Protein AF-0000000084925211 (afdb_homodimer)

InterPro domains:
  IPR004518 NTP pyrophosphohydrolase MazG-like domain [PF03819] (30-103)
  IPR004518 NTP pyrophosphohydrolase MazG-like domain [PF03819] (168-226)
  IPR011551 NTP pyrophosphohydrolase MazG [PTHR30522] (7-261)
  IPR011551 NTP pyrophosphohydrolase MazG [TIGR00444] (14-257)
  IPR048011 MazG-like, C-terminal domain [cd11529] (142-257)
  IPR048015 MazG-like, N-terminal domain [cd11528] (9-122)

Foldseek 3Di:
DPDPPVVVVVLLVLLCQQLDPPHPPVLVPDDPVNCVVQLVVLVVQLVVCVVVVPPVSNVVSVVSNVNSVSSHQSNCVVVVNHHVVVVVVVVVVLVLVLCCCVNNVDPDDDPVSSVVSSVVVVPVVDDPDDADLQHPQDPPDDPLVSLLSSQVSCVVVPNADDDLVVLVVQLVVLVVQLVVCVVVVPPVSNVVSVVSNSSSVSNSCSVVVHRPVVVVVVVVVLVVQLQVQLCVVCVVVVHHPVRDDPVSSVVSSVVSVCVVVPVD/DPDVPVVVVVLLVLLCQQLDPPHPPVLVPDAPVNCVVQLVVLVVQLVVCVLVVPPVSNVVSVVSNVNSVSSHQSNCVVVVNHHVVVVVVVVVCLVLQLCCCVNNVDPDDDPVSSVVSSVVSVVVPDDDDPDPLQPPQDPPDDPLVSLLSSQVSCVVVPNADDDLVVLVVQLVVLVVQLVVCVVVVPPVSNVVSVVSNSSSVSNSCNVVVHRPVSVVVVVVVLVVQLQVQLCVVCVVVVHHPVRDDPVSSVVSSVVSVCVVVPVD

Secondary structure (DSSP, 8-state):
---HHHHHHHHHHHHHHHHSTTS-HHHHH--HHHHHHHHHHHHHHHHHHHHHT-HHHHHHHHHHHHHHHHHHHHHHHHTTS--HHHHHHHHHHHHHHT-HHHHSS----SHHHHHHHHHHHHHHHS------TTTT--TTS-HHHHHHHHHHHHHHTT-S-S-HHHHHHHHHHHHHHHHHHHHHT-HHHHHHHHHHHHHHHHHHHHHTT--HHHHHHHHHHHHHHHHHHHHHHHHHTT--GGGS-HHHHHHHHHHHHHHHHTT-/---HHHHHHHHHHHHHHHHSTTS-HHHHH--HHHHHHHHHHHHHHHHHHHHHT-HHHHHHHHHHHHHHHHHHHHHHHHTTS--HHHHHHHHHHHHHHT-HHHHSS----SHHHHHHHHHHHHHHHS-SS---TTTT--TTS-HHHHHHHHHHHHHHTT-S-S-HHHHHHHHHHHHHHHHHHHHHT-HHHHHHHHHHHHHHHHHHHHHTT--HHHHHHHHHHHHHHHHHHHHHHHHHTT--GGGS-HHHHHHHHHHHHHHHHTT-

Organism: Geobacter metallireducens (strain ATCC 53774 / DSM 7210 / GS-15) (NCBI:txid269799)

Radius of gyration: 24.81 Å; Cα contacts (8 Å, |Δi|>4): 610; chains: 2; bounding box: 73×62×59 Å

Nearest PDB structures (foldseek):
  3cra-assembly1_B  TM=9.134E-01  e=7.269E-13  Escherichia coli K-12
  3cra-assembly1_A  TM=4.936E-01  e=2.360E-13  Escherichia coli K-12
  7yh5-assembly1_A  TM=9.157E-01  e=1.337E-04  Mycobacterium tuberculosis
  2yxh-assembly1_B  TM=8.396E-01  e=1.210E-03  Thermotoga maritima MSB8
  1vmg-assembly1_A  TM=7.859E-01  e=5.651E-02  Saccharolobus solfataricus P2

Structure (mmCIF, N/CA/C/O backbone):
data_AF-0000000084925211-model_v1
#
loop_
_entity.id
_entity.type
_entity.pdbx_description
1 polymer 'Nucleoside triphosphate pyrophosphohydrolase'
#
loop_
_atom_site.group_PDB
_atom_site.id
_atom_site.type_symbol
_atom_site.label_atom_id
_atom_site.label_alt_id
_atom_site.label_comp_id
_atom_site.label_asym_id
_atom_site.label_entity_id
_atom_site.label_seq_id
_atom_site.pdbx_PDB_ins_code
_atom_site.Cartn_x
_atom_site.Cartn_y
_atom_site.Cartn_z
_atom_site.occupancy
_atom_site.B_iso_or_equiv
_atom_site.auth_seq_id
_atom_site.auth_comp_id
_atom_site.auth_asym_id
_atom_site.auth_atom_id
_atom_site.pdbx_PDB_model_num
ATOM 1 N N . MET A 1 1 ? -6.531 -34.844 -11.844 1 39.72 1 MET A N 1
ATOM 2 C CA . MET A 1 1 ? -5.773 -33.812 -11.117 1 39.72 1 MET A CA 1
ATOM 3 C C . MET A 1 1 ? -5.887 -32.469 -11.805 1 39.72 1 MET A C 1
ATOM 5 O O . MET A 1 1 ? -5.625 -32.344 -13 1 39.72 1 MET A O 1
ATOM 9 N N . LYS A 1 2 ? -6.691 -31.484 -11.383 1 56.03 2 LYS A N 1
ATOM 10 C CA . LYS A 1 2 ? -7.059 -30.219 -11.992 1 56.03 2 LYS A CA 1
ATOM 11 C C . LYS A 1 2 ? -5.816 -29.422 -12.406 1 56.03 2 LYS A C 1
ATOM 13 O O . LYS A 1 2 ? -4.832 -29.391 -11.664 1 56.03 2 LYS A O 1
ATOM 18 N N . ASN A 1 3 ? -5.492 -29.203 -13.617 1 84.56 3 ASN A N 1
ATOM 19 C CA . ASN A 1 3 ? -4.367 -28.703 -14.406 1 84.56 3 ASN A CA 1
ATOM 20 C C . ASN A 1 3 ? -4.074 -27.234 -14.109 1 84.56 3 ASN A C 1
ATOM 22 O O . ASN A 1 3 ? -4.812 -26.359 -14.539 1 84.56 3 ASN A O 1
ATOM 26 N N . GLU A 1 4 ? -3.209 -26.953 -13.211 1 93.12 4 GLU A N 1
ATOM 27 C CA . GLU A 1 4 ? -2.824 -25.609 -12.797 1 93.12 4 GLU A CA 1
ATOM 28 C C . GLU A 1 4 ? -2.217 -24.812 -13.953 1 93.12 4 GLU A C 1
ATOM 30 O O . GLU A 1 4 ? -2.422 -23.609 -14.062 1 93.12 4 GLU A O 1
ATOM 35 N N . GLY A 1 5 ? -1.582 -25.562 -14.844 1 95.44 5 GLY A N 1
ATOM 36 C CA . GLY A 1 5 ? -1.04 -24.922 -16.031 1 95.44 5 GLY A CA 1
ATOM 37 C C . GLY A 1 5 ? -2.109 -24.328 -16.922 1 95.44 5 GLY A C 1
ATOM 38 O O . GLY A 1 5 ? -2.002 -23.172 -17.359 1 95.44 5 GLY A O 1
ATOM 39 N N . ALA A 1 6 ? -3.145 -25.109 -17.109 1 94.56 6 ALA A N 1
ATOM 40 C CA . ALA A 1 6 ? -4.254 -24.656 -17.953 1 94.56 6 ALA A CA 1
ATOM 41 C C . ALA A 1 6 ? -5 -23.5 -17.297 1 94.56 6 ALA A C 1
ATOM 43 O O . ALA A 1 6 ? -5.43 -22.562 -17.969 1 94.56 6 ALA A O 1
ATOM 44 N N . GLY A 1 7 ? -5.227 -23.625 -15.984 1 96.12 7 GLY A N 1
ATOM 45 C CA . GLY A 1 7 ? -5.883 -22.547 -15.266 1 96.12 7 GLY A CA 1
ATOM 46 C C . GLY A 1 7 ? -5.133 -21.234 -15.344 1 96.12 7 GLY A C 1
ATOM 47 O O . GLY A 1 7 ? -5.738 -20.172 -15.516 1 96.12 7 GLY A O 1
ATOM 48 N N . PHE A 1 8 ? -3.811 -21.344 -15.258 1 97.75 8 PHE A N 1
ATOM 49 C CA . PHE A 1 8 ? -2.988 -20.141 -15.312 1 97.75 8 PHE A CA 1
ATOM 50 C C . PHE A 1 8 ? -3.018 -19.531 -16.703 1 97.75 8 PHE A C 1
ATOM 52 O O . PHE A 1 8 ? -3.088 -18.312 -16.844 1 97.75 8 PHE A O 1
ATOM 59 N N . GLU A 1 9 ? -2.973 -20.359 -17.719 1 96.69 9 GLU A N 1
ATOM 60 C CA . GLU A 1 9 ? -3.074 -19.875 -19.094 1 96.69 9 GLU A CA 1
ATOM 61 C C . GLU A 1 9 ? -4.395 -19.141 -19.312 1 96.69 9 GLU A C 1
ATOM 63 O O . GLU A 1 9 ? -4.43 -18.125 -20 1 96.69 9 GLU A O 1
ATOM 68 N N . ARG A 1 10 ? -5.41 -19.688 -18.719 1 96.75 10 ARG A N 1
ATOM 69 C CA . ARG A 1 10 ? -6.723 -19.062 -18.828 1 96.75 10 ARG A CA 1
ATOM 70 C C . ARG A 1 10 ? -6.719 -17.656 -18.219 1 96.75 10 ARG A C 1
ATOM 72 O O . ARG A 1 10 ? -7.281 -16.719 -18.781 1 96.75 10 ARG A O 1
ATOM 79 N N . ILE A 1 11 ? -6.109 -17.516 -17.078 1 98.19 11 ILE A N 1
ATOM 80 C CA . ILE A 1 11 ? -6.035 -16.219 -16.406 1 98.19 11 ILE A CA 1
ATOM 81 C C . ILE A 1 11 ? -5.27 -15.234 -17.281 1 98.19 11 ILE A C 1
ATOM 83 O O . ILE A 1 11 ? -5.672 -14.07 -17.422 1 98.19 11 ILE A O 1
ATOM 87 N N . MET A 1 12 ? -4.129 -15.68 -17.906 1 97.94 12 MET A N 1
ATOM 88 C CA . MET A 1 12 ? -3.338 -14.836 -18.797 1 97.94 12 MET A CA 1
ATOM 89 C C . MET A 1 12 ? -4.172 -14.367 -19.984 1 97.94 12 MET A C 1
ATOM 91 O O . MET A 1 12 ? -4.121 -13.203 -20.375 1 97.94 12 MET A O 1
ATOM 95 N N . GLU A 1 13 ? -4.898 -15.305 -20.516 1 97 13 GLU A N 1
ATOM 96 C CA . GLU A 1 13 ? -5.746 -14.984 -21.656 1 97 13 GLU A CA 1
ATOM 97 C C . GLU A 1 13 ? -6.816 -13.961 -21.281 1 97 13 GLU A C 1
ATOM 99 O O . GLU A 1 13 ? -7.098 -13.039 -22.047 1 97 13 GLU A O 1
ATOM 104 N N . ILE A 1 14 ? -7.414 -14.156 -20.141 1 97.56 14 ILE A N 1
ATOM 105 C CA . ILE A 1 14 ? -8.438 -13.234 -19.656 1 97.56 14 ILE A CA 1
ATOM 106 C C . ILE A 1 14 ? -7.836 -11.836 -19.5 1 97.56 14 ILE A C 1
ATOM 108 O O . ILE A 1 14 ? -8.422 -10.852 -19.969 1 97.56 14 ILE A O 1
ATOM 112 N N . MET A 1 15 ? -6.656 -11.703 -18.922 1 98 15 MET A N 1
ATOM 113 C CA . MET A 1 15 ? -6.043 -10.406 -18.688 1 98 15 MET A CA 1
ATOM 114 C C . MET A 1 15 ? -5.688 -9.719 -20 1 98 15 MET A C 1
ATOM 116 O O . MET A 1 15 ? -5.898 -8.516 -20.156 1 98 15 MET A O 1
ATOM 120 N N . ARG A 1 16 ? -5.16 -10.484 -20.984 1 97.38 16 ARG A N 1
ATOM 121 C CA . ARG A 1 16 ? -4.828 -9.93 -22.281 1 97.38 16 ARG A CA 1
ATOM 122 C C . ARG A 1 16 ? -6.078 -9.453 -23.016 1 97.38 16 ARG A C 1
ATOM 124 O O . ARG A 1 16 ? -6.055 -8.414 -23.688 1 97.38 16 ARG A O 1
ATOM 131 N N . ARG A 1 17 ? -7.148 -10.242 -22.797 1 97.06 17 ARG A N 1
ATOM 132 C CA . ARG A 1 17 ? -8.422 -9.852 -23.391 1 97.06 17 ARG A CA 1
ATOM 133 C C . ARG A 1 17 ? -8.953 -8.57 -22.75 1 97.06 17 ARG A C 1
ATOM 135 O O . ARG A 1 17 ? -9.484 -7.699 -23.438 1 97.06 17 ARG A O 1
ATOM 142 N N . LEU A 1 18 ? -8.898 -8.453 -21.453 1 96.31 18 LEU A N 1
ATOM 143 C CA . LEU A 1 18 ? -9.398 -7.297 -20.719 1 96.31 18 LEU A CA 1
ATOM 144 C C . LEU A 1 18 ? -8.648 -6.031 -21.109 1 96.31 18 LEU A C 1
ATOM 146 O O . LEU A 1 18 ? -9.25 -4.961 -21.234 1 96.31 18 LEU A O 1
ATOM 150 N N . ARG A 1 19 ? -7.344 -6.117 -21.406 1 96.5 19 ARG A N 1
ATOM 151 C CA . ARG A 1 19 ? -6.551 -4.926 -21.688 1 96.5 19 ARG A CA 1
ATOM 152 C C . ARG A 1 19 ? -6.473 -4.656 -23.188 1 96.5 19 ARG A C 1
ATOM 154 O O . ARG A 1 19 ? -6.078 -3.57 -23.609 1 96.5 19 ARG A O 1
ATOM 161 N N . GLY A 1 20 ? -6.816 -5.656 -23.984 1 94.62 20 GLY A N 1
ATOM 162 C CA . GLY A 1 20 ? -6.695 -5.539 -25.422 1 94.62 20 GLY A CA 1
ATOM 163 C C . GLY A 1 20 ? -7.809 -4.723 -26.062 1 94.62 20 GLY A C 1
ATOM 164 O O . GLY A 1 20 ? -8.688 -4.219 -25.359 1 94.62 20 GLY A O 1
ATOM 165 N N . PRO A 1 21 ? -7.719 -4.516 -27.359 1 92.88 21 PRO A N 1
ATOM 166 C CA . PRO A 1 21 ? -8.789 -3.807 -28.062 1 92.88 21 PRO A CA 1
ATOM 167 C C . PRO A 1 21 ? -10.172 -4.418 -27.797 1 92.88 21 PRO A C 1
ATOM 169 O O . PRO A 1 21 ? -10.328 -5.637 -27.875 1 92.88 21 PRO A O 1
ATOM 172 N N . GLY A 1 22 ? -11.141 -3.557 -27.438 1 90.94 22 GLY A N 1
ATOM 173 C CA . GLY A 1 22 ? -12.492 -4.027 -27.156 1 90.94 22 GLY A CA 1
ATOM 174 C C . GLY A 1 22 ? -12.641 -4.59 -25.75 1 90.94 22 GLY A C 1
ATOM 175 O O . GLY A 1 22 ? -13.711 -5.078 -25.391 1 90.94 22 GLY A O 1
ATOM 176 N N . GLY A 1 23 ? -11.578 -4.539 -24.984 1 94.31 23 GLY A N 1
ATOM 177 C CA . GLY A 1 23 ? -11.609 -5.039 -23.625 1 94.31 23 GLY A CA 1
ATOM 178 C C . GLY A 1 23 ? -12.18 -4.039 -22.625 1 94.31 23 GLY A C 1
ATOM 179 O O . GLY A 1 23 ? -13.125 -3.314 -22.953 1 94.31 23 GLY A O 1
ATOM 180 N N . CYS A 1 24 ? -11.719 -4.012 -21.422 1 93.81 24 CYS A N 1
ATOM 181 C CA . CYS A 1 24 ? -12.203 -3.178 -20.328 1 93.81 24 CYS A CA 1
ATOM 182 C C . CYS A 1 24 ? -11.438 -1.865 -20.266 1 93.81 24 CYS A C 1
ATOM 184 O O . CYS A 1 24 ? -10.219 -1.865 -20.062 1 93.81 24 CYS A O 1
ATOM 186 N N . PRO A 1 25 ? -12.102 -0.776 -20.453 1 91.81 25 PRO A N 1
ATOM 187 C CA . PRO A 1 25 ? -11.422 0.521 -20.453 1 91.81 25 PRO A CA 1
ATOM 188 C C . PRO A 1 25 ? -10.617 0.767 -19.188 1 91.81 25 PRO A C 1
ATOM 190 O O . PRO A 1 25 ? -9.5 1.296 -19.25 1 91.81 25 PRO A O 1
ATOM 193 N N . TRP A 1 26 ? -11.125 0.359 -18.062 1 91.19 26 TRP A N 1
ATOM 194 C CA . TRP A 1 26 ? -10.422 0.558 -16.812 1 91.19 26 TRP A CA 1
ATOM 195 C C . TRP A 1 26 ? -9.117 -0.224 -16.781 1 91.19 26 TRP A C 1
ATOM 197 O O . TRP A 1 26 ? -8.07 0.311 -16.391 1 91.19 26 TRP A O 1
ATOM 207 N N . ASP A 1 27 ? -9.211 -1.489 -17.172 1 94.5 27 ASP A N 1
ATOM 208 C CA . ASP A 1 27 ? -8.023 -2.334 -17.156 1 94.5 27 ASP A CA 1
ATOM 209 C C . ASP A 1 27 ? -6.973 -1.816 -18.141 1 94.5 27 ASP A C 1
ATOM 211 O O . ASP A 1 27 ? -5.773 -1.842 -17.844 1 94.5 27 ASP A O 1
ATOM 215 N N . ALA A 1 28 ? -7.422 -1.309 -19.25 1 93.75 28 ALA A N 1
ATOM 216 C CA . ALA A 1 28 ? -6.531 -0.835 -20.297 1 93.75 28 ALA A CA 1
ATOM 217 C C . ALA A 1 28 ? -5.762 0.405 -19.859 1 93.75 28 ALA A C 1
ATOM 219 O O . ALA A 1 28 ? -4.621 0.623 -20.266 1 93.75 28 ALA A O 1
ATOM 220 N N . GLU A 1 29 ? -6.344 1.161 -18.953 1 93.56 29 GLU A N 1
ATOM 221 C CA . GLU A 1 29 ? -5.777 2.441 -18.531 1 93.56 29 GLU A CA 1
ATOM 222 C C . GLU A 1 29 ? -4.742 2.258 -17.422 1 93.56 29 GLU A C 1
ATOM 224 O O . GLU A 1 29 ? -3.953 3.162 -17.156 1 93.56 29 GLU A O 1
ATOM 229 N N . GLN A 1 30 ? -4.719 1.116 -16.844 1 95.06 30 GLN A N 1
ATOM 230 C CA . GLN A 1 30 ? -3.854 0.92 -15.688 1 95.06 30 GLN A CA 1
ATOM 231 C C . GLN A 1 30 ? -2.387 0.849 -16.094 1 95.06 30 GLN A C 1
ATOM 233 O O . GLN A 1 30 ? -2.064 0.333 -17.172 1 95.06 30 GLN A O 1
ATOM 238 N N . THR A 1 31 ? -1.532 1.4 -15.266 1 96 31 THR A N 1
ATOM 239 C CA . THR A 1 31 ? -0.078 1.382 -15.391 1 96 31 THR A CA 1
ATOM 240 C C . THR A 1 31 ? 0.557 0.717 -14.172 1 96 31 THR A C 1
ATOM 242 O O . THR A 1 31 ? -0.132 0.407 -13.195 1 96 31 THR A O 1
ATOM 245 N N . HIS A 1 32 ? 1.855 0.452 -14.305 1 96.31 32 HIS A N 1
ATOM 246 C CA . HIS A 1 32 ? 2.553 -0.037 -13.117 1 96.31 32 HIS A CA 1
ATOM 247 C C . HIS A 1 32 ? 2.301 0.869 -11.914 1 96.31 32 HIS A C 1
ATOM 249 O O . HIS A 1 32 ? 2.027 0.386 -10.812 1 96.31 32 HIS A O 1
ATOM 255 N N . GLU A 1 33 ? 2.297 2.137 -12.172 1 90.75 33 GLU A N 1
ATOM 256 C CA . GLU A 1 33 ? 2.146 3.129 -11.109 1 90.75 33 GLU A CA 1
ATOM 257 C C . GLU A 1 33 ? 0.749 3.072 -10.5 1 90.75 33 GLU A C 1
ATOM 259 O O . GLU A 1 33 ? 0.603 3.072 -9.273 1 90.75 33 GLU A O 1
ATOM 264 N N . SER A 1 34 ? -0.281 2.979 -11.305 1 89.94 34 SER A N 1
ATOM 265 C CA . SER A 1 34 ? -1.654 3.008 -10.812 1 89.94 34 SER A CA 1
ATOM 266 C C . SER A 1 34 ? -2.012 1.711 -10.094 1 89.94 34 SER A C 1
ATOM 268 O O . SER A 1 34 ? -2.895 1.694 -9.234 1 89.94 34 SER A O 1
ATOM 270 N N . LEU A 1 35 ? -1.281 0.616 -10.414 1 94.62 35 LEU A N 1
ATOM 271 C CA . LEU A 1 35 ? -1.609 -0.699 -9.875 1 94.62 35 LEU A CA 1
ATOM 272 C C . LEU A 1 35 ? -0.988 -0.889 -8.492 1 94.62 35 LEU A C 1
ATOM 274 O O . LEU A 1 35 ? -1.351 -1.818 -7.766 1 94.62 35 LEU A O 1
ATOM 278 N N . LYS A 1 36 ? -0.075 0.023 -8.055 1 91 36 LYS A N 1
ATOM 279 C CA . LYS A 1 36 ? 0.621 -0.111 -6.777 1 91 36 LYS A CA 1
ATOM 280 C C . LYS A 1 36 ? -0.368 -0.197 -5.617 1 91 36 LYS A C 1
ATOM 282 O O . LYS A 1 36 ? -0.229 -1.05 -4.738 1 91 36 LYS A O 1
ATOM 287 N N . ARG A 1 37 ? -1.349 0.641 -5.676 1 85.62 37 ARG A N 1
ATOM 288 C CA . ARG A 1 37 ? -2.307 0.693 -4.578 1 85.62 37 ARG A CA 1
ATOM 289 C C . ARG A 1 37 ? -3.074 -0.619 -4.457 1 85.62 37 ARG A C 1
ATOM 291 O O . ARG A 1 37 ? -3.303 -1.111 -3.352 1 85.62 37 ARG A O 1
ATOM 298 N N . TYR A 1 38 ? -3.473 -1.221 -5.527 1 90.94 38 TYR A N 1
ATOM 299 C CA . TYR A 1 38 ? -4.262 -2.447 -5.508 1 90.94 38 TYR A CA 1
ATOM 300 C C . TYR A 1 38 ? -3.414 -3.635 -5.062 1 90.94 38 TYR A C 1
ATOM 302 O O . TYR A 1 38 ? -3.912 -4.547 -4.398 1 90.94 38 TYR A O 1
ATOM 310 N N . LEU A 1 39 ? -2.148 -3.561 -5.477 1 94.25 39 LEU A N 1
ATOM 311 C CA . LEU A 1 39 ? -1.224 -4.594 -5.02 1 94.25 39 LEU A CA 1
ATOM 312 C C . LEU A 1 39 ? -1.173 -4.641 -3.498 1 94.25 39 LEU A C 1
ATOM 314 O O . LEU A 1 39 ? -1.319 -5.711 -2.9 1 94.25 39 LEU A O 1
ATOM 318 N N . LEU A 1 40 ? -1.022 -3.541 -2.852 1 88.88 40 LEU A N 1
ATOM 319 C CA . LEU A 1 40 ? -0.936 -3.482 -1.397 1 88.88 40 LEU A CA 1
ATOM 320 C C . LEU A 1 40 ? -2.266 -3.863 -0.757 1 88.88 40 LEU A C 1
ATOM 322 O O . LEU A 1 40 ? -2.295 -4.598 0.235 1 88.88 40 LEU A O 1
ATOM 326 N N . GLU A 1 41 ? -3.383 -3.369 -1.32 1 89.31 41 GLU A N 1
ATOM 327 C CA . GLU A 1 41 ? -4.703 -3.717 -0.804 1 89.31 41 GLU A CA 1
ATOM 328 C C . GLU A 1 41 ? -4.918 -5.227 -0.813 1 89.31 41 GLU A C 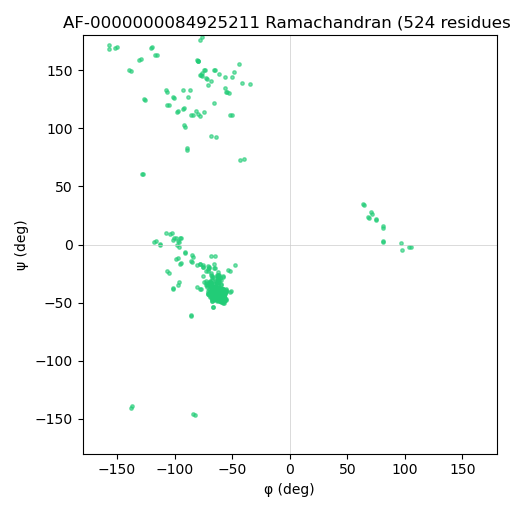1
ATOM 330 O O . GLU A 1 41 ? -5.355 -5.805 0.186 1 89.31 41 GLU A O 1
ATOM 335 N N . GLU A 1 42 ? -4.566 -5.836 -1.921 1 94.44 42 GLU A N 1
ATOM 336 C CA . GLU A 1 42 ? -4.77 -7.277 -2.031 1 94.44 42 GLU A CA 1
ATOM 337 C C . GLU A 1 42 ? -3.881 -8.039 -1.052 1 94.44 42 GLU A C 1
ATOM 339 O O . GLU A 1 42 ? -4.273 -9.086 -0.532 1 94.44 42 GLU A O 1
ATOM 344 N N . ALA A 1 43 ? -2.635 -7.551 -0.862 1 93.44 43 ALA A N 1
ATOM 345 C CA . ALA A 1 43 ? -1.745 -8.188 0.107 1 93.44 43 ALA A CA 1
ATOM 346 C C . ALA A 1 43 ? -2.357 -8.172 1.505 1 93.44 43 ALA A C 1
ATOM 348 O O . ALA A 1 43 ? -2.365 -9.188 2.197 1 93.44 43 ALA A O 1
ATOM 349 N N . TYR A 1 44 ? -2.936 -7.09 1.88 1 89.31 44 TYR A N 1
ATOM 350 C CA . TYR A 1 44 ? -3.51 -6.973 3.215 1 89.31 44 TYR A CA 1
ATOM 351 C C . TYR A 1 44 ? -4.82 -7.746 3.318 1 89.31 44 TYR A C 1
ATOM 353 O O . TYR A 1 44 ? -5.191 -8.203 4.398 1 89.31 44 TYR A O 1
ATOM 361 N N . GLU A 1 45 ? -5.531 -7.934 2.219 1 92.81 45 GLU A N 1
ATOM 362 C CA . GLU A 1 45 ? -6.73 -8.766 2.23 1 92.81 45 GLU A CA 1
ATOM 363 C C . GLU A 1 45 ? -6.383 -10.234 2.443 1 92.81 45 GLU A C 1
ATOM 365 O O . GLU A 1 45 ? -7.121 -10.961 3.105 1 92.81 45 GLU A O 1
ATOM 370 N N . VAL A 1 46 ? -5.281 -10.664 1.894 1 95.88 46 VAL A N 1
ATOM 371 C CA . VAL A 1 46 ? -4.812 -12.023 2.156 1 95.88 46 VAL A CA 1
ATOM 372 C C . VAL A 1 46 ? -4.488 -12.18 3.643 1 95.88 46 VAL A C 1
ATOM 374 O O . VAL A 1 46 ? -4.875 -13.172 4.266 1 95.88 46 VAL A O 1
ATOM 377 N N . ILE A 1 47 ? -3.822 -11.18 4.215 1 90.38 47 ILE A N 1
ATOM 378 C CA . ILE A 1 47 ? -3.461 -11.211 5.625 1 90.38 47 ILE A CA 1
ATOM 379 C C . ILE A 1 47 ? -4.723 -11.258 6.48 1 90.38 47 ILE A C 1
ATOM 381 O O . ILE A 1 47 ? -4.793 -12.016 7.453 1 90.38 47 ILE A O 1
ATOM 385 N N . GLU A 1 48 ? -5.715 -10.5 6.078 1 88.31 48 GLU A N 1
ATOM 386 C CA . GLU A 1 48 ? -6.996 -10.531 6.777 1 88.31 48 GLU A CA 1
ATOM 387 C C . GLU A 1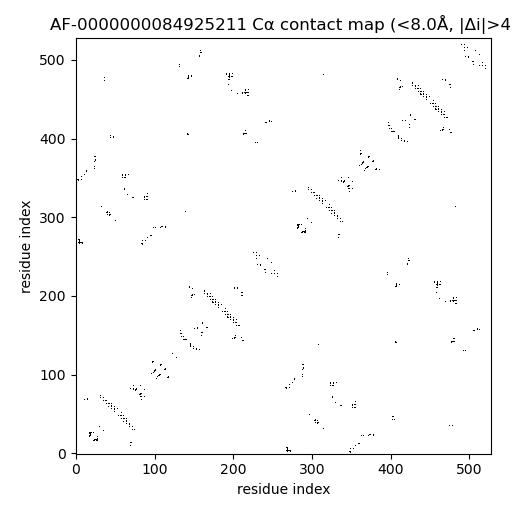 48 ? -7.621 -11.922 6.715 1 88.31 48 GLU A C 1
ATOM 389 O O . GLU A 1 48 ? -8.18 -12.406 7.703 1 88.31 48 GLU A O 1
ATOM 394 N N . ALA A 1 49 ? -7.609 -12.531 5.566 1 93.56 49 ALA A N 1
ATOM 395 C CA . ALA A 1 49 ? -8.172 -13.875 5.391 1 93.56 49 ALA A CA 1
ATOM 396 C C . ALA A 1 49 ? -7.445 -14.891 6.262 1 93.56 49 ALA A C 1
ATOM 398 O O . ALA A 1 49 ? -8.07 -15.781 6.844 1 93.56 49 ALA A O 1
ATOM 399 N N . ILE A 1 50 ? -6.125 -14.766 6.336 1 92 50 ILE A N 1
ATOM 400 C CA . ILE A 1 50 ? -5.328 -15.648 7.188 1 92 50 ILE A CA 1
ATOM 401 C C . ILE A 1 50 ? -5.754 -15.484 8.641 1 92 50 ILE A C 1
ATOM 403 O O . ILE A 1 50 ? -6.004 -16.469 9.344 1 92 50 ILE A O 1
ATOM 407 N N . ASP A 1 51 ? -5.859 -14.258 9.047 1 86.19 51 ASP A N 1
ATOM 408 C CA . ASP A 1 51 ? -6.219 -13.961 10.43 1 86.19 51 ASP A CA 1
ATOM 409 C C . ASP A 1 51 ? -7.625 -14.461 10.758 1 86.19 51 ASP A C 1
ATOM 411 O O . ASP A 1 51 ? -7.902 -14.867 11.891 1 86.19 51 ASP A O 1
ATOM 415 N N . ALA A 1 52 ? -8.5 -14.43 9.797 1 87.06 52 ALA A N 1
ATOM 416 C CA . ALA A 1 52 ? -9.875 -14.875 9.977 1 87.06 52 ALA A CA 1
ATOM 417 C C . ALA A 1 52 ? -9.961 -16.391 10.016 1 87.06 52 ALA A C 1
ATOM 419 O O . ALA A 1 52 ? -10.977 -16.953 10.414 1 87.06 52 ALA A O 1
ATOM 420 N N . GLY A 1 53 ? -8.938 -17.047 9.539 1 90.44 53 GLY A N 1
ATOM 421 C CA . GLY A 1 53 ? -8.93 -18.5 9.5 1 90.44 53 GLY A CA 1
ATOM 422 C C . GLY A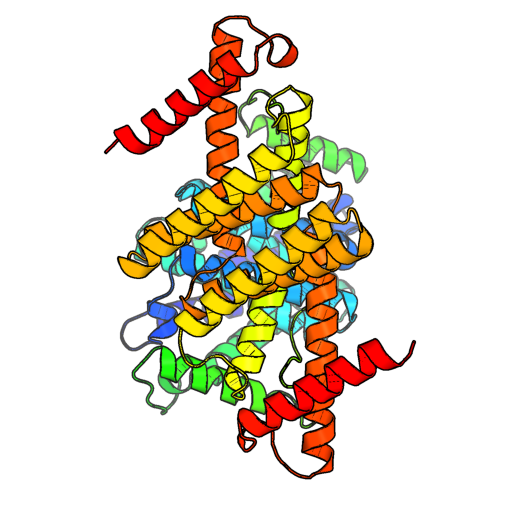 1 53 ? -9.922 -19.078 8.508 1 90.44 53 GLY A C 1
ATOM 423 O O . GLY A 1 53 ? -10.398 -20.203 8.68 1 90.44 53 GLY A O 1
ATOM 424 N N . SER A 1 54 ? -10.289 -18.328 7.566 1 92.56 54 SER A N 1
ATOM 425 C CA . SER A 1 54 ? -11.273 -18.75 6.574 1 92.56 54 SER A CA 1
ATOM 426 C C . SER A 1 54 ? -10.594 -19.266 5.309 1 92.56 54 SER A C 1
ATOM 428 O O . SER A 1 54 ? -10.016 -18.484 4.547 1 92.56 54 SER A O 1
ATOM 430 N N . ALA A 1 55 ? -10.758 -20.5 5.047 1 95.5 55 ALA A N 1
ATOM 431 C CA . ALA A 1 55 ? -10.172 -21.094 3.85 1 95.5 55 ALA A CA 1
ATOM 432 C C . ALA A 1 55 ? -10.805 -20.531 2.584 1 95.5 55 ALA A C 1
ATOM 434 O O . ALA A 1 55 ? -10.125 -20.328 1.58 1 95.5 55 ALA A O 1
ATOM 435 N N . ALA A 1 56 ? -12.086 -20.312 2.701 1 95.56 56 ALA A N 1
ATOM 436 C CA . ALA A 1 56 ? -12.805 -19.781 1.552 1 95.56 56 ALA A CA 1
ATOM 437 C C . ALA A 1 56 ? -12.336 -18.359 1.218 1 95.56 56 ALA A C 1
ATOM 439 O O . ALA A 1 56 ? -12.094 -18.047 0.051 1 95.56 56 ALA A O 1
ATOM 440 N N . MET A 1 57 ? -12.195 -17.531 2.248 1 94.94 57 MET A N 1
ATOM 441 C CA . MET A 1 57 ? -11.703 -16.172 2.049 1 94.94 57 MET A CA 1
ATOM 442 C C . MET A 1 57 ? -10.273 -16.172 1.511 1 94.94 57 MET A C 1
ATOM 444 O O . MET A 1 57 ? -9.93 -15.383 0.637 1 94.94 57 MET A O 1
ATOM 448 N N . LEU A 1 58 ? -9.516 -17.094 2.08 1 97.06 58 LEU A N 1
ATOM 449 C CA . LEU A 1 58 ? -8.109 -17.141 1.679 1 97.06 58 LEU A CA 1
ATOM 450 C C . LEU A 1 58 ? -7.98 -17.562 0.218 1 97.06 58 LEU A C 1
ATOM 452 O O . LEU A 1 58 ? -7.191 -16.984 -0.53 1 97.06 58 LEU A O 1
ATOM 456 N N . ARG A 1 59 ? -8.75 -18.531 -0.201 1 98.06 59 ARG A N 1
ATOM 457 C CA . ARG A 1 59 ? -8.75 -18.984 -1.589 1 98.06 59 ARG A CA 1
ATOM 458 C C . ARG A 1 59 ? -9.078 -17.828 -2.541 1 98.06 59 ARG A C 1
ATOM 460 O O . ARG A 1 59 ? -8.398 -17.641 -3.553 1 98.06 59 ARG A O 1
ATOM 467 N N . GLU A 1 60 ? -10.047 -17.047 -2.178 1 97.25 60 GLU A N 1
ATOM 468 C CA . GLU A 1 60 ? -10.461 -15.914 -2.994 1 97.25 60 GLU A CA 1
ATOM 469 C C . GLU A 1 60 ? -9.383 -14.844 -3.043 1 97.25 60 GLU A C 1
ATOM 471 O O . GLU A 1 60 ? -9.031 -14.359 -4.121 1 97.25 60 GLU A O 1
ATOM 476 N N . GLU A 1 61 ? -8.875 -14.492 -1.885 1 97.44 61 GLU A N 1
ATOM 477 C CA . GLU A 1 61 ? -7.91 -13.398 -1.802 1 97.44 61 GLU A CA 1
ATOM 478 C C . GLU A 1 61 ? -6.578 -13.789 -2.436 1 97.44 61 GLU A C 1
ATOM 480 O O . GLU A 1 61 ? -5.887 -12.938 -3.004 1 97.44 61 GLU A O 1
ATOM 485 N N . LEU A 1 62 ? -6.207 -15.062 -2.379 1 98.5 62 LEU A N 1
ATOM 486 C CA . LEU A 1 62 ? -4.996 -15.508 -3.057 1 98.5 62 LEU A CA 1
ATOM 487 C C . LEU A 1 62 ? -5.121 -15.336 -4.566 1 98.5 62 LEU A C 1
ATOM 489 O O . LEU A 1 62 ? -4.145 -15 -5.242 1 98.5 62 LEU A O 1
ATOM 493 N N . GLY A 1 63 ? -6.324 -15.602 -5.062 1 98.62 63 GLY A N 1
ATOM 494 C CA . GLY A 1 63 ? -6.566 -15.32 -6.465 1 98.62 63 GLY A CA 1
ATOM 495 C C . GLY A 1 63 ? -6.383 -13.859 -6.824 1 98.62 63 GLY A C 1
ATOM 496 O O . GLY A 1 63 ? -5.738 -13.539 -7.824 1 98.62 63 GLY A O 1
ATOM 497 N N . ASP A 1 64 ? -6.938 -12.977 -5.992 1 97.88 64 ASP A N 1
ATOM 498 C CA . ASP A 1 64 ? -6.816 -11.539 -6.219 1 97.88 64 ASP A CA 1
ATOM 499 C C . ASP A 1 64 ? -5.359 -11.094 -6.145 1 97.88 64 ASP A C 1
ATOM 501 O O . ASP A 1 64 ? -4.934 -10.219 -6.902 1 97.88 64 ASP A O 1
ATOM 505 N N . LEU A 1 65 ? -4.609 -11.656 -5.242 1 97.94 65 LEU A N 1
ATOM 506 C CA . LEU A 1 65 ? -3.184 -11.352 -5.156 1 97.94 65 LEU A CA 1
ATOM 507 C C . LEU A 1 65 ? -2.447 -11.844 -6.398 1 97.94 65 LEU A C 1
ATOM 509 O O . LEU A 1 65 ? -1.573 -11.148 -6.922 1 97.94 65 LEU A O 1
ATOM 513 N N . LEU A 1 66 ? -2.77 -13.016 -6.871 1 98.56 66 LEU A N 1
ATOM 514 C CA . LEU A 1 66 ? -2.123 -13.609 -8.039 1 98.56 66 LEU A CA 1
ATOM 515 C C . LEU A 1 66 ? -2.377 -12.773 -9.281 1 98.56 66 LEU A C 1
ATOM 517 O O . LEU A 1 66 ? -1.533 -12.719 -10.18 1 98.56 66 LEU A O 1
ATOM 521 N N . LEU A 1 67 ? -3.486 -12.078 -9.32 1 98.5 67 LEU A N 1
ATOM 522 C CA . LEU A 1 67 ? -3.828 -11.227 -10.453 1 98.5 67 LEU A CA 1
ATOM 523 C C . LEU A 1 67 ? -2.811 -10.102 -10.617 1 98.5 67 LEU A C 1
ATOM 525 O O . LEU A 1 67 ? -2.568 -9.641 -11.734 1 98.5 67 LEU A O 1
ATOM 529 N N . GLN A 1 68 ? -2.172 -9.711 -9.523 1 98.19 68 GLN A N 1
ATOM 530 C CA . GLN A 1 68 ? -1.295 -8.539 -9.547 1 98.19 68 GLN A CA 1
ATOM 531 C C . GLN A 1 68 ? -0.066 -8.797 -10.414 1 98.19 68 GLN A C 1
ATOM 533 O O . GLN A 1 68 ? 0.18 -8.062 -11.375 1 98.19 68 GLN A O 1
ATOM 538 N N . PRO A 1 69 ? 0.689 -9.875 -10.18 1 98.56 69 PRO A N 1
ATOM 539 C CA . PRO A 1 69 ? 1.813 -10.102 -11.086 1 98.56 69 PRO A CA 1
ATOM 540 C C . PRO A 1 69 ? 1.363 -10.391 -12.523 1 98.56 69 PRO A C 1
ATOM 542 O O . PRO A 1 69 ? 2.064 -10.039 -13.477 1 98.56 69 PRO A O 1
ATOM 545 N N . VAL A 1 70 ? 0.234 -10.992 -12.719 1 98.62 70 VAL A N 1
ATOM 546 C CA . VAL A 1 70 ? -0.296 -11.258 -14.055 1 98.62 70 VAL A CA 1
ATOM 547 C C . VAL A 1 70 ? -0.583 -9.938 -14.766 1 98.62 70 VAL A C 1
ATOM 549 O O . VAL A 1 70 ? -0.166 -9.742 -15.914 1 98.62 70 VAL A O 1
ATOM 552 N N . PHE A 1 71 ? -1.274 -9.016 -14.016 1 98.5 71 PHE A N 1
ATOM 553 C CA . PHE A 1 71 ? -1.613 -7.703 -14.547 1 98.5 71 PHE A CA 1
ATOM 554 C C . PHE A 1 71 ? -0.356 -6.941 -14.945 1 98.5 71 PHE A C 1
ATOM 556 O O . PHE A 1 71 ? -0.246 -6.457 -16.078 1 98.5 71 PHE A O 1
ATOM 563 N N . HIS A 1 72 ? 0.598 -6.898 -14.07 1 98.56 72 HIS A N 1
ATOM 564 C CA . HIS A 1 72 ? 1.841 -6.172 -14.305 1 98.56 72 HIS A CA 1
ATOM 565 C C . HIS A 1 72 ? 2.621 -6.777 -15.469 1 98.56 72 HIS A C 1
ATOM 567 O O . HIS A 1 72 ? 3.242 -6.055 -16.25 1 98.56 72 HIS A O 1
ATOM 573 N N . ALA A 1 73 ? 2.652 -8.078 -15.609 1 98.44 73 ALA A N 1
ATOM 574 C CA . ALA A 1 73 ? 3.383 -8.734 -16.688 1 98.44 73 ALA A CA 1
ATOM 575 C C . ALA A 1 73 ? 2.779 -8.383 -18.047 1 98.44 73 ALA A C 1
ATOM 577 O O . ALA A 1 73 ? 3.506 -8.172 -19.031 1 98.44 73 ALA A O 1
ATOM 578 N N . VAL A 1 74 ? 1.452 -8.336 -18.109 1 98.31 74 VAL A N 1
ATOM 579 C CA . VAL A 1 74 ? 0.799 -7.992 -19.375 1 98.31 74 VAL A CA 1
ATOM 580 C C . VAL A 1 74 ? 1.1 -6.539 -19.734 1 98.31 74 VAL A C 1
ATOM 582 O O . VAL A 1 74 ? 1.363 -6.223 -20.891 1 98.31 74 VAL A O 1
ATOM 585 N N . VAL A 1 75 ? 1.066 -5.648 -18.734 1 98.19 75 VAL A N 1
ATOM 586 C CA . VAL A 1 75 ? 1.445 -4.254 -18.953 1 98.19 75 VAL A CA 1
ATOM 587 C C . VAL A 1 75 ? 2.869 -4.188 -19.5 1 98.19 75 VAL A C 1
ATOM 589 O O . VAL A 1 75 ? 3.145 -3.447 -20.438 1 98.19 75 VAL A O 1
ATOM 592 N N . ALA A 1 76 ? 3.764 -4.926 -18.906 1 98.19 76 ALA A N 1
ATOM 593 C CA . ALA A 1 76 ? 5.156 -4.953 -19.328 1 98.19 76 ALA A CA 1
ATOM 594 C C . ALA A 1 76 ? 5.277 -5.5 -20.75 1 98.19 76 ALA A C 1
ATOM 596 O O . ALA A 1 76 ? 6.078 -5.004 -21.547 1 98.19 76 ALA A O 1
ATOM 597 N N . GLU A 1 77 ? 4.504 -6.496 -21.078 1 96.94 77 GLU A N 1
ATOM 598 C CA . GLU A 1 77 ? 4.488 -7.09 -22.406 1 96.94 77 GLU A CA 1
ATOM 599 C C . GLU A 1 77 ? 4.086 -6.062 -23.469 1 96.94 77 GLU A C 1
ATOM 601 O O . GLU A 1 77 ? 4.672 -6.016 -24.547 1 96.94 77 GLU A O 1
ATOM 606 N N . GLU A 1 78 ? 3.092 -5.305 -23.141 1 96.69 78 GLU A N 1
ATOM 607 C CA . GLU A 1 78 ? 2.598 -4.273 -24.047 1 96.69 78 GLU A CA 1
ATOM 608 C C . GLU A 1 78 ? 3.676 -3.234 -24.344 1 96.69 78 GLU A C 1
ATOM 610 O O . GLU A 1 78 ? 3.697 -2.645 -25.438 1 96.69 78 GLU A O 1
ATOM 615 N N . ARG A 1 79 ? 4.57 -3.09 -23.422 1 95.31 79 ARG A N 1
ATOM 616 C CA . ARG A 1 79 ? 5.641 -2.107 -23.562 1 95.31 79 ARG A CA 1
ATOM 617 C C . ARG A 1 79 ? 6.914 -2.756 -24.109 1 95.31 79 ARG A C 1
ATOM 619 O O . ARG A 1 79 ? 7.938 -2.09 -24.266 1 95.31 79 ARG A O 1
ATOM 626 N N . GLY A 1 80 ? 6.879 -4.035 -24.328 1 96.25 80 GLY A N 1
ATOM 627 C CA . GLY A 1 80 ? 8.008 -4.766 -24.875 1 96.25 80 GLY A CA 1
ATOM 628 C C . GLY A 1 80 ? 9.125 -4.984 -23.859 1 96.25 80 GLY A C 1
ATOM 629 O O . GLY A 1 80 ? 10.281 -5.16 -24.234 1 96.25 80 GLY A O 1
ATOM 630 N N . ALA A 1 81 ? 8.852 -4.938 -22.625 1 96.81 81 ALA A N 1
ATOM 631 C CA . ALA A 1 81 ? 9.875 -5.043 -21.594 1 96.81 81 ALA A CA 1
ATOM 632 C C . ALA A 1 81 ? 10.164 -6.504 -21.266 1 96.81 81 ALA A C 1
ATOM 634 O O . ALA A 1 81 ? 11.305 -6.957 -21.359 1 96.81 81 ALA A O 1
ATOM 635 N N . PHE A 1 82 ? 9.18 -7.289 -20.797 1 97.62 82 PHE A N 1
ATOM 636 C CA . PHE A 1 82 ? 9.297 -8.719 -20.516 1 97.62 82 PHE A CA 1
ATOM 637 C C . PHE A 1 82 ? 7.922 -9.383 -20.547 1 97.62 82 PHE A C 1
ATOM 639 O O . PHE A 1 82 ? 6.895 -8.703 -20.562 1 97.62 82 PHE A O 1
ATOM 646 N N . SER A 1 83 ? 7.934 -10.703 -20.484 1 97.56 83 SER A N 1
ATOM 647 C CA . SER A 1 83 ? 6.707 -11.492 -20.516 1 97.56 83 SER A CA 1
ATOM 648 C C . SER A 1 83 ? 6.527 -12.266 -19.203 1 97.56 83 SER A C 1
ATOM 650 O O . SER A 1 83 ? 7.465 -12.398 -18.422 1 97.56 83 SER A O 1
ATOM 652 N N . MET A 1 84 ? 5.34 -12.711 -19 1 98.12 84 MET A N 1
ATOM 653 C CA . MET A 1 84 ? 5.082 -13.57 -17.844 1 98.12 84 MET A CA 1
ATOM 654 C C . MET A 1 84 ? 5.953 -14.82 -17.891 1 98.12 84 MET A C 1
ATOM 656 O O . MET A 1 84 ? 6.422 -15.289 -16.859 1 98.12 84 MET A O 1
ATOM 660 N N . ALA A 1 85 ? 6.148 -15.375 -19.078 1 97.38 85 ALA A N 1
ATOM 661 C CA . ALA A 1 85 ? 7.012 -16.547 -19.219 1 97.38 85 ALA A CA 1
ATOM 662 C C . ALA A 1 85 ? 8.406 -16.266 -18.656 1 97.38 85 ALA A C 1
ATOM 664 O O . ALA A 1 85 ? 9 -17.125 -18 1 97.38 85 ALA A O 1
ATOM 665 N N . GLU A 1 86 ? 8.906 -15.086 -18.922 1 97.5 86 GLU A N 1
ATOM 666 C CA . GLU A 1 86 ? 10.219 -14.703 -18.422 1 97.5 86 GLU A CA 1
ATOM 667 C C . GLU A 1 86 ? 10.211 -14.508 -16.906 1 97.5 86 GLU A C 1
ATOM 669 O O . GLU A 1 86 ? 11.195 -14.812 -16.234 1 97.5 86 GLU A O 1
ATOM 674 N N . VAL A 1 87 ? 9.109 -14 -16.375 1 98.25 87 VAL A N 1
ATOM 675 C CA . VAL A 1 87 ? 8.961 -13.867 -14.938 1 98.25 87 VAL A CA 1
ATOM 676 C C . VAL A 1 87 ? 9.031 -15.242 -14.281 1 98.25 87 VAL A C 1
ATOM 678 O O . VAL A 1 87 ? 9.766 -15.43 -13.305 1 98.25 87 VAL A O 1
ATOM 681 N N . LEU A 1 88 ? 8.289 -16.203 -14.828 1 98.19 88 LEU A N 1
ATOM 682 C CA . LEU A 1 88 ? 8.219 -17.547 -14.273 1 98.19 88 LEU A CA 1
ATOM 683 C C . LEU A 1 88 ? 9.57 -18.25 -14.375 1 98.19 88 LEU A C 1
ATOM 685 O O . LEU A 1 88 ? 9.984 -18.938 -13.445 1 98.19 88 LEU A O 1
ATOM 689 N N . GLU A 1 89 ? 10.211 -18.031 -15.461 1 97.12 89 GLU A N 1
ATOM 690 C CA . GLU A 1 89 ? 11.531 -18.625 -15.656 1 97.12 89 GLU A CA 1
ATOM 691 C C . GLU A 1 89 ? 12.539 -18.078 -14.656 1 97.12 89 GLU A C 1
ATOM 693 O O . GLU A 1 89 ? 13.328 -18.828 -14.078 1 97.12 89 GLU A O 1
ATOM 698 N N . THR A 1 90 ? 12.516 -16.781 -14.492 1 96.31 90 THR A N 1
ATOM 699 C CA . THR A 1 90 ? 13.406 -16.125 -13.539 1 96.31 90 THR A CA 1
ATOM 700 C C . THR A 1 90 ? 13.172 -16.672 -12.125 1 96.31 90 THR A C 1
ATOM 702 O O . THR A 1 90 ? 14.133 -16.953 -11.398 1 96.31 90 THR A O 1
ATOM 705 N N . LEU A 1 91 ? 11.93 -16.859 -11.766 1 97.19 91 LEU A N 1
ATOM 706 C CA . LEU A 1 91 ? 11.586 -17.359 -10.445 1 97.19 91 LEU A CA 1
ATOM 707 C C . LEU A 1 91 ? 12.047 -18.812 -10.281 1 97.19 91 LEU A C 1
ATOM 709 O O . LEU A 1 91 ? 12.625 -19.172 -9.25 1 97.19 91 LEU A O 1
ATOM 713 N N . ALA A 1 92 ? 11.797 -19.625 -11.258 1 97 92 ALA A N 1
ATOM 714 C CA . ALA A 1 92 ? 12.188 -21.031 -11.195 1 97 92 ALA A CA 1
ATOM 715 C C . ALA A 1 92 ? 13.695 -21.188 -11.031 1 97 92 ALA A C 1
ATOM 717 O O . ALA A 1 92 ? 14.164 -21.969 -10.195 1 97 92 ALA A O 1
ATOM 718 N N . GLU A 1 93 ? 14.422 -20.453 -11.812 1 95.38 93 GLU A N 1
ATOM 719 C CA . GLU A 1 93 ? 15.883 -20.484 -11.734 1 95.38 93 GLU A CA 1
ATOM 720 C C . GLU A 1 93 ? 16.375 -20.047 -10.352 1 95.38 93 GLU A C 1
ATOM 722 O O . GLU A 1 93 ? 17.281 -20.656 -9.789 1 95.38 93 GLU A O 1
ATOM 727 N N . LYS A 1 94 ? 15.789 -19.031 -9.867 1 94.06 94 LYS A N 1
ATOM 728 C CA . LYS A 1 94 ? 16.156 -18.516 -8.555 1 94.06 94 LYS A CA 1
ATOM 729 C C . LYS A 1 94 ? 15.93 -19.562 -7.465 1 94.06 94 LYS A C 1
ATOM 731 O O . LYS A 1 94 ? 16.797 -19.781 -6.609 1 94.06 94 LYS A O 1
ATOM 736 N N . LEU A 1 95 ? 14.734 -20.219 -7.469 1 94.69 95 LEU A N 1
ATOM 737 C CA . LEU A 1 95 ? 14.383 -21.219 -6.465 1 94.69 95 LEU A CA 1
ATOM 738 C C . LEU A 1 95 ? 15.312 -22.422 -6.547 1 94.69 95 LEU A C 1
ATOM 740 O O . LEU A 1 95 ? 15.781 -22.922 -5.523 1 94.69 95 LEU A O 1
ATOM 744 N N . VAL A 1 96 ? 15.602 -22.797 -7.734 1 93.94 96 VAL A N 1
ATOM 745 C CA . VAL A 1 96 ? 16.453 -23.969 -7.926 1 93.94 96 VAL A CA 1
ATOM 746 C C . VAL A 1 96 ? 17.875 -23.641 -7.492 1 93.94 96 VAL A C 1
ATOM 748 O O . VAL A 1 96 ? 18.516 -24.422 -6.781 1 93.94 96 VAL A O 1
ATOM 751 N N . ASN A 1 97 ? 18.375 -22.484 -7.863 1 90.62 97 ASN A N 1
ATOM 752 C CA . ASN A 1 97 ? 19.734 -22.078 -7.559 1 90.62 97 ASN A CA 1
ATOM 753 C C . ASN A 1 97 ? 19.938 -21.828 -6.066 1 90.62 97 ASN A C 1
ATOM 755 O O . ASN A 1 97 ? 21.016 -22.062 -5.531 1 90.62 97 ASN A O 1
ATOM 759 N N . ARG A 1 98 ? 18.859 -21.484 -5.414 1 88.94 98 ARG A N 1
ATOM 760 C CA .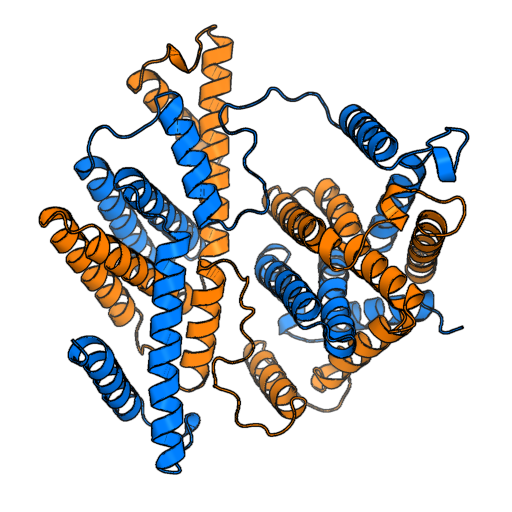 ARG A 1 98 ? 19 -21.125 -4.008 1 88.94 98 ARG A CA 1
ATOM 761 C C . ARG A 1 98 ? 18.672 -22.312 -3.102 1 88.94 98 ARG A C 1
ATOM 763 O O . ARG A 1 98 ? 18.672 -22.172 -1.876 1 88.94 98 ARG A O 1
ATOM 770 N N . HIS A 1 99 ? 18.391 -23.422 -3.727 1 91.19 99 HIS A N 1
ATOM 771 C CA . HIS A 1 99 ? 18.156 -24.625 -2.959 1 91.19 99 HIS A CA 1
ATOM 772 C C . HIS A 1 99 ? 19.016 -25.781 -3.469 1 91.19 99 HIS A C 1
ATOM 774 O O . HIS A 1 99 ? 18.5 -26.844 -3.832 1 91.19 99 HIS A O 1
ATOM 780 N N . PRO A 1 100 ? 20.266 -25.594 -3.406 1 87.75 100 PRO A N 1
ATOM 781 C CA . PRO A 1 100 ? 21.141 -26.656 -3.904 1 87.75 100 PRO A CA 1
ATOM 782 C C . PRO A 1 100 ? 21.031 -27.938 -3.082 1 87.75 100 PRO A C 1
ATOM 784 O O . PRO A 1 100 ? 21.375 -29.016 -3.57 1 87.75 100 PRO A O 1
ATOM 787 N N . HIS A 1 101 ? 20.578 -27.875 -1.933 1 86.19 101 HIS A N 1
ATOM 788 C CA . HIS A 1 101 ? 20.422 -29.047 -1.082 1 86.19 101 HIS A CA 1
ATOM 789 C C . HIS A 1 101 ? 19.219 -29.891 -1.507 1 86.19 101 HIS A C 1
ATOM 791 O O . HIS A 1 101 ? 19.125 -31.062 -1.156 1 86.19 101 HIS A O 1
ATOM 797 N N . VAL A 1 102 ? 18.328 -29.344 -2.217 1 87.12 102 VAL A N 1
ATOM 798 C CA . VAL A 1 102 ? 17.156 -30.062 -2.721 1 87.12 102 VAL A CA 1
ATOM 799 C C . VAL A 1 102 ? 17.359 -30.422 -4.188 1 87.12 102 VAL A C 1
ATOM 801 O O . VAL A 1 102 ? 17 -31.531 -4.613 1 87.12 102 VAL A O 1
ATOM 804 N N . PHE A 1 103 ? 18 -29.516 -4.953 1 89.38 103 PHE A N 1
ATOM 805 C CA . PHE A 1 103 ? 18.078 -29.688 -6.398 1 89.38 103 PHE A CA 1
ATOM 806 C C . PHE A 1 103 ? 19.516 -29.953 -6.84 1 89.38 103 PHE A C 1
ATOM 808 O O . PHE A 1 103 ? 19.797 -30.062 -8.031 1 89.38 103 PHE A O 1
ATOM 815 N N . GLY A 1 104 ? 20.359 -29.969 -5.844 1 84.56 104 GLY A N 1
ATOM 816 C CA . GLY A 1 104 ? 21.781 -30.25 -6.074 1 84.56 104 GLY A CA 1
ATOM 817 C C . GLY A 1 104 ? 22.375 -31.172 -5.039 1 84.56 104 GLY A C 1
ATOM 818 O O . GLY A 1 104 ? 21.734 -32.125 -4.605 1 84.56 104 GLY A O 1
ATOM 819 N N . ASP A 1 105 ? 23.562 -30.844 -4.691 1 82.62 105 ASP A N 1
ATOM 820 C CA . ASP A 1 105 ? 24.281 -31.844 -3.908 1 82.62 105 ASP A CA 1
ATOM 821 C C . ASP A 1 105 ? 24.594 -31.328 -2.51 1 82.62 105 ASP A C 1
ATOM 823 O O . ASP A 1 105 ? 25.125 -32.062 -1.671 1 82.62 105 ASP A O 1
ATOM 827 N N . GLN A 1 106 ? 24.125 -30.109 -2.209 1 81.81 106 GLN A N 1
ATOM 828 C CA . GLN A 1 106 ? 24.453 -29.562 -0.901 1 81.81 106 GLN A CA 1
ATOM 829 C C . GLN A 1 106 ? 23.578 -30.172 0.191 1 81.81 106 GLN A C 1
ATOM 831 O O . GLN A 1 106 ? 22.438 -30.562 -0.061 1 81.81 106 GLN A O 1
ATOM 836 N N . VAL A 1 107 ? 24.156 -30.328 1.315 1 80.88 107 VAL A N 1
ATOM 837 C CA . VAL A 1 107 ? 23.391 -30.906 2.424 1 80.88 107 VAL A CA 1
ATOM 838 C C . VAL A 1 107 ? 23.016 -29.812 3.416 1 80.88 107 VAL A C 1
ATOM 840 O O . VAL A 1 107 ? 23.875 -29.016 3.83 1 80.88 107 VAL A O 1
ATOM 843 N N . ILE A 1 108 ? 21.797 -29.609 3.629 1 80.31 108 ILE A N 1
ATOM 844 C CA . ILE A 1 108 ? 21.234 -28.703 4.629 1 80.31 108 ILE A CA 1
ATOM 845 C C . ILE A 1 108 ? 20.25 -29.453 5.516 1 80.31 108 ILE A C 1
ATOM 847 O O . ILE A 1 108 ? 19.344 -30.125 5.016 1 80.31 108 ILE A O 1
ATOM 851 N N . LYS A 1 109 ? 20.531 -29.375 6.883 1 77.19 109 LYS A N 1
ATOM 852 C CA . LYS A 1 109 ? 19.781 -30.234 7.789 1 77.19 109 LYS A CA 1
ATOM 853 C C . LYS A 1 109 ? 18.75 -29.422 8.578 1 77.19 109 LYS A C 1
ATOM 855 O O . LYS A 1 109 ? 17.75 -29.969 9.062 1 77.19 109 LYS A O 1
ATOM 860 N N . THR A 1 110 ? 19.031 -28 8.695 1 80.25 110 THR A N 1
ATOM 861 C CA . THR A 1 110 ? 18.141 -27.234 9.562 1 80.25 110 THR A CA 1
ATOM 862 C C . THR A 1 110 ? 17.641 -25.984 8.852 1 80.25 110 THR A C 1
ATOM 864 O O . THR A 1 110 ? 18.234 -25.547 7.871 1 80.25 110 THR A O 1
ATOM 867 N N . SER A 1 111 ? 16.531 -25.469 9.352 1 82.62 111 SER A N 1
ATOM 868 C CA . SER A 1 111 ? 15.953 -24.219 8.836 1 82.62 111 SER A CA 1
ATOM 869 C C . SER A 1 111 ? 16.938 -23.062 8.953 1 82.62 111 SER A C 1
ATOM 871 O O . SER A 1 111 ? 17.016 -22.219 8.062 1 82.62 111 SER A O 1
ATOM 873 N N . GLN A 1 112 ? 17.641 -23.016 10.07 1 74.44 112 GLN A N 1
ATOM 874 C CA . GLN A 1 112 ? 18.609 -21.953 10.305 1 74.44 112 GLN A CA 1
ATOM 875 C C . GLN A 1 112 ? 19.734 -22 9.258 1 74.44 112 GLN A C 1
ATOM 877 O O . GLN A 1 112 ? 20.141 -20.953 8.75 1 74.44 112 GLN A O 1
ATOM 882 N N . GLU A 1 113 ? 20.172 -23.219 8.969 1 76.88 113 GLU A N 1
ATOM 883 C CA . GLU A 1 113 ? 21.203 -23.391 7.953 1 76.88 113 GLU A CA 1
ATOM 884 C C . GLU A 1 113 ? 20.719 -22.938 6.578 1 76.88 113 GLU A C 1
ATOM 886 O O . GLU A 1 113 ? 21.484 -22.359 5.805 1 76.88 113 GLU A O 1
ATOM 891 N N . GLN A 1 114 ? 19.5 -23.25 6.273 1 77.88 114 GLN A N 1
ATOM 892 C CA . GLN A 1 114 ? 18.938 -22.828 4.996 1 77.88 114 GLN A CA 1
ATOM 893 C C . GLN A 1 114 ? 18.891 -21.297 4.887 1 77.88 114 GLN A C 1
ATOM 895 O O . GLN A 1 114 ? 19.188 -20.75 3.828 1 77.88 114 GLN A O 1
ATOM 900 N N . LEU A 1 115 ? 18.453 -20.672 5.977 1 74.44 115 LEU A N 1
ATOM 901 C CA . LEU A 1 115 ? 18.391 -19.219 5.988 1 74.44 115 LEU A CA 1
ATOM 902 C C . LEU A 1 115 ? 19.766 -18.609 5.746 1 74.44 115 LEU A C 1
ATOM 904 O O . LEU A 1 115 ? 19.906 -17.641 4.992 1 74.44 115 LEU A O 1
ATOM 908 N N . GLU A 1 116 ? 20.766 -19.125 6.402 1 74.31 116 GLU A N 1
ATOM 909 C CA . GLU A 1 116 ? 22.141 -18.641 6.238 1 74.31 116 GLU A CA 1
ATOM 910 C C . GLU A 1 116 ? 22.625 -18.828 4.805 1 74.31 116 GLU A C 1
ATOM 912 O O . GLU A 1 116 ? 23.234 -17.938 4.23 1 74.31 116 GLU A O 1
ATOM 917 N N . ASN A 1 117 ? 22.344 -20.016 4.312 1 75.69 117 ASN A N 1
ATOM 918 C CA . ASN A 1 117 ? 22.734 -20.312 2.936 1 75.69 117 ASN A CA 1
ATOM 919 C C . ASN A 1 117 ? 22.031 -19.375 1.951 1 75.69 117 ASN A C 1
ATOM 921 O O . ASN A 1 117 ? 22.641 -18.906 0.992 1 75.69 117 ASN A O 1
ATOM 925 N N . TRP A 1 118 ? 20.781 -19.188 2.137 1 78.94 118 TRP A N 1
ATOM 926 C CA . TRP A 1 118 ? 19.984 -18.297 1.295 1 78.94 118 TRP A CA 1
ATOM 927 C C . TRP A 1 118 ? 20.562 -16.891 1.291 1 78.94 118 TRP A C 1
ATOM 929 O O . TRP A 1 118 ? 20.719 -16.281 0.232 1 78.94 118 TRP A O 1
ATOM 939 N N . GLU A 1 119 ? 20.922 -16.422 2.477 1 73.12 119 GLU A N 1
ATOM 940 C CA . GLU A 1 119 ? 21.5 -15.086 2.6 1 73.12 119 GLU A CA 1
ATOM 941 C C . GLU A 1 119 ? 22.859 -15 1.896 1 73.12 119 GLU A C 1
ATOM 943 O O . GLU A 1 119 ? 23.172 -13.992 1.269 1 73.12 119 GLU A O 1
ATOM 948 N N . ARG A 1 120 ? 23.641 -15.969 2.062 1 71.94 120 ARG A N 1
ATOM 949 C CA . ARG A 1 120 ? 24.938 -16.031 1.4 1 71.94 120 ARG A CA 1
ATOM 950 C C . ARG A 1 120 ? 24.781 -15.984 -0.116 1 71.94 120 ARG A C 1
ATOM 952 O O . ARG A 1 120 ? 25.469 -15.227 -0.795 1 71.94 120 ARG A O 1
ATOM 959 N N . LEU A 1 121 ? 23.906 -16.75 -0.59 1 74.31 121 LEU A N 1
ATOM 960 C CA . LEU A 1 121 ? 23.672 -16.812 -2.029 1 74.31 121 LEU A CA 1
ATOM 961 C C . LEU A 1 121 ? 23.109 -15.484 -2.539 1 74.31 121 LEU A C 1
ATOM 963 O O . LEU A 1 121 ? 23.484 -15.023 -3.617 1 74.31 121 LEU A O 1
ATOM 967 N N . LYS A 1 122 ? 22.25 -14.938 -1.703 1 73.81 122 LYS A N 1
ATOM 968 C CA . LYS A 1 122 ? 21.703 -13.625 -2.045 1 73.81 122 LYS A CA 1
ATOM 969 C C . LYS A 1 122 ? 22.812 -12.578 -2.131 1 73.81 122 LYS A C 1
ATOM 971 O O . LYS A 1 122 ? 22.812 -11.734 -3.031 1 73.81 122 LYS A O 1
ATOM 976 N N . GLN A 1 123 ? 23.719 -12.555 -1.188 1 69.56 123 GLN A N 1
ATOM 977 C CA . GLN A 1 123 ? 24.828 -11.609 -1.139 1 69.56 123 GLN A CA 1
ATOM 978 C C . GLN A 1 123 ? 25.75 -11.781 -2.338 1 69.56 123 GLN A C 1
ATOM 980 O O . GLN A 1 123 ? 26.281 -10.797 -2.861 1 69.56 123 GLN A O 1
ATOM 985 N N . GLN A 1 124 ? 25.938 -12.961 -2.646 1 70.19 124 GLN A N 1
ATOM 986 C CA . GLN A 1 124 ? 26.797 -13.234 -3.801 1 70.19 124 GLN A CA 1
ATOM 987 C C . GLN A 1 124 ? 26.188 -12.641 -5.074 1 70.19 124 GLN A C 1
ATOM 989 O O . GLN A 1 124 ? 26.922 -12.281 -6 1 70.19 124 GLN A O 1
ATOM 994 N N . GLU A 1 125 ? 24.938 -12.633 -4.969 1 68.5 125 GLU A N 1
ATOM 995 C CA . GLU A 1 125 ? 24.234 -12.07 -6.125 1 68.5 125 GLU A CA 1
ATOM 996 C C . GLU A 1 125 ? 24.297 -10.547 -6.125 1 68.5 125 GLU A C 1
ATOM 998 O O . GLU A 1 125 ? 24.219 -9.922 -7.184 1 68.5 125 GLU A O 1
ATOM 1003 N N . LYS A 1 126 ? 24.172 -10.016 -4.77 1 61.06 126 LYS A N 1
ATOM 1004 C CA . LYS A 1 126 ? 24.094 -8.555 -4.676 1 61.06 126 LYS A CA 1
ATOM 1005 C C . LYS A 1 126 ? 25.469 -7.945 -4.477 1 61.06 126 LYS A C 1
ATOM 1007 O O . LYS A 1 126 ? 26.328 -8.531 -3.816 1 61.06 126 LYS A O 1
ATOM 1012 N N . LYS A 1 127 ? 25.844 -6.961 -5.156 1 54.22 127 LYS A N 1
ATOM 1013 C CA . LYS A 1 127 ? 27.062 -6.188 -4.957 1 54.22 127 LYS A CA 1
ATOM 1014 C C . LYS A 1 127 ? 27.031 -5.449 -3.623 1 54.22 127 LYS A C 1
ATOM 1016 O O . LYS A 1 127 ? 25.969 -5.035 -3.156 1 54.22 127 LYS A O 1
ATOM 1021 N N . GLU A 1 128 ? 28 -5.648 -2.678 1 52.16 128 GLU A N 1
ATOM 1022 C CA . GLU A 1 128 ? 28.266 -5.105 -1.351 1 52.16 128 GLU A CA 1
ATOM 1023 C C . GLU A 1 128 ? 27.969 -3.611 -1.29 1 52.16 128 GLU A C 1
ATOM 1025 O O . GLU A 1 128 ? 28.672 -2.803 -1.902 1 52.16 128 GLU A O 1
ATOM 1030 N N . GLU A 1 129 ? 26.797 -3.225 -1.283 1 55.56 129 GLU A N 1
ATOM 1031 C CA . GLU A 1 129 ? 26.812 -1.767 -1.202 1 55.56 129 GLU A CA 1
ATOM 1032 C C . GLU A 1 129 ? 26.875 -1.295 0.247 1 55.56 129 GLU A C 1
ATOM 1034 O O . GLU A 1 129 ? 26.469 -2.01 1.16 1 55.56 129 GLU A O 1
ATOM 1039 N N . ARG A 1 130 ? 27.719 -0.386 0.571 1 57.12 130 ARG A N 1
ATOM 1040 C CA . ARG A 1 130 ? 27.984 0.288 1.84 1 57.12 130 ARG A CA 1
ATOM 1041 C C . ARG A 1 130 ? 26.672 0.618 2.555 1 57.12 130 ARG A C 1
ATOM 1043 O O . ARG A 1 130 ? 25.703 1.021 1.921 1 57.12 130 ARG A O 1
ATOM 1050 N N . LYS A 1 131 ? 26.75 0.383 3.967 1 68.5 131 LYS A N 1
ATOM 1051 C CA . LYS A 1 131 ? 25.562 0.536 4.801 1 68.5 131 LYS A CA 1
ATOM 1052 C C . LYS A 1 131 ? 25.266 2.008 5.078 1 68.5 131 LYS A C 1
ATOM 1054 O O . LYS A 1 131 ? 26.125 2.734 5.574 1 68.5 131 LYS A O 1
ATOM 1059 N N . SER A 1 132 ? 24.344 2.666 4.668 1 85.56 132 SER A N 1
ATOM 1060 C CA . SER A 1 132 ? 23.828 4.004 4.941 1 85.56 132 SER A CA 1
ATOM 1061 C C . SER A 1 132 ? 23.391 4.141 6.395 1 85.56 132 SER A C 1
ATOM 1063 O O . SER A 1 132 ? 23.047 3.146 7.039 1 85.56 132 SER A O 1
ATOM 1065 N N . ALA A 1 133 ? 23.547 5.316 6.969 1 86.06 133 ALA A N 1
ATOM 1066 C CA . ALA A 1 133 ? 22.984 5.598 8.281 1 86.06 133 ALA A CA 1
ATOM 1067 C C . ALA A 1 133 ? 21.484 5.289 8.305 1 86.06 133 ALA A C 1
ATOM 1069 O O . ALA A 1 133 ? 20.906 5.102 9.383 1 86.06 133 ALA A O 1
ATOM 1070 N N . LEU A 1 134 ? 20.844 5.27 7.156 1 89.69 134 LEU A N 1
ATOM 1071 C CA . LEU A 1 134 ? 19.406 5.004 7.047 1 89.69 134 LEU A CA 1
ATOM 1072 C C . LEU A 1 134 ? 19.156 3.527 6.773 1 89.69 134 LEU A C 1
ATOM 1074 O O . LEU A 1 134 ? 18 3.107 6.656 1 89.69 134 LEU A O 1
ATOM 1078 N N . SER A 1 135 ? 20.188 2.748 6.801 1 82.38 135 SER A N 1
ATOM 1079 C CA . SER A 1 135 ? 20.062 1.319 6.539 1 82.38 135 SER A CA 1
ATOM 1080 C C . SER A 1 135 ? 19.234 0.628 7.621 1 82.38 135 SER A C 1
ATOM 1082 O O . SER A 1 135 ? 19.141 1.119 8.75 1 82.38 135 SER A O 1
ATOM 1084 N N . GLY A 1 136 ? 18.547 -0.399 7.352 1 73.81 136 GLY A N 1
ATOM 1085 C CA . GLY A 1 136 ? 17.828 -1.201 8.328 1 73.81 136 GLY A CA 1
ATOM 1086 C C . GLY A 1 136 ? 16.359 -0.844 8.43 1 73.81 136 GLY A C 1
ATOM 1087 O O . GLY A 1 136 ? 15.609 -1.467 9.188 1 73.81 136 GLY A O 1
ATOM 1088 N N . VAL A 1 137 ? 15.938 0.176 7.73 1 81.12 137 VAL A N 1
ATOM 1089 C CA . VAL A 1 137 ? 14.508 0.461 7.68 1 81.12 137 VAL A CA 1
ATOM 1090 C C . VAL A 1 137 ? 13.805 -0.554 6.777 1 81.12 137 VAL A C 1
ATOM 1092 O O . VAL A 1 137 ? 14.109 -0.642 5.582 1 81.12 137 VAL A O 1
ATOM 1095 N N . PRO A 1 138 ? 12.969 -1.35 7.406 1 71.69 138 PRO A N 1
ATOM 1096 C CA . PRO A 1 138 ? 12.297 -2.354 6.582 1 71.69 138 PRO A CA 1
ATOM 1097 C C . PRO A 1 138 ? 11.555 -1.741 5.395 1 71.69 138 PRO A C 1
ATOM 1099 O O . PRO A 1 138 ? 10.836 -0.75 5.551 1 71.69 138 PRO A O 1
ATOM 1102 N N . PRO A 1 139 ? 11.742 -2.254 4.293 1 71.06 139 PRO A N 1
ATOM 1103 C CA . PRO A 1 139 ? 11.141 -1.68 3.086 1 71.06 139 PRO A CA 1
ATOM 1104 C C . PRO A 1 139 ? 9.617 -1.771 3.084 1 71.06 139 PRO A C 1
ATOM 1106 O O . PRO A 1 139 ? 8.945 -1.011 2.377 1 71.06 139 PRO A O 1
ATOM 1109 N N . HIS A 1 140 ? 9.039 -2.615 3.945 1 73.31 140 HIS A N 1
ATOM 1110 C CA . HIS A 1 140 ? 7.605 -2.879 3.857 1 73.31 140 HIS A CA 1
ATOM 1111 C C . HIS A 1 140 ? 6.84 -2.113 4.93 1 73.31 140 HIS A C 1
ATOM 1113 O O . HIS A 1 140 ? 5.645 -2.35 5.137 1 73.31 140 HIS A O 1
ATOM 1119 N N . LEU A 1 141 ? 7.512 -1.241 5.578 1 80.81 141 LEU A N 1
ATOM 1120 C CA . LEU A 1 141 ? 6.824 -0.43 6.578 1 80.81 141 LEU A CA 1
ATOM 1121 C C . LEU A 1 141 ? 5.832 0.521 5.914 1 80.81 141 LEU A C 1
ATOM 1123 O O . LEU A 1 141 ? 6.102 1.054 4.836 1 80.81 141 LEU A O 1
ATOM 1127 N N . PRO A 1 142 ? 4.645 0.689 6.559 1 87.75 142 PRO A N 1
ATOM 1128 C CA . PRO A 1 142 ? 3.781 1.789 6.117 1 87.75 142 PRO A CA 1
ATOM 1129 C C . PRO A 1 142 ? 4.535 3.111 5.984 1 87.75 142 PRO A C 1
ATOM 1131 O O . PRO A 1 142 ? 5.48 3.365 6.734 1 87.75 142 PRO A O 1
ATOM 1134 N N . ALA A 1 143 ? 4.16 3.9 5.121 1 93.88 143 ALA A N 1
ATOM 1135 C CA . ALA A 1 143 ? 4.902 5.105 4.773 1 93.88 143 ALA A CA 1
ATOM 1136 C C . ALA A 1 143 ? 5.066 6.02 5.98 1 93.88 143 ALA A C 1
ATOM 1138 O O . ALA A 1 143 ? 6.137 6.602 6.188 1 93.88 143 ALA A O 1
ATOM 1139 N N . LEU A 1 144 ? 4.02 6.148 6.773 1 95.44 144 LEU A N 1
ATOM 1140 C CA . LEU A 1 144 ? 4.129 6.992 7.957 1 95.44 144 LEU A CA 1
ATOM 1141 C C . LEU A 1 144 ? 5.215 6.473 8.898 1 95.44 144 LEU A C 1
ATOM 1143 O O . LEU A 1 144 ? 6.031 7.25 9.398 1 95.44 144 LEU A O 1
ATOM 1147 N N . MET A 1 145 ? 5.238 5.164 9.047 1 90.81 145 MET A N 1
ATOM 1148 C CA . MET A 1 145 ? 6.234 4.547 9.922 1 90.81 145 MET A CA 1
ATOM 1149 C C . MET A 1 145 ? 7.629 4.637 9.305 1 90.81 145 MET A C 1
ATOM 1151 O O . MET A 1 145 ? 8.609 4.887 10.016 1 90.81 145 MET A O 1
ATOM 1155 N N . LYS A 1 146 ? 7.691 4.398 8.07 1 93.81 146 LYS A N 1
ATOM 1156 C CA . LYS A 1 146 ? 8.977 4.488 7.383 1 93.81 146 LYS A CA 1
ATOM 1157 C C . LYS A 1 146 ? 9.547 5.898 7.473 1 93.81 146 LYS A C 1
ATOM 1159 O O . LYS A 1 146 ? 10.742 6.074 7.738 1 93.81 146 LYS A O 1
ATOM 1164 N N . ALA A 1 147 ? 8.719 6.91 7.223 1 96.12 147 ALA A N 1
ATOM 1165 C CA . ALA A 1 147 ? 9.141 8.305 7.324 1 96.12 147 ALA A CA 1
ATOM 1166 C C . ALA A 1 147 ? 9.656 8.617 8.727 1 96.12 147 ALA A C 1
ATOM 1168 O O . ALA A 1 147 ? 10.695 9.266 8.891 1 96.12 147 ALA A O 1
ATOM 1169 N N . GLN A 1 148 ? 8.93 8.164 9.703 1 93.62 148 GLN A N 1
ATOM 1170 C CA . GLN A 1 148 ? 9.336 8.391 11.086 1 93.62 148 GLN A CA 1
ATOM 1171 C C . GLN A 1 148 ? 10.695 7.75 11.367 1 93.62 148 GLN A C 1
ATOM 1173 O O . GLN A 1 148 ? 11.57 8.375 11.961 1 93.62 148 GLN A O 1
ATOM 1178 N N . LYS A 1 149 ? 10.844 6.527 10.891 1 90.12 149 LYS A N 1
ATOM 1179 C CA . LYS A 1 149 ? 12.078 5.801 11.156 1 90.12 149 LYS A CA 1
ATOM 1180 C C . LYS A 1 149 ? 13.258 6.449 10.445 1 90.12 149 LYS A C 1
ATOM 1182 O O . LYS A 1 149 ? 14.336 6.602 11.023 1 90.12 149 LYS A O 1
ATOM 1187 N N . VAL A 1 150 ? 13.133 6.785 9.195 1 95 150 VAL A N 1
ATOM 1188 C CA . VAL A 1 150 ? 14.227 7.383 8.43 1 95 150 VAL A CA 1
ATOM 1189 C C . VAL A 1 150 ? 14.625 8.719 9.055 1 95 150 VAL A C 1
ATOM 1191 O O . VAL A 1 150 ? 15.812 9.039 9.141 1 95 150 VAL A O 1
ATOM 1194 N N . THR A 1 151 ? 13.656 9.547 9.5 1 95.12 151 THR A N 1
ATOM 1195 C CA . THR A 1 151 ? 13.961 10.852 10.078 1 95.12 151 THR A CA 1
ATOM 1196 C C . THR A 1 151 ? 14.57 10.688 11.469 1 95.12 151 THR A C 1
ATOM 1198 O O . THR A 1 151 ? 15.414 11.492 11.875 1 95.12 151 THR A O 1
ATOM 1201 N N . GLU A 1 152 ? 14.148 9.68 12.242 1 90.75 152 GLU A N 1
ATOM 1202 C CA . GLU A 1 152 ? 14.789 9.359 13.516 1 90.75 152 GLU A CA 1
ATOM 1203 C C . GLU A 1 152 ? 16.266 9.023 13.32 1 90.75 152 GLU A C 1
ATOM 1205 O O . GLU A 1 152 ? 17.125 9.5 14.062 1 90.75 152 GLU A O 1
ATOM 1210 N N . LYS A 1 153 ? 16.516 8.188 12.352 1 90.56 153 LYS A N 1
ATOM 1211 C CA . LYS A 1 153 ? 17.891 7.773 12.07 1 90.56 153 LYS A CA 1
ATOM 1212 C C . LYS A 1 153 ? 18.734 8.961 11.602 1 90.56 153 LYS A C 1
ATOM 1214 O O . LYS A 1 153 ? 19.891 9.094 12.008 1 90.56 153 LYS A O 1
ATOM 1219 N N . ALA A 1 154 ? 18.188 9.812 10.719 1 93.44 154 ALA A N 1
ATOM 1220 C CA . ALA A 1 154 ? 18.891 11.016 10.289 1 93.44 154 ALA A CA 1
ATOM 1221 C C . ALA A 1 154 ? 19.203 11.922 11.477 1 93.44 154 ALA A C 1
ATOM 1223 O O . ALA A 1 154 ? 20.297 12.469 11.586 1 93.44 154 ALA A O 1
ATOM 1224 N N . ALA A 1 155 ? 18.234 12.109 12.375 1 90.56 155 ALA A N 1
ATOM 1225 C CA . ALA A 1 155 ? 18.391 12.953 13.562 1 90.56 155 ALA A CA 1
ATOM 1226 C C . ALA A 1 155 ? 19.531 12.445 14.445 1 90.56 155 ALA A C 1
ATOM 1228 O O . ALA A 1 155 ? 20.25 13.242 15.047 1 90.56 155 ALA A O 1
ATOM 1229 N N . ARG A 1 156 ? 19.656 11.148 14.523 1 88.25 156 ARG A N 1
ATOM 1230 C CA . ARG A 1 156 ? 20.656 10.531 15.375 1 88.25 156 ARG A CA 1
ATOM 1231 C C . ARG A 1 156 ? 22.078 10.914 14.938 1 88.25 156 ARG A C 1
ATOM 1233 O O . ARG A 1 156 ? 23 10.914 15.742 1 88.25 156 ARG A O 1
ATOM 1240 N N . VAL A 1 157 ? 22.25 11.234 13.672 1 90.12 157 VAL A N 1
ATOM 1241 C CA . VAL A 1 157 ? 23.578 11.578 13.18 1 90.12 157 VAL A CA 1
ATOM 1242 C C . VAL A 1 157 ? 23.688 13.094 13 1 90.12 157 VAL A C 1
ATOM 1244 O O . VAL A 1 157 ? 24.562 13.578 12.289 1 90.12 157 VAL A O 1
ATOM 1247 N N . GLY A 1 158 ? 22.672 13.781 13.492 1 90.25 158 GLY A N 1
ATOM 1248 C CA . GLY A 1 158 ? 22.812 15.227 13.609 1 90.25 158 GLY A CA 1
ATOM 1249 C C . GLY A 1 158 ? 22.031 15.984 12.547 1 90.25 158 GLY A C 1
ATOM 1250 O O . GLY A 1 158 ? 22.078 17.219 12.508 1 90.25 158 GLY A O 1
ATOM 1251 N N . PHE A 1 159 ? 21.391 15.297 11.656 1 94.06 159 PHE A N 1
ATOM 1252 C CA . PHE A 1 159 ? 20.562 15.945 10.633 1 94.06 159 PHE A CA 1
ATOM 1253 C C . PHE A 1 159 ? 19.141 16.125 11.117 1 94.06 159 PHE A C 1
ATOM 1255 O O . PHE A 1 159 ? 18.25 15.344 10.766 1 94.06 159 PHE A O 1
ATOM 1262 N N . ASP A 1 160 ? 18.969 17.141 11.828 1 92.44 160 ASP A N 1
ATOM 1263 C CA . ASP A 1 160 ? 17.688 17.359 12.484 1 92.44 160 ASP A CA 1
ATOM 1264 C C . ASP A 1 160 ? 17.406 18.844 12.688 1 92.44 160 ASP A C 1
ATOM 1266 O O . ASP A 1 160 ? 18.266 19.688 12.398 1 92.44 160 ASP A O 1
ATOM 1270 N N . TRP A 1 161 ? 16.188 19.125 13.07 1 92.25 161 TRP A N 1
ATOM 1271 C CA . TRP A 1 161 ? 15.781 20.469 13.461 1 92.25 161 TRP A CA 1
ATOM 1272 C C . TRP A 1 161 ? 16.203 20.781 14.891 1 92.25 161 TRP A C 1
ATOM 1274 O O . TRP A 1 161 ? 16.422 19.859 15.688 1 92.25 161 TRP A O 1
ATOM 1284 N N . SER A 1 162 ? 16.297 22.062 15.203 1 91.19 162 SER A N 1
ATOM 1285 C CA . SER A 1 162 ? 16.719 22.469 16.531 1 91.19 162 SER A CA 1
ATOM 1286 C C . SER A 1 162 ? 15.516 22.781 17.422 1 91.19 162 SER A C 1
ATOM 1288 O O . SER A 1 162 ? 15.555 22.578 18.641 1 91.19 162 SER A O 1
ATOM 1290 N N . HIS A 1 163 ? 14.484 23.344 16.766 1 92.81 163 HIS A N 1
ATOM 1291 C CA . HIS A 1 163 ? 13.305 23.766 17.516 1 92.81 163 HIS A CA 1
ATOM 1292 C C . HIS A 1 163 ? 12.023 23.391 16.781 1 92.81 163 HIS A C 1
ATOM 1294 O O . HIS A 1 163 ? 11.992 23.375 15.539 1 92.81 163 HIS A O 1
ATOM 1300 N N . VAL A 1 164 ? 11.008 23.141 17.609 1 92.44 164 VAL A N 1
ATOM 1301 C CA . VAL A 1 164 ? 9.727 22.688 17.062 1 92.44 164 VAL A CA 1
ATOM 1302 C C . VAL A 1 164 ? 9.164 23.766 16.141 1 92.44 164 VAL A C 1
ATOM 1304 O O . VAL A 1 164 ? 8.516 23.453 15.141 1 92.44 164 VAL A O 1
ATOM 1307 N N . ASP A 1 165 ? 9.43 25.016 16.438 1 93.94 165 ASP A N 1
ATOM 1308 C CA . ASP A 1 165 ? 8.938 26.125 15.609 1 93.94 165 ASP A CA 1
ATOM 1309 C C . ASP A 1 165 ? 9.453 26.016 14.18 1 93.94 165 ASP A C 1
ATOM 1311 O O . ASP A 1 165 ? 8.758 26.406 13.234 1 93.94 165 ASP A O 1
ATOM 1315 N N . GLU A 1 166 ? 10.68 25.516 14.031 1 94.94 166 GLU A N 1
ATOM 1316 C CA . GLU A 1 166 ? 11.25 25.328 12.695 1 94.94 166 GLU A CA 1
ATOM 1317 C C . GLU A 1 166 ? 10.5 24.234 11.93 1 94.94 166 GLU A C 1
ATOM 1319 O O . GLU A 1 166 ? 10.281 24.375 10.719 1 94.94 166 GLU A O 1
ATOM 1324 N N . VAL A 1 167 ? 10.156 23.234 12.641 1 95.88 167 VAL A N 1
ATOM 1325 C CA . VAL A 1 167 ? 9.438 22.125 12.016 1 95.88 167 VAL A CA 1
ATOM 1326 C C . VAL A 1 167 ? 8.047 22.594 11.594 1 95.88 167 VAL A C 1
ATOM 1328 O O . VAL A 1 167 ? 7.59 22.281 10.484 1 95.88 167 VAL A O 1
ATOM 1331 N N . PHE A 1 168 ? 7.363 23.281 12.469 1 95.94 168 PHE A N 1
ATOM 1332 C CA . PHE A 1 168 ? 6.031 23.797 12.172 1 95.94 168 PHE A CA 1
ATOM 1333 C C . PHE A 1 168 ? 6.074 24.766 10.984 1 95.94 168 PHE A C 1
ATOM 1335 O O . PHE A 1 168 ? 5.188 24.734 10.125 1 95.94 168 PHE A O 1
ATOM 1342 N N . ALA A 1 169 ? 7.102 25.625 10.977 1 96.19 169 ALA A N 1
ATOM 1343 C CA . ALA A 1 169 ? 7.277 26.531 9.844 1 96.19 169 ALA A CA 1
ATOM 1344 C C . ALA A 1 169 ? 7.418 25.766 8.539 1 96.19 169 ALA A C 1
ATOM 1346 O O . ALA A 1 169 ? 6.918 26.203 7.496 1 96.19 169 ALA A O 1
ATOM 1347 N N . LYS A 1 170 ? 8.109 24.672 8.586 1 97.19 170 LYS A N 1
ATOM 1348 C CA . LYS A 1 170 ? 8.266 23.844 7.395 1 97.19 170 LYS A CA 1
ATOM 1349 C C . LYS A 1 170 ? 6.926 23.25 6.961 1 97.19 170 LYS A C 1
ATOM 1351 O O . LYS A 1 170 ? 6.648 23.141 5.766 1 97.19 170 LYS A O 1
ATOM 1356 N N . VAL A 1 171 ? 6.074 22.781 7.887 1 97.62 171 VAL A N 1
ATOM 1357 C CA . VAL A 1 171 ? 4.742 22.281 7.57 1 97.62 171 VAL A CA 1
ATOM 1358 C C . VAL A 1 171 ? 3.943 23.359 6.84 1 97.62 171 VAL A C 1
ATOM 1360 O O . VAL A 1 171 ? 3.312 23.078 5.816 1 97.62 171 VAL A O 1
ATOM 1363 N N . MET A 1 172 ? 4.02 24.578 7.34 1 96.5 172 MET A N 1
ATOM 1364 C CA . MET A 1 172 ? 3.301 25.703 6.73 1 96.5 172 MET A CA 1
ATOM 1365 C C . MET A 1 172 ? 3.822 25.984 5.324 1 96.5 172 MET A C 1
ATOM 1367 O O . MET A 1 172 ? 3.043 26.266 4.41 1 96.5 172 MET A O 1
ATOM 1371 N N . GLU A 1 173 ? 5.113 25.906 5.211 1 97 173 GLU A N 1
ATOM 1372 C CA . GLU A 1 173 ? 5.734 26.109 3.904 1 97 173 GLU A CA 1
ATOM 1373 C C . GLU A 1 173 ? 5.242 25.062 2.9 1 97 173 GLU A C 1
ATOM 1375 O O . GLU A 1 173 ? 4.848 25.406 1.785 1 97 173 GLU A O 1
ATOM 1380 N N . GLU A 1 174 ? 5.266 23.75 3.312 1 97.69 174 GLU A N 1
ATOM 1381 C CA . GLU A 1 174 ? 4.824 22.688 2.428 1 97.69 174 GLU A CA 1
ATOM 1382 C C . GLU A 1 174 ? 3.34 22.812 2.096 1 97.69 174 GLU A C 1
ATOM 1384 O O . GLU A 1 174 ? 2.918 22.516 0.977 1 97.69 174 GLU A O 1
ATOM 1389 N N . LEU A 1 175 ? 2.539 23.203 3.084 1 96.62 175 LEU A N 1
ATOM 1390 C CA . LEU A 1 175 ? 1.113 23.406 2.842 1 96.62 175 LEU A CA 1
ATOM 1391 C C . LEU A 1 175 ? 0.884 24.5 1.807 1 96.62 175 LEU A C 1
ATOM 1393 O O . LEU A 1 175 ? 0.03 24.359 0.928 1 96.62 175 LEU A O 1
ATOM 1397 N N . HIS A 1 176 ? 1.617 25.594 1.91 1 95.94 176 HIS A N 1
ATOM 1398 C CA . HIS A 1 176 ? 1.517 26.688 0.954 1 95.94 176 HIS A CA 1
ATOM 1399 C C . HIS A 1 176 ? 1.93 26.234 -0.445 1 95.94 176 HIS A C 1
ATOM 1401 O O . HIS A 1 176 ? 1.281 26.594 -1.432 1 95.94 176 HIS A O 1
ATOM 1407 N N . GLU A 1 177 ? 3.037 25.469 -0.521 1 96.75 177 GLU A N 1
ATOM 1408 C CA . GLU A 1 177 ? 3.48 24.938 -1.806 1 96.75 177 GLU A CA 1
ATOM 1409 C C . GLU A 1 177 ? 2.424 24.031 -2.42 1 96.75 177 GLU A C 1
ATOM 1411 O O . GLU A 1 177 ? 2.186 24.062 -3.629 1 96.75 177 GLU A O 1
ATOM 1416 N N . PHE A 1 178 ? 1.837 23.266 -1.62 1 96.62 178 PHE A N 1
ATOM 1417 C CA . PHE A 1 178 ? 0.77 22.391 -2.107 1 96.62 178 PHE A CA 1
ATOM 1418 C C . PHE A 1 178 ? -0.387 23.219 -2.658 1 96.62 178 PHE A C 1
ATOM 1420 O O . PHE A 1 178 ? -0.908 22.922 -3.736 1 96.62 178 PHE A O 1
ATOM 1427 N N . GLU A 1 179 ? -0.827 24.234 -1.916 1 95.25 179 GLU A N 1
ATOM 1428 C CA . GLU A 1 179 ? -1.922 25.094 -2.338 1 95.25 179 GLU A CA 1
ATOM 1429 C C . GLU A 1 179 ? -1.63 25.734 -3.693 1 95.25 179 GLU A C 1
ATOM 1431 O O . GLU A 1 179 ? -2.514 25.828 -4.547 1 95.25 179 GLU A O 1
ATOM 1436 N N . GLU A 1 180 ? -0.398 26.156 -3.879 1 95.56 180 GLU A N 1
ATOM 1437 C CA . GLU A 1 180 ? 0.006 26.75 -5.145 1 95.56 180 GLU A CA 1
ATOM 1438 C C . GLU A 1 180 ? -0.153 25.766 -6.301 1 95.56 180 GLU A C 1
ATOM 1440 O O . GLU A 1 180 ? -0.644 26.125 -7.371 1 95.56 180 GLU A O 1
ATOM 1445 N N . THR A 1 181 ? 0.29 24.562 -6.047 1 95.25 181 THR A N 1
ATOM 1446 C CA . THR A 1 181 ? 0.198 23.562 -7.102 1 95.25 181 THR A CA 1
ATOM 1447 C C . THR A 1 181 ? -1.257 23.188 -7.367 1 95.25 181 THR A C 1
ATOM 1449 O O . THR A 1 181 ? -1.63 22.875 -8.5 1 95.25 181 THR A O 1
ATOM 1452 N N . MET A 1 182 ? -2.061 23.172 -6.32 1 93.31 182 MET A N 1
ATOM 1453 C CA . MET A 1 182 ? -3.488 22.906 -6.453 1 93.31 182 MET A CA 1
ATOM 1454 C C . MET A 1 182 ? -4.16 23.953 -7.336 1 93.31 182 MET A C 1
ATOM 1456 O O . MET A 1 182 ? -4.934 23.609 -8.234 1 93.31 182 MET A O 1
ATOM 1460 N N . LEU A 1 183 ? -3.822 25.219 -7.129 1 93.12 183 LEU A N 1
ATOM 1461 C CA . LEU A 1 183 ? -4.375 26.328 -7.902 1 93.12 183 LEU A CA 1
ATOM 1462 C C . LEU A 1 183 ? -3.9 26.266 -9.352 1 93.12 183 LEU A C 1
ATOM 1464 O O . LEU A 1 183 ? -4.641 26.625 -10.266 1 93.12 183 LEU A O 1
ATOM 1468 N N . ALA A 1 184 ? -2.697 25.734 -9.57 1 93.88 184 ALA A N 1
ATOM 1469 C CA . ALA A 1 184 ? -2.123 25.609 -10.906 1 93.88 184 ALA A CA 1
ATOM 1470 C C . ALA A 1 184 ? -2.684 24.391 -11.633 1 93.88 184 ALA A C 1
ATOM 1472 O O . ALA A 1 184 ? -2.549 24.281 -12.852 1 93.88 184 ALA A O 1
ATOM 1473 N N . GLY A 1 185 ? -3.271 23.484 -10.922 1 91.19 185 GLY A N 1
ATOM 1474 C CA . GLY A 1 185 ? -3.852 22.281 -11.492 1 91.19 185 GLY A CA 1
ATOM 1475 C C . GLY A 1 185 ? -2.809 21.297 -11.992 1 91.19 185 GLY A C 1
ATOM 1476 O O . GLY A 1 185 ? -3.037 20.594 -12.984 1 91.19 185 GLY A O 1
ATOM 1477 N N . ASP A 1 186 ? -1.623 21.281 -11.438 1 91.06 186 ASP A N 1
ATOM 1478 C CA . ASP A 1 186 ? -0.531 20.391 -11.812 1 91.06 186 ASP A CA 1
ATOM 1479 C C . ASP A 1 186 ? -0.562 19.109 -10.992 1 91.06 186 ASP A C 1
ATOM 1481 O O . ASP A 1 186 ? -0.003 19.062 -9.891 1 91.06 186 ASP A O 1
ATOM 1485 N N . GLN A 1 187 ? -1.042 18.062 -11.523 1 89.5 187 GLN A N 1
ATOM 1486 C CA . GLN A 1 187 ? -1.298 16.828 -10.797 1 89.5 187 GLN A CA 1
ATOM 1487 C C . GLN A 1 187 ? -0.002 16.219 -10.266 1 89.5 187 GLN A C 1
ATOM 1489 O O . GLN A 1 187 ? 0.053 15.766 -9.117 1 89.5 187 GLN A O 1
ATOM 1494 N N . GLU A 1 188 ? 1.028 16.141 -11.117 1 88.62 188 GLU A N 1
ATOM 1495 C CA . GLU A 1 188 ? 2.305 15.547 -10.727 1 88.62 188 GLU A CA 1
ATOM 1496 C C . GLU A 1 188 ? 2.945 16.328 -9.586 1 88.62 188 GLU A C 1
ATOM 1498 O O . GLU A 1 188 ? 3.398 15.742 -8.602 1 88.62 188 GLU A O 1
ATOM 1503 N N . ARG A 1 189 ? 2.941 17.594 -9.742 1 93.38 189 ARG A N 1
ATOM 1504 C CA . ARG A 1 189 ? 3.533 18.422 -8.703 1 93.38 189 ARG A CA 1
ATOM 1505 C C . ARG A 1 189 ? 2.705 18.375 -7.422 1 93.38 189 ARG A C 1
ATOM 1507 O O . ARG A 1 189 ? 3.252 18.438 -6.316 1 93.38 189 ARG A O 1
ATOM 1514 N N . MET A 1 190 ? 1.373 18.25 -7.562 1 94.94 190 MET A N 1
ATOM 1515 C CA . MET A 1 190 ? 0.502 18.141 -6.395 1 94.94 190 MET A CA 1
ATOM 1516 C C . MET A 1 190 ? 0.849 16.891 -5.578 1 94.94 190 MET A C 1
ATOM 1518 O O . MET A 1 190 ? 0.883 16.938 -4.348 1 94.94 190 MET A O 1
ATOM 1522 N N . GLU A 1 191 ? 1.082 15.82 -6.262 1 95.44 191 GLU A N 1
ATOM 1523 C CA . GLU A 1 191 ? 1.439 14.594 -5.566 1 95.44 191 GLU A CA 1
ATOM 1524 C C . GLU A 1 191 ? 2.746 14.758 -4.793 1 95.44 191 GLU A C 1
ATOM 1526 O O . GLU A 1 191 ? 2.852 14.32 -3.645 1 95.44 191 GLU A O 1
ATOM 1531 N N . ALA A 1 192 ? 3.764 15.344 -5.461 1 95.62 192 ALA A N 1
ATOM 1532 C CA . ALA A 1 192 ? 5.051 15.57 -4.812 1 95.62 192 ALA A CA 1
ATOM 1533 C C . ALA A 1 192 ? 4.895 16.453 -3.58 1 95.62 192 ALA A C 1
ATOM 1535 O O . ALA A 1 192 ? 5.457 16.156 -2.521 1 95.62 192 ALA A O 1
ATOM 1536 N N . GLU A 1 193 ? 4.109 17.531 -3.73 1 97.31 193 GLU A N 1
ATOM 1537 C CA . GLU A 1 193 ? 3.936 18.469 -2.631 1 97.31 193 GLU A CA 1
ATOM 1538 C C . GLU A 1 193 ? 3.129 17.859 -1.494 1 97.31 193 GLU A C 1
ATOM 1540 O O . GLU A 1 193 ? 3.357 18.156 -0.323 1 97.31 193 GLU A O 1
ATOM 1545 N N . LEU A 1 194 ? 2.182 17 -1.833 1 97.94 194 LEU A N 1
ATOM 1546 C CA . LEU A 1 194 ? 1.451 16.281 -0.792 1 97.94 194 LEU A CA 1
ATOM 1547 C C . LEU A 1 194 ? 2.387 15.375 0.008 1 97.94 194 LEU A C 1
ATOM 1549 O O . LEU A 1 194 ? 2.293 15.312 1.236 1 97.94 194 LEU A O 1
ATOM 1553 N N . GLY A 1 195 ? 3.25 14.656 -0.706 1 98.12 195 GLY A N 1
ATOM 1554 C CA . GLY A 1 195 ? 4.258 13.852 -0.035 1 98.12 195 GLY A CA 1
ATOM 1555 C C . GLY A 1 195 ? 5.145 14.656 0.895 1 98.12 195 GLY A C 1
ATOM 1556 O O . GLY A 1 195 ? 5.418 14.234 2.02 1 98.12 195 GLY A O 1
ATOM 1557 N N . ASP A 1 196 ? 5.574 15.852 0.417 1 98.19 196 ASP A N 1
ATOM 1558 C CA . ASP A 1 196 ? 6.418 16.734 1.223 1 98.19 196 ASP A CA 1
ATOM 1559 C C . ASP A 1 196 ? 5.676 17.203 2.471 1 98.19 196 ASP A C 1
ATOM 1561 O O . ASP A 1 196 ? 6.266 17.297 3.551 1 98.19 196 ASP A O 1
ATOM 1565 N N . LEU A 1 197 ? 4.422 17.578 2.283 1 98.38 197 LEU A N 1
ATOM 1566 C CA . LEU A 1 197 ? 3.592 18.016 3.402 1 98.38 197 LEU A CA 1
ATOM 1567 C C . LEU A 1 197 ? 3.467 16.906 4.445 1 98.38 197 LEU A C 1
ATOM 1569 O O . LEU A 1 197 ? 3.684 17.141 5.637 1 98.38 197 LEU A O 1
ATOM 1573 N N . LEU A 1 198 ? 3.166 15.656 4.055 1 98.56 198 LEU A N 1
ATOM 1574 C CA . LEU A 1 198 ? 3.051 14.516 4.957 1 98.56 198 LEU A CA 1
ATOM 1575 C C . LEU A 1 198 ? 4.375 14.258 5.672 1 98.56 198 LEU A C 1
ATOM 1577 O O . LEU A 1 198 ? 4.395 13.977 6.871 1 98.56 198 LEU A O 1
ATOM 1581 N N . PHE A 1 199 ? 5.473 14.359 4.934 1 98.44 199 PHE A N 1
ATOM 1582 C CA . PHE A 1 199 ? 6.797 14.133 5.5 1 98.44 199 PHE A CA 1
ATOM 1583 C C . PHE A 1 199 ? 7.098 15.141 6.602 1 98.44 199 PHE A C 1
ATOM 1585 O O . PHE A 1 199 ? 7.621 14.781 7.656 1 98.44 199 PHE A O 1
ATOM 1592 N N . ALA A 1 200 ? 6.758 16.422 6.344 1 98.19 200 ALA A N 1
ATOM 1593 C CA . ALA A 1 200 ? 6.953 17.469 7.34 1 98.19 200 ALA A CA 1
ATOM 1594 C C . ALA A 1 200 ? 6.113 17.203 8.586 1 98.19 200 ALA A C 1
ATOM 1596 O O . ALA A 1 200 ? 6.574 17.422 9.711 1 98.19 200 ALA A O 1
ATOM 1597 N N . ILE A 1 201 ? 4.918 16.734 8.391 1 97.94 201 ILE A N 1
ATOM 1598 C CA . ILE A 1 201 ? 4.016 16.453 9.508 1 97.94 201 ILE A CA 1
ATOM 1599 C C . ILE A 1 201 ? 4.551 15.281 10.328 1 97.94 201 ILE A C 1
ATOM 1601 O O . ILE A 1 201 ? 4.457 15.281 11.555 1 97.94 201 ILE A O 1
ATOM 1605 N N . VAL A 1 202 ? 5.07 14.273 9.664 1 97.44 202 VAL A N 1
ATOM 1606 C CA . VAL A 1 202 ? 5.691 13.156 10.375 1 97.44 202 VAL A CA 1
ATOM 1607 C C . VAL A 1 202 ? 6.848 13.664 11.234 1 97.44 202 VAL A C 1
ATOM 1609 O O . VAL A 1 202 ? 7.004 13.258 12.383 1 97.44 202 VAL A O 1
ATOM 1612 N N . ASN A 1 203 ? 7.684 14.586 10.648 1 96.56 203 ASN A N 1
ATOM 1613 C CA . ASN A 1 203 ? 8.781 15.172 11.414 1 96.56 203 ASN A CA 1
ATOM 1614 C C . ASN A 1 203 ? 8.266 15.914 12.641 1 96.56 203 ASN A C 1
ATOM 1616 O O . ASN A 1 203 ? 8.859 15.828 13.719 1 96.56 203 ASN A O 1
ATOM 1620 N N . LEU A 1 204 ? 7.199 16.656 12.438 1 96.12 204 LEU A N 1
ATOM 1621 C CA . LEU A 1 204 ? 6.59 17.375 13.547 1 96.12 204 LEU A CA 1
ATOM 1622 C C . LEU A 1 204 ? 6.121 16.406 14.633 1 96.12 204 LEU A C 1
ATOM 1624 O O . LEU A 1 204 ? 6.395 16.625 15.812 1 96.12 204 LEU A O 1
ATOM 1628 N N . GLY A 1 205 ? 5.406 15.359 14.242 1 94.19 205 GLY A N 1
ATOM 1629 C CA . GLY A 1 205 ? 5.02 14.328 15.195 1 94.19 205 GLY A CA 1
ATOM 1630 C C . GLY A 1 205 ? 6.195 13.734 15.938 1 94.19 205 GLY A C 1
ATOM 1631 O O . GLY A 1 205 ? 6.16 13.602 17.156 1 94.19 205 GLY A O 1
ATOM 1632 N N . ARG A 1 206 ? 7.223 13.383 15.164 1 91.5 206 ARG A N 1
ATOM 1633 C CA . ARG A 1 206 ? 8.43 12.805 15.75 1 91.5 206 ARG A CA 1
ATOM 1634 C C . ARG A 1 206 ? 9.039 13.742 16.781 1 91.5 206 ARG A C 1
ATOM 1636 O O . ARG A 1 206 ? 9.383 13.32 17.891 1 91.5 206 ARG A O 1
ATOM 1643 N N . PHE A 1 207 ? 9.18 15 16.406 1 91.06 207 PHE A N 1
ATOM 1644 C CA . PHE A 1 207 ? 9.773 16 17.281 1 91.06 207 PHE A CA 1
ATOM 1645 C C . PHE A 1 207 ? 8.977 16.141 18.562 1 91.06 207 PHE A C 1
ATOM 1647 O O . PHE A 1 207 ? 9.547 16.406 19.625 1 91.06 207 PHE A O 1
ATOM 1654 N N . LEU A 1 208 ? 7.703 15.914 18.531 1 91.69 208 LEU A N 1
ATOM 1655 C CA . LEU A 1 208 ? 6.805 16.062 19.672 1 91.69 208 LEU A CA 1
ATOM 1656 C C . LEU A 1 208 ? 6.531 14.719 20.328 1 91.69 208 LEU A C 1
ATOM 1658 O O . LEU A 1 208 ? 5.637 14.609 21.172 1 91.69 208 LEU A O 1
ATOM 1662 N N . ALA A 1 209 ? 7.215 13.648 19.859 1 88.19 209 ALA A N 1
ATOM 1663 C CA . ALA A 1 209 ? 7.105 12.289 20.391 1 88.19 209 ALA A CA 1
ATOM 1664 C C . ALA A 1 209 ? 5.699 11.734 20.188 1 88.19 209 ALA A C 1
ATOM 1666 O O . ALA A 1 209 ? 5.137 11.094 21.078 1 88.19 209 ALA A O 1
ATOM 1667 N N . ILE A 1 210 ? 5.078 12.086 19.094 1 90.5 210 ILE A N 1
ATOM 1668 C CA . ILE A 1 210 ? 3.791 11.539 18.672 1 90.5 210 ILE A CA 1
ATOM 1669 C C . ILE A 1 210 ? 3.99 10.594 17.5 1 90.5 210 ILE A C 1
ATOM 1671 O O . ILE A 1 210 ? 4.711 10.914 16.547 1 90.5 210 ILE A O 1
ATOM 1675 N N . ASP A 1 211 ? 3.424 9.414 17.531 1 90.12 211 ASP A N 1
ATOM 1676 C CA . ASP A 1 211 ? 3.447 8.445 16.438 1 90.12 211 ASP A CA 1
ATOM 1677 C C . ASP A 1 211 ? 2.344 8.734 15.422 1 90.12 211 ASP A C 1
ATOM 1679 O O . ASP A 1 211 ? 1.17 8.461 15.68 1 90.12 211 ASP A O 1
ATOM 1683 N N . PRO A 1 212 ? 2.711 9.141 14.25 1 94.88 212 PRO A N 1
ATOM 1684 C CA . PRO A 1 212 ? 1.692 9.562 13.281 1 94.88 212 PRO A CA 1
ATOM 1685 C C . PRO A 1 212 ? 0.804 8.406 12.828 1 94.88 212 PRO A C 1
ATOM 1687 O O . PRO A 1 212 ? -0.393 8.602 12.594 1 94.88 212 PRO A O 1
ATOM 1690 N N . GLU A 1 213 ? 1.391 7.207 12.648 1 92.44 213 GLU A N 1
ATOM 1691 C CA . GLU A 1 213 ? 0.622 6.031 12.25 1 92.44 213 GLU A CA 1
ATOM 1692 C C . GLU A 1 213 ? -0.467 5.715 13.273 1 92.44 213 GLU A C 1
ATOM 1694 O O . GLU A 1 213 ? -1.627 5.508 12.906 1 92.44 213 GLU A O 1
ATOM 1699 N N . GLU A 1 214 ? -0.122 5.738 14.531 1 88.19 214 GLU A N 1
ATOM 1700 C CA . GLU A 1 214 ? -1.074 5.449 15.602 1 88.19 214 GLU A CA 1
ATOM 1701 C C . GLU A 1 214 ? -2.119 6.555 15.727 1 88.19 214 GLU A C 1
ATOM 1703 O O . GLU A 1 214 ? -3.301 6.277 15.938 1 88.19 214 GLU A O 1
ATOM 1708 N N . ALA A 1 215 ? -1.678 7.781 15.625 1 93.44 215 ALA A N 1
ATOM 1709 C CA . ALA A 1 215 ? -2.592 8.914 15.695 1 93.44 215 ALA A CA 1
ATOM 1710 C C . ALA A 1 215 ? -3.682 8.812 14.633 1 93.44 215 ALA A C 1
ATOM 1712 O O . ALA A 1 215 ? -4.867 8.992 14.93 1 93.44 215 ALA A O 1
ATOM 1713 N N . LEU A 1 216 ? -3.266 8.492 13.422 1 96.88 216 LEU A N 1
ATOM 1714 C CA . LEU A 1 216 ? -4.227 8.398 12.328 1 96.88 216 LEU A CA 1
ATOM 1715 C C . LEU A 1 216 ? -5.133 7.184 12.508 1 96.88 216 LEU A C 1
ATOM 1717 O O . LEU A 1 216 ? -6.332 7.254 12.234 1 96.88 216 LEU A O 1
ATOM 1721 N N . ARG A 1 217 ? -4.578 6.074 12.992 1 91.94 217 ARG A N 1
ATOM 1722 C CA . ARG A 1 217 ? -5.387 4.883 13.242 1 91.94 217 ARG A CA 1
ATOM 1723 C C . ARG A 1 217 ? -6.496 5.176 14.25 1 91.94 217 ARG A C 1
ATOM 1725 O O . ARG A 1 217 ? -7.633 4.746 14.062 1 91.94 217 ARG A O 1
ATOM 1732 N N . LYS A 1 218 ? -6.18 5.918 15.281 1 91.25 218 LYS A N 1
ATOM 1733 C CA . LYS A 1 218 ? -7.176 6.281 16.281 1 91.25 218 LYS A CA 1
ATOM 1734 C C . LYS A 1 218 ? -8.266 7.16 15.68 1 91.25 218 LYS A C 1
ATOM 1736 O O . LYS A 1 218 ? -9.453 6.996 15.992 1 91.25 218 LYS A O 1
ATOM 1741 N N . THR A 1 219 ? -7.848 8.07 14.82 1 96 219 THR A N 1
ATOM 1742 C CA . THR A 1 219 ? -8.812 8.93 14.148 1 96 219 THR A CA 1
ATOM 1743 C C . THR A 1 219 ? -9.742 8.109 13.258 1 96 219 THR A C 1
ATOM 1745 O O . THR A 1 219 ? -10.953 8.352 13.227 1 96 219 THR A O 1
ATOM 1748 N N . ILE A 1 220 ? -9.195 7.133 12.578 1 96.25 220 ILE A N 1
ATOM 1749 C CA . ILE A 1 220 ? -9.977 6.27 11.711 1 96.25 220 ILE A CA 1
ATOM 1750 C C . ILE A 1 220 ? -11 5.488 12.539 1 96.25 220 ILE A C 1
ATOM 1752 O O . ILE A 1 220 ? -12.148 5.332 12.125 1 96.25 220 ILE A O 1
ATOM 1756 N N . THR A 1 221 ? -10.578 5.023 13.648 1 91.81 221 THR A N 1
ATOM 1757 C CA . THR A 1 221 ? -11.469 4.305 14.547 1 91.81 221 THR A CA 1
ATOM 1758 C C . THR A 1 221 ? -12.633 5.188 14.984 1 91.81 221 THR A C 1
ATOM 1760 O O . THR A 1 221 ? -13.781 4.758 14.969 1 91.81 221 THR A O 1
ATOM 1763 N N . ARG A 1 222 ? -12.344 6.422 15.297 1 94.12 222 ARG A N 1
ATOM 1764 C CA . ARG A 1 222 ? -13.383 7.363 15.688 1 94.12 222 ARG A CA 1
ATOM 1765 C C . ARG A 1 222 ? -14.328 7.645 14.523 1 94.12 222 ARG A C 1
ATOM 1767 O O . ARG A 1 222 ? -15.547 7.684 14.703 1 94.12 222 ARG A O 1
ATOM 1774 N N . PHE A 1 223 ? -13.805 7.848 13.43 1 96.5 223 PHE A N 1
ATOM 1775 C CA . PHE A 1 223 ? -14.602 8.109 12.234 1 96.5 223 PHE A CA 1
ATOM 1776 C C . PHE A 1 223 ? -15.57 6.957 11.961 1 96.5 223 PHE A C 1
ATOM 1778 O O . PHE A 1 223 ? -16.75 7.18 11.727 1 96.5 223 PHE A O 1
ATOM 1785 N N . THR A 1 224 ? -14.969 5.754 11.969 1 94.31 224 THR A N 1
ATOM 1786 C CA . THR A 1 224 ? -15.766 4.566 11.68 1 94.31 224 THR A CA 1
ATOM 1787 C C . THR A 1 224 ? -16.859 4.391 12.727 1 94.31 224 THR A C 1
ATOM 1789 O O . THR A 1 224 ? -17.984 3.984 12.398 1 94.31 224 THR A O 1
ATOM 1792 N N . GLY A 1 225 ? -16.547 4.66 13.938 1 92.19 225 GLY A N 1
ATOM 1793 C CA . GLY A 1 225 ? -17.547 4.617 14.984 1 92.19 225 GLY A CA 1
ATOM 1794 C C . GLY A 1 225 ? -18.672 5.609 14.773 1 92.19 225 GLY A C 1
ATOM 1795 O O . GLY A 1 225 ? -19.844 5.254 14.875 1 92.19 225 GLY A O 1
ATOM 1796 N N . ARG A 1 226 ? -18.328 6.84 14.469 1 95 226 ARG A N 1
ATOM 1797 C CA . ARG A 1 226 ? -19.312 7.883 14.227 1 95 226 ARG A CA 1
ATOM 1798 C C . ARG A 1 226 ? -20.188 7.547 13.008 1 95 226 ARG A C 1
ATOM 1800 O O . ARG A 1 226 ? -21.391 7.75 13.031 1 95 226 ARG A O 1
ATOM 1807 N N . PHE A 1 227 ? -19.562 7.023 12.008 1 95.56 227 PHE A N 1
ATOM 1808 C CA . PHE A 1 227 ? -20.297 6.652 10.805 1 95.56 227 PHE A CA 1
ATOM 1809 C C . PHE A 1 227 ? -21.25 5.496 11.094 1 95.56 227 PHE A C 1
ATOM 1811 O O . PHE A 1 227 ? -22.359 5.438 10.539 1 95.56 227 PHE A O 1
ATOM 1818 N N . GLY A 1 228 ? -20.781 4.566 11.906 1 93.38 228 GLY A N 1
ATOM 1819 C CA . GLY A 1 228 ? -21.656 3.494 12.352 1 93.38 228 GLY A CA 1
ATOM 1820 C C . GLY A 1 228 ? -22.922 3.996 13.008 1 93.38 228 GLY A C 1
ATOM 1821 O O . GLY A 1 228 ? -24 3.443 12.789 1 93.38 228 GLY A O 1
ATOM 1822 N N . HIS A 1 229 ? -22.797 5.035 13.797 1 93.44 229 HIS A N 1
ATOM 1823 C CA . HIS A 1 229 ? -23.969 5.66 14.414 1 93.44 229 HIS A CA 1
ATOM 1824 C C . HIS A 1 229 ? -24.922 6.191 13.359 1 93.44 229 HIS A C 1
ATOM 1826 O O . HIS A 1 229 ? -26.141 6.035 13.492 1 93.44 229 HIS A O 1
ATOM 1832 N N . ILE A 1 230 ? -24.406 6.828 12.375 1 94.88 230 ILE A N 1
ATOM 1833 C CA . ILE A 1 230 ? -25.203 7.336 11.273 1 94.88 230 ILE A CA 1
ATOM 1834 C C . ILE A 1 230 ? -25.984 6.188 10.625 1 94.88 230 ILE A C 1
ATOM 1836 O O . ILE A 1 230 ? -27.203 6.273 10.461 1 94.88 230 ILE A O 1
ATOM 1840 N N . GLU A 1 231 ? -25.281 5.113 10.336 1 94.38 231 GLU A N 1
ATOM 1841 C CA . GLU A 1 231 ? -25.875 3.961 9.672 1 94.38 231 GLU A CA 1
ATOM 1842 C C . GLU A 1 231 ? -26.969 3.34 10.523 1 94.38 231 GLU A C 1
ATOM 1844 O O . GLU A 1 231 ? -28.078 3.07 10.039 1 94.38 231 GLU A O 1
ATOM 1849 N N . GLU A 1 232 ? -26.656 3.191 11.727 1 92.06 232 GLU A N 1
ATOM 1850 C CA . GLU A 1 232 ? -27.594 2.549 12.641 1 92.06 232 GLU A CA 1
ATOM 1851 C C . GLU A 1 232 ? -28.844 3.404 12.844 1 92.06 232 GLU A C 1
ATOM 1853 O O . GLU A 1 232 ? -29.969 2.885 12.875 1 92.06 232 GLU A O 1
ATOM 1858 N N . THR A 1 233 ? -28.625 4.672 13.023 1 93.94 233 THR A N 1
ATOM 1859 C CA . THR A 1 233 ? -29.734 5.578 13.266 1 93.94 233 THR A CA 1
ATOM 1860 C C . THR A 1 233 ? -30.641 5.664 12.031 1 93.94 233 THR A C 1
ATOM 1862 O O . THR A 1 233 ? -31.859 5.609 12.148 1 93.94 233 THR A O 1
ATOM 1865 N N . LEU A 1 234 ? -30.062 5.789 10.891 1 94.38 234 LEU A N 1
ATOM 1866 C CA . LEU A 1 234 ? -30.844 5.844 9.656 1 94.38 234 LEU A CA 1
ATOM 1867 C C . LEU A 1 234 ? -31.594 4.539 9.422 1 94.38 234 LEU A C 1
ATOM 1869 O O . LEU A 1 234 ? -32.75 4.551 9.031 1 94.38 234 LEU A O 1
ATOM 1873 N N . HIS A 1 235 ? -30.922 3.479 9.625 1 90.69 235 HIS A N 1
ATOM 1874 C CA . HIS A 1 235 ? -31.562 2.174 9.516 1 90.69 235 HIS A CA 1
ATOM 1875 C C . HIS A 1 235 ? -32.75 2.07 10.445 1 90.69 235 HIS A C 1
ATOM 1877 O O . HIS A 1 235 ? -33.812 1.555 10.062 1 90.69 235 HIS A O 1
ATOM 1883 N N . GLY A 1 236 ? -32.531 2.492 11.609 1 91.38 236 GLY A N 1
ATOM 1884 C CA . GLY A 1 236 ? -33.625 2.49 12.578 1 91.38 236 GLY A CA 1
ATOM 1885 C C . GLY A 1 236 ? -34.844 3.311 12.133 1 91.38 236 GLY A C 1
ATOM 1886 O O . GLY A 1 236 ? -35.969 2.998 12.484 1 91.38 236 GLY A O 1
ATOM 1887 N N . ARG A 1 237 ? -34.625 4.305 11.312 1 93.06 237 ARG A N 1
ATOM 1888 C CA . ARG A 1 237 ? -35.656 5.184 10.789 1 93.06 237 ARG A CA 1
ATOM 1889 C C . ARG A 1 237 ? -36.219 4.656 9.469 1 93.06 237 ARG A C 1
ATOM 1891 O O . ARG A 1 237 ? -37.094 5.27 8.875 1 93.06 237 ARG A O 1
ATOM 1898 N N . GLY A 1 238 ? -35.562 3.547 8.969 1 91.56 238 GLY A N 1
ATOM 1899 C CA . GLY A 1 238 ? -36 2.953 7.711 1 91.56 238 GLY A CA 1
ATOM 1900 C C . GLY A 1 238 ? -35.469 3.688 6.496 1 91.56 238 GLY A C 1
ATOM 1901 O O . GLY A 1 238 ? -36.062 3.615 5.414 1 91.56 238 GLY A O 1
ATOM 1902 N N . VAL A 1 239 ? -34.531 4.492 6.719 1 92.25 239 VAL A N 1
ATOM 1903 C CA . VAL A 1 239 ? -33.938 5.266 5.633 1 92.25 239 VAL A CA 1
ATOM 1904 C C . VAL A 1 239 ? -32.625 4.629 5.199 1 92.25 239 VAL A C 1
ATOM 1906 O O . VAL A 1 239 ? -31.75 4.348 6.031 1 92.25 239 VAL A O 1
ATOM 1909 N N . SER A 1 240 ? -32.5 4.34 3.889 1 89.38 240 SER A N 1
ATOM 1910 C CA . SER A 1 240 ? -31.25 3.838 3.361 1 89.38 240 SER A CA 1
ATOM 1911 C C . SER A 1 240 ? -30.203 4.941 3.283 1 89.38 240 SER A C 1
ATOM 1913 O O . SER A 1 240 ? -30.547 6.113 3.104 1 89.38 240 SER A O 1
ATOM 1915 N N . LEU A 1 241 ? -28.969 4.602 3.416 1 88.38 241 LEU A N 1
ATOM 1916 C CA . LEU A 1 241 ? -27.875 5.555 3.375 1 88.38 241 LEU A CA 1
ATOM 1917 C C . LEU A 1 241 ? -27.875 6.328 2.061 1 88.38 241 LEU A C 1
ATOM 1919 O O . LEU A 1 241 ? -27.609 7.535 2.047 1 88.38 241 LEU A O 1
ATOM 1923 N N . LYS A 1 242 ? -28.172 5.629 0.984 1 86.56 242 LYS A N 1
ATOM 1924 C CA . LYS A 1 242 ? -28.141 6.238 -0.342 1 86.56 242 LYS A CA 1
ATOM 1925 C C . LYS A 1 242 ? -29.281 7.23 -0.526 1 86.56 242 LYS A C 1
ATOM 1927 O O . LYS A 1 242 ? -29.203 8.117 -1.381 1 86.56 242 LYS A O 1
ATOM 1932 N N . ASP A 1 243 ? -30.297 7.125 0.28 1 90.81 243 ASP A N 1
ATOM 1933 C CA . ASP A 1 243 ? -31.469 7.98 0.167 1 90.81 243 ASP A CA 1
ATOM 1934 C C . ASP A 1 243 ? -31.406 9.133 1.163 1 90.81 243 ASP A C 1
ATOM 1936 O O . ASP A 1 243 ? -32.219 10.062 1.097 1 90.81 243 ASP A O 1
ATOM 1940 N N . ALA A 1 244 ? -30.469 9.016 2.098 1 93.31 244 ALA A N 1
ATOM 1941 C CA . ALA A 1 244 ? -30.328 10.07 3.096 1 93.31 244 ALA A CA 1
ATOM 1942 C C . ALA A 1 244 ? -29.625 11.297 2.506 1 93.31 244 ALA A C 1
ATOM 1944 O O . ALA A 1 244 ? -28.734 11.164 1.663 1 93.31 244 ALA A O 1
ATOM 1945 N N . SER A 1 245 ? -30.016 12.461 2.943 1 94 245 SER A N 1
ATOM 1946 C CA . SER A 1 245 ? -29.344 13.68 2.516 1 94 245 SER A CA 1
ATOM 1947 C C . SER A 1 245 ? -28.047 13.898 3.287 1 94 245 SER A C 1
ATOM 1949 O O . SER A 1 245 ? -27.875 13.375 4.395 1 94 245 SER A O 1
ATOM 1951 N N . LEU A 1 246 ? -27.156 14.68 2.715 1 94.19 246 LEU A N 1
ATOM 1952 C CA . LEU A 1 246 ? -25.922 15.023 3.391 1 94.19 246 LEU A CA 1
ATOM 1953 C C . LEU A 1 246 ? -26.188 15.773 4.688 1 94.19 246 LEU A C 1
ATOM 1955 O O . LEU A 1 246 ? -25.5 15.555 5.691 1 94.19 246 LEU A O 1
ATOM 1959 N N . ALA A 1 247 ? -27.188 16.641 4.613 1 94.75 247 ALA A N 1
ATOM 1960 C CA . ALA A 1 247 ? -27.547 17.422 5.797 1 94.75 247 ALA A CA 1
ATOM 1961 C C . ALA A 1 247 ? -27.969 16.5 6.941 1 94.75 247 ALA A C 1
ATOM 1963 O O . ALA A 1 247 ? -27.609 16.734 8.102 1 94.75 247 ALA A O 1
ATOM 1964 N N . GLU A 1 248 ? -28.766 15.5 6.613 1 94.81 248 GLU A N 1
ATOM 1965 C CA . GLU A 1 248 ? -29.188 14.523 7.609 1 94.81 248 GLU A CA 1
ATOM 1966 C C . GLU A 1 248 ? -28 13.75 8.18 1 94.81 248 GLU A C 1
ATOM 1968 O O . GLU A 1 248 ? -27.906 13.547 9.391 1 94.81 248 GLU A O 1
ATOM 1973 N N . MET A 1 249 ? -27.156 13.32 7.363 1 95.81 249 MET A N 1
ATOM 1974 C CA . MET A 1 249 ? -25.984 12.57 7.797 1 95.81 249 MET A CA 1
ATOM 1975 C C . MET A 1 249 ? -25.078 13.43 8.672 1 95.81 249 MET A C 1
ATOM 1977 O O . MET A 1 249 ? -24.531 12.953 9.672 1 95.81 249 MET A O 1
ATOM 1981 N N . GLU A 1 250 ? -24.938 14.688 8.297 1 94.94 250 GLU A N 1
ATOM 1982 C CA . GLU A 1 250 ? -24.094 15.609 9.055 1 94.94 250 GLU A CA 1
ATOM 1983 C C . GLU A 1 250 ? -24.672 15.852 10.453 1 94.94 250 GLU A C 1
ATOM 1985 O O . GLU A 1 250 ? -23.922 15.992 11.422 1 94.94 250 GLU A O 1
ATOM 1990 N N . ALA A 1 251 ? -25.953 15.977 10.508 1 95.56 251 ALA A N 1
ATOM 1991 C CA . ALA A 1 251 ? -26.594 16.156 11.805 1 95.56 251 ALA A CA 1
ATOM 1992 C C . ALA A 1 251 ? -26.328 14.953 12.719 1 95.56 251 ALA A C 1
ATOM 1994 O O . ALA A 1 251 ? -26.047 15.117 13.906 1 95.56 251 ALA A O 1
ATOM 1995 N N . LEU A 1 252 ? -26.438 13.797 12.156 1 95.81 252 LEU A N 1
ATOM 1996 C CA . LEU A 1 252 ? -26.203 12.578 12.922 1 95.81 252 LEU A CA 1
ATOM 1997 C C . LEU A 1 252 ? -24.719 12.469 13.297 1 95.81 252 LEU A C 1
ATOM 1999 O O . LEU A 1 252 ? -24.391 11.945 14.367 1 95.81 252 LEU A O 1
ATOM 2003 N N . TRP A 1 253 ? -23.859 12.938 12.438 1 95.5 253 TRP A N 1
ATOM 2004 C CA . TRP A 1 253 ? -22.422 12.984 12.719 1 95.5 253 TRP A CA 1
ATOM 2005 C C . TRP A 1 253 ? -22.141 13.844 13.945 1 95.5 253 TRP A C 1
ATOM 2007 O O . TRP A 1 253 ? -21.391 13.43 14.828 1 95.5 253 TRP A O 1
ATOM 2017 N N . LYS A 1 254 ? -22.766 14.992 13.992 1 94.69 254 LYS A N 1
ATOM 2018 C CA . LYS A 1 254 ? -22.609 15.898 15.133 1 94.69 254 LYS A CA 1
ATOM 2019 C C . LYS A 1 254 ? -23.141 15.266 16.406 1 94.69 254 LYS A C 1
ATOM 2021 O O . LYS A 1 254 ? -22.578 15.445 17.484 1 94.69 254 LYS A O 1
ATOM 2026 N N . GLU A 1 255 ? -24.219 14.617 16.219 1 94.19 255 GLU A N 1
ATOM 2027 C CA . GLU A 1 255 ? -24.797 13.898 17.359 1 94.19 255 GLU A CA 1
ATOM 2028 C C . GLU A 1 255 ? -23.828 12.844 17.891 1 94.19 255 GLU A C 1
ATOM 2030 O O . GLU A 1 255 ? -23.641 12.727 19.109 1 94.19 255 GLU A O 1
ATOM 2035 N N . ALA A 1 256 ? -23.234 12.078 17.016 1 94.19 256 ALA A N 1
ATOM 2036 C CA . ALA A 1 256 ? -22.266 11.062 17.391 1 94.19 256 ALA A CA 1
ATOM 2037 C C . ALA A 1 256 ? -21.094 11.688 18.141 1 94.19 256 ALA A C 1
ATOM 2039 O O . ALA A 1 256 ? -20.594 11.125 19.125 1 94.19 256 ALA A O 1
ATOM 2040 N N . LYS A 1 257 ? -20.625 12.844 17.672 1 93 257 LYS A N 1
ATOM 2041 C CA . LYS A 1 257 ? -19.516 13.562 18.297 1 93 257 LYS A CA 1
ATOM 2042 C C . LYS A 1 257 ? -19.859 13.969 19.719 1 93 257 LYS A C 1
ATOM 2044 O O . LYS A 1 257 ? -19.031 13.852 20.625 1 93 257 LYS A O 1
ATOM 2049 N N . ARG A 1 258 ? -21.047 14.438 19.891 1 91.31 258 ARG A N 1
ATOM 2050 C CA . ARG A 1 258 ? -21.5 14.859 21.219 1 91.31 258 ARG A CA 1
ATOM 2051 C C . ARG A 1 258 ? -21.578 13.68 22.172 1 91.31 258 ARG A C 1
ATOM 2053 O O . ARG A 1 258 ? -21.25 13.812 23.359 1 91.31 258 ARG A O 1
ATOM 2060 N N . MET A 1 259 ? -21.984 12.609 21.703 1 88.62 259 MET A N 1
ATOM 2061 C CA . MET A 1 259 ? -22.109 11.406 22.516 1 88.62 259 MET A CA 1
ATOM 2062 C C . MET A 1 259 ? -20.734 10.922 23 1 88.62 259 MET A C 1
ATOM 2064 O O . MET A 1 259 ? -20.625 10.344 24.078 1 88.62 259 MET A O 1
ATOM 2068 N N . GLU A 1 260 ? -19.781 11.086 22.156 1 83.44 260 GLU A N 1
ATOM 2069 C CA . GLU A 1 260 ? -18.422 10.672 22.5 1 83.44 260 GLU A CA 1
ATOM 2070 C C . GLU A 1 260 ? -17.844 11.57 23.594 1 83.44 260 GLU A C 1
ATOM 2072 O O . GLU A 1 260 ? -17.062 11.117 24.422 1 83.44 260 GLU A O 1
ATOM 2077 N N . HIS A 1 261 ? -18.031 12.898 23.453 1 70.94 261 HIS A N 1
ATOM 2078 C CA . HIS A 1 261 ? -17.484 13.852 24.406 1 70.94 261 HIS A CA 1
ATOM 2079 C C . HIS A 1 261 ? -18.328 13.906 25.688 1 70.94 261 HIS A C 1
ATOM 2081 O O . HIS A 1 261 ? -17.828 14.305 26.734 1 70.94 261 HIS A O 1
ATOM 2087 N N . GLY A 1 262 ? -19.609 13.82 25.578 1 54.78 262 GLY A N 1
ATOM 2088 C CA . GLY A 1 262 ? -20.484 13.906 26.734 1 54.78 262 GLY A CA 1
ATOM 2089 C C . GLY A 1 262 ? -20.359 12.711 27.672 1 54.78 262 GLY A C 1
ATOM 2090 O O . GLY A 1 262 ? -20.953 12.695 28.75 1 54.78 262 GLY A O 1
ATOM 2091 N N . GLY A 1 263 ? -19.969 11.594 27.375 1 37.66 263 GLY A N 1
ATOM 2092 C CA . GLY A 1 263 ? -19.875 10.602 28.422 1 37.66 263 GLY A CA 1
ATOM 2093 C C . GLY A 1 263 ? -18.844 10.938 29.484 1 37.66 263 GLY A C 1
ATOM 2094 O O . GLY A 1 263 ? -18.5 10.094 30.312 1 37.66 263 GLY A O 1
ATOM 2095 N N . GLU A 1 264 ? -17.969 11.93 29.359 1 32.66 264 GLU A N 1
ATOM 2096 C CA . GLU A 1 264 ? -17.438 12.297 30.672 1 32.66 264 GLU A CA 1
ATOM 2097 C C . GLU A 1 264 ? -18.422 13.172 31.453 1 32.66 264 GLU A C 1
ATOM 2099 O O . GLU A 1 264 ? -19.156 13.969 30.859 1 32.66 264 GLU A O 1
ATOM 2104 N N . MET B 1 1 ? 6.074 -19.375 -28.875 1 41.41 1 MET B N 1
ATOM 2105 C CA . MET B 1 1 ? 5.438 -18.547 -27.859 1 41.41 1 MET B CA 1
ATOM 2106 C C . MET B 1 1 ? 5.609 -19.156 -26.484 1 41.41 1 MET B C 1
ATOM 2108 O O . MET B 1 1 ? 5.277 -20.312 -26.266 1 41.41 1 MET B O 1
ATOM 2112 N N . LYS B 1 2 ? 6.531 -18.75 -25.625 1 55.97 2 LYS B N 1
ATOM 2113 C CA . LYS B 1 2 ? 6.957 -19.328 -24.359 1 55.97 2 LYS B CA 1
ATOM 2114 C C . LYS B 1 2 ? 5.766 -19.625 -23.453 1 55.97 2 LYS B C 1
ATOM 2116 O O . LYS B 1 2 ? 4.832 -18.812 -23.375 1 55.97 2 LYS B O 1
ATOM 2121 N N . ASN B 1 3 ? 5.383 -20.797 -23.141 1 84.38 3 ASN B N 1
ATOM 2122 C CA . ASN B 1 3 ? 4.242 -21.469 -22.547 1 84.38 3 ASN B CA 1
ATOM 2123 C C . ASN B 1 3 ? 4.102 -21.125 -21.062 1 84.38 3 ASN B C 1
ATOM 2125 O O . ASN B 1 3 ? 4.859 -21.609 -20.234 1 84.38 3 ASN B O 1
ATOM 2129 N N . GLU B 1 4 ? 3.348 -20.172 -20.719 1 93.12 4 GLU B N 1
ATOM 2130 C CA . GLU B 1 4 ? 3.125 -19.688 -19.359 1 93.12 4 GLU B CA 1
ATOM 2131 C C . GLU B 1 4 ? 2.494 -20.781 -18.484 1 93.12 4 GLU B C 1
ATOM 2133 O O . GLU B 1 4 ? 2.803 -20.891 -17.297 1 93.12 4 GLU B O 1
ATOM 2138 N N . GLY B 1 5 ? 1.731 -21.625 -19.156 1 95.5 5 GLY B N 1
ATOM 2139 C CA . GLY B 1 5 ? 1.152 -22.75 -18.422 1 95.5 5 GLY B CA 1
ATOM 2140 C C . GLY B 1 5 ? 2.191 -23.734 -17.906 1 95.5 5 GLY B C 1
ATOM 2141 O O . GLY B 1 5 ? 2.15 -24.125 -16.75 1 95.5 5 GLY B O 1
ATOM 2142 N N . ALA B 1 6 ? 3.125 -24.031 -18.766 1 94.56 6 ALA B N 1
ATOM 2143 C CA . ALA B 1 6 ? 4.195 -24.953 -18.391 1 94.56 6 ALA B CA 1
ATOM 2144 C C . ALA B 1 6 ? 5.094 -24.344 -17.312 1 94.56 6 ALA B C 1
ATOM 2146 O O . ALA B 1 6 ? 5.539 -25.047 -16.406 1 94.56 6 ALA B O 1
ATOM 2147 N N . GLY B 1 7 ? 5.43 -23.062 -17.5 1 95.94 7 GLY B N 1
ATOM 2148 C CA . GLY B 1 7 ? 6.234 -22.375 -16.5 1 95.94 7 GLY B CA 1
ATOM 2149 C C . GLY B 1 7 ? 5.602 -22.359 -15.125 1 95.94 7 GLY B C 1
ATOM 2150 O O . GLY B 1 7 ? 6.281 -22.578 -14.125 1 95.94 7 GLY B O 1
ATOM 2151 N N . PHE B 1 8 ? 4.273 -22.188 -15.125 1 97.62 8 PHE B N 1
ATOM 2152 C CA . PHE B 1 8 ? 3.559 -22.141 -13.859 1 97.62 8 PHE B CA 1
ATOM 2153 C C . PHE B 1 8 ? 3.518 -23.516 -13.211 1 97.62 8 PHE B C 1
ATOM 2155 O O . PHE B 1 8 ? 3.678 -23.641 -11.992 1 97.62 8 PHE B O 1
ATOM 2162 N N . GLU B 1 9 ? 3.326 -24.531 -14 1 96.5 9 GLU B N 1
ATOM 2163 C CA . GLU B 1 9 ? 3.354 -25.906 -13.484 1 96.5 9 GLU B CA 1
ATOM 2164 C C . GLU B 1 9 ? 4.707 -26.234 -12.867 1 96.5 9 GLU B C 1
ATOM 2166 O O . GLU B 1 9 ? 4.777 -26.906 -11.836 1 96.5 9 GLU B O 1
ATOM 2171 N N . ARG B 1 10 ? 5.715 -25.75 -13.516 1 96.5 10 ARG B N 1
ATOM 2172 C CA . ARG B 1 10 ? 7.062 -25.969 -13 1 96.5 10 ARG B CA 1
ATOM 2173 C C . ARG B 1 10 ? 7.238 -25.328 -11.625 1 96.5 10 ARG B C 1
ATOM 2175 O O . ARG B 1 10 ? 7.832 -25.922 -10.727 1 96.5 10 ARG B O 1
ATOM 2182 N N . ILE B 1 11 ? 6.723 -24.141 -11.469 1 97.94 11 ILE B N 1
ATOM 2183 C CA . ILE B 1 11 ? 6.828 -23.438 -10.188 1 97.94 11 ILE B CA 1
ATOM 2184 C C . ILE B 1 11 ? 6.078 -24.234 -9.109 1 97.94 11 ILE B C 1
ATOM 2186 O O . ILE B 1 11 ? 6.57 -24.375 -7.992 1 97.94 11 ILE B O 1
ATOM 2190 N N . MET B 1 12 ? 4.871 -24.734 -9.438 1 97.81 12 MET B N 1
ATOM 2191 C CA . MET B 1 12 ? 4.086 -25.531 -8.508 1 97.81 12 MET B CA 1
ATOM 2192 C C . MET B 1 12 ? 4.848 -26.781 -8.086 1 97.81 12 MET B C 1
ATOM 2194 O O . MET B 1 12 ? 4.875 -27.141 -6.902 1 97.81 12 MET B O 1
ATOM 2198 N N . GLU B 1 13 ? 5.441 -27.406 -9.055 1 96.94 13 GLU B N 1
ATOM 2199 C CA . GLU B 1 13 ? 6.211 -28.625 -8.781 1 96.94 13 GLU B CA 1
ATOM 2200 C C . GLU B 1 13 ? 7.398 -28.328 -7.867 1 96.94 13 GLU B C 1
ATOM 2202 O O . GLU B 1 13 ? 7.695 -29.094 -6.953 1 96.94 13 GLU B O 1
ATOM 2207 N N . ILE B 1 14 ? 8.078 -27.25 -8.133 1 97.19 14 ILE B N 1
ATOM 2208 C CA . ILE B 1 14 ? 9.219 -26.844 -7.316 1 97.19 14 ILE B CA 1
ATOM 2209 C C . ILE B 1 14 ? 8.766 -26.625 -5.879 1 97.19 14 ILE B C 1
ATOM 2211 O O . ILE B 1 14 ? 9.398 -27.109 -4.938 1 97.19 14 ILE B O 1
ATOM 2215 N N . MET B 1 15 ? 7.645 -25.938 -5.68 1 97.69 15 MET B N 1
ATOM 2216 C CA . MET B 1 15 ? 7.18 -25.609 -4.336 1 97.69 15 MET B CA 1
ATOM 2217 C C . MET B 1 15 ? 6.773 -26.875 -3.584 1 97.69 15 MET B C 1
ATOM 2219 O O . MET B 1 15 ? 7.078 -27.031 -2.398 1 97.69 15 MET B O 1
ATOM 2223 N N . ARG B 1 16 ? 6.094 -27.812 -4.273 1 97.31 16 ARG B N 1
ATOM 2224 C CA . ARG B 1 16 ? 5.703 -29.078 -3.66 1 97.31 16 ARG B CA 1
ATOM 2225 C C . ARG B 1 16 ? 6.926 -29.891 -3.266 1 97.31 16 ARG B C 1
ATOM 2227 O O . ARG B 1 16 ? 6.938 -30.531 -2.215 1 97.31 16 ARG B O 1
ATOM 2234 N N . ARG B 1 17 ? 7.91 -29.797 -4.168 1 96.81 17 ARG B N 1
ATOM 2235 C CA . ARG B 1 17 ? 9.156 -30.5 -3.873 1 96.81 17 ARG B CA 1
ATOM 2236 C C . ARG B 1 17 ? 9.859 -29.891 -2.666 1 96.81 17 ARG B C 1
ATOM 2238 O O . ARG B 1 17 ? 10.406 -30.594 -1.824 1 96.81 17 ARG B O 1
ATOM 2245 N N . LEU B 1 18 ? 9.922 -28.594 -2.557 1 95.38 18 LEU B N 1
ATOM 2246 C CA . LEU B 1 18 ? 10.594 -27.891 -1.473 1 95.38 18 LEU B CA 1
ATOM 2247 C C . LEU B 1 18 ? 9.922 -28.188 -0.134 1 95.38 18 LEU B C 1
ATOM 2249 O O . LEU B 1 18 ? 10.609 -28.344 0.882 1 95.38 18 LEU B O 1
ATOM 2253 N N . ARG B 1 19 ? 8.602 -28.375 -0.113 1 95.94 19 ARG B N 1
ATOM 2254 C CA . ARG B 1 19 ? 7.902 -28.547 1.155 1 95.94 19 ARG B CA 1
ATOM 2255 C C . ARG B 1 19 ? 7.719 -30.031 1.471 1 95.94 19 ARG B C 1
ATOM 2257 O O . ARG B 1 19 ? 7.387 -30.391 2.602 1 95.94 19 ARG B O 1
ATOM 2264 N N . GLY B 1 20 ? 7.879 -30.844 0.449 1 94.31 20 GLY B N 1
ATOM 2265 C CA . GLY B 1 20 ? 7.645 -32.281 0.617 1 94.31 20 GLY B CA 1
ATOM 2266 C C . GLY B 1 20 ? 8.773 -32.969 1.342 1 94.31 20 GLY B C 1
ATOM 2267 O O . GLY B 1 20 ? 9.75 -32.344 1.744 1 94.31 20 GLY B O 1
ATOM 2268 N N . PRO B 1 21 ? 8.594 -34.281 1.556 1 92.56 21 PRO B N 1
ATOM 2269 C CA . PRO B 1 21 ? 9.656 -35.062 2.18 1 92.56 21 PRO B CA 1
ATOM 2270 C C . PRO B 1 21 ? 10.992 -34.938 1.442 1 92.56 21 PRO B C 1
ATOM 2272 O O . PRO B 1 21 ? 11.031 -35.062 0.214 1 92.56 21 PRO B O 1
ATOM 2275 N N . GLY B 1 22 ? 12.07 -34.656 2.215 1 90.56 22 GLY B N 1
ATOM 2276 C CA . GLY B 1 22 ? 13.391 -34.5 1.613 1 90.56 22 GLY B CA 1
ATOM 2277 C C . GLY B 1 22 ? 13.609 -33.125 1.008 1 90.56 22 GLY B C 1
ATOM 2278 O O . GLY B 1 22 ? 14.656 -32.875 0.415 1 90.56 22 GLY B O 1
ATOM 2279 N N . GLY B 1 23 ? 12.633 -32.281 1.162 1 93.56 23 GLY B N 1
ATOM 2280 C CA . GLY B 1 23 ? 12.742 -30.922 0.631 1 93.56 23 GLY B CA 1
ATOM 2281 C C . GLY B 1 23 ? 13.484 -29.969 1.557 1 93.56 23 GLY B C 1
ATOM 2282 O O . GLY B 1 23 ? 14.453 -30.359 2.205 1 93.56 23 GLY B O 1
ATOM 2283 N N . CYS B 1 24 ? 13.117 -28.766 1.593 1 92.06 24 CYS B N 1
ATOM 2284 C CA . CYS B 1 24 ? 13.758 -27.703 2.359 1 92.06 24 CYS B CA 1
ATOM 2285 C C . CYS B 1 24 ? 13.102 -27.547 3.727 1 92.06 24 CYS B C 1
ATOM 2287 O O . CYS B 1 24 ? 11.922 -27.219 3.82 1 92.06 24 CYS B O 1
ATOM 2289 N N . PRO B 1 25 ? 13.828 -27.781 4.754 1 87.88 25 PRO B N 1
ATOM 2290 C CA . PRO B 1 25 ? 13.258 -27.719 6.102 1 87.88 25 PRO B CA 1
ATOM 2291 C C . PRO B 1 25 ? 12.602 -26.375 6.391 1 87.88 25 PRO B C 1
ATOM 2293 O O . PRO B 1 25 ? 11.531 -26.328 7.012 1 87.88 25 PRO B O 1
ATOM 2296 N N . TRP B 1 26 ? 13.164 -25.297 5.957 1 87.69 26 TRP B N 1
ATOM 2297 C CA . TRP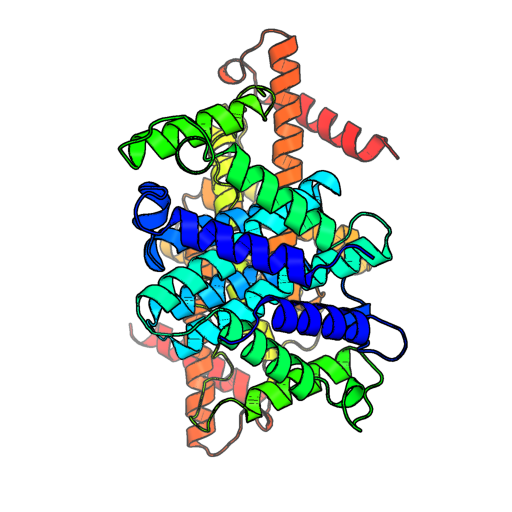 B 1 26 ? 12.594 -23.984 6.184 1 87.69 26 TRP B CA 1
ATOM 2298 C C . TRP B 1 26 ? 11.227 -23.844 5.512 1 87.69 26 TRP B C 1
ATOM 2300 O O . TRP B 1 26 ? 10.273 -23.359 6.121 1 87.69 26 TRP B O 1
ATOM 2310 N N . ASP B 1 27 ? 11.188 -24.234 4.246 1 92.38 27 ASP B N 1
ATOM 2311 C CA . ASP B 1 27 ? 9.93 -24.141 3.5 1 92.38 27 ASP B CA 1
ATOM 2312 C C . ASP B 1 27 ? 8.852 -25.016 4.129 1 92.38 27 ASP B C 1
ATOM 2314 O O . ASP B 1 27 ? 7.688 -24.609 4.199 1 92.38 27 ASP B O 1
ATOM 2318 N N . ALA B 1 28 ? 9.25 -26.141 4.594 1 92.25 28 ALA B N 1
ATOM 2319 C CA . ALA B 1 28 ? 8.312 -27.109 5.164 1 92.25 28 ALA B CA 1
ATOM 2320 C C . ALA B 1 28 ? 7.695 -26.578 6.453 1 92.25 28 ALA B C 1
ATOM 2322 O O . ALA B 1 28 ? 6.543 -26.891 6.77 1 92.25 28 ALA B O 1
ATOM 2323 N N . GLU B 1 29 ? 8.406 -25.734 7.145 1 89.19 29 GLU B N 1
ATOM 2324 C CA . GLU B 1 29 ? 7.988 -25.25 8.461 1 89.19 29 GLU B CA 1
ATOM 2325 C C . GLU B 1 29 ? 7.043 -24.062 8.336 1 89.19 29 GLU B C 1
ATOM 2327 O O . GLU B 1 29 ? 6.363 -23.703 9.297 1 89.19 29 GLU B O 1
ATOM 2332 N N . GLN B 1 30 ? 6.988 -23.469 7.176 1 92.06 30 GLN B N 1
ATOM 2333 C CA . GLN B 1 30 ? 6.219 -22.234 7.031 1 92.06 30 GLN B CA 1
ATOM 2334 C C . GLN B 1 30 ? 4.719 -22.516 7.09 1 92.06 30 GLN B C 1
ATOM 2336 O O . GLN B 1 30 ? 4.258 -23.562 6.625 1 92.06 30 GLN B O 1
ATOM 2341 N N . THR B 1 31 ? 4.008 -21.609 7.711 1 93.44 31 THR B N 1
ATOM 2342 C CA . THR B 1 31 ? 2.553 -21.609 7.812 1 93.44 31 THR B CA 1
ATOM 2343 C C . THR B 1 31 ? 1.972 -20.344 7.172 1 93.44 31 THR B C 1
ATOM 2345 O O . THR B 1 31 ? 2.713 -19.438 6.781 1 93.44 31 THR B O 1
ATOM 2348 N N . HIS B 1 32 ? 0.642 -20.344 7.023 1 95.56 32 HIS B N 1
ATOM 2349 C CA . HIS B 1 32 ? 0.018 -19.109 6.566 1 95.56 32 HIS B CA 1
ATOM 2350 C C . HIS B 1 32 ? 0.45 -17.922 7.426 1 95.56 32 HIS B C 1
ATOM 2352 O O . HIS B 1 32 ? 0.785 -16.859 6.898 1 95.56 32 HIS B O 1
ATOM 2358 N N . GLU B 1 33 ? 0.517 -18.188 8.703 1 88.5 33 GLU B N 1
ATOM 2359 C CA . GLU B 1 33 ? 0.844 -17.125 9.656 1 88.5 33 GLU B CA 1
ATOM 2360 C C . GLU B 1 33 ? 2.279 -16.641 9.469 1 88.5 33 GLU B C 1
ATOM 2362 O O . GLU B 1 33 ? 2.533 -15.438 9.43 1 88.5 33 GLU B O 1
ATOM 2367 N N . SER B 1 34 ? 3.209 -17.547 9.328 1 86.25 34 SER B N 1
ATOM 2368 C CA . SER B 1 34 ? 4.617 -17.188 9.227 1 86.25 34 SER B CA 1
ATOM 2369 C C . SER B 1 34 ? 4.922 -16.516 7.895 1 86.25 34 SER B C 1
ATOM 2371 O O . SER B 1 34 ? 5.875 -15.742 7.781 1 86.25 34 SER B O 1
ATOM 2373 N N . LEU B 1 35 ? 4.094 -16.75 6.848 1 92.25 35 LEU B N 1
ATOM 2374 C CA . LEU B 1 35 ? 4.355 -16.266 5.496 1 92.25 35 LEU B CA 1
ATOM 2375 C C . LEU B 1 35 ? 3.844 -14.836 5.328 1 92.25 35 LEU B C 1
ATOM 2377 O O . LEU B 1 35 ? 4.188 -14.156 4.355 1 92.25 35 LEU B O 1
ATOM 2381 N N . LYS B 1 36 ? 3.062 -14.289 6.348 1 89.12 36 LYS B N 1
ATOM 2382 C CA . LYS B 1 36 ? 2.482 -12.953 6.254 1 89.12 36 LYS B CA 1
ATOM 2383 C C . LYS B 1 36 ? 3.564 -11.898 6.039 1 89.12 36 LYS B C 1
ATOM 2385 O O . LYS B 1 36 ? 3.43 -11.031 5.176 1 89.12 36 LYS B O 1
ATOM 2390 N N . ARG B 1 37 ? 4.598 -12.039 6.758 1 80.88 37 ARG B N 1
ATOM 2391 C CA . ARG B 1 37 ? 5.656 -11.039 6.695 1 80.88 37 ARG B CA 1
ATOM 2392 C C . ARG B 1 37 ? 6.309 -11.016 5.316 1 80.88 37 ARG B C 1
ATOM 2394 O O . ARG B 1 37 ? 6.59 -9.953 4.773 1 80.88 37 ARG B O 1
ATOM 2401 N N . TYR B 1 38 ? 6.547 -12.133 4.699 1 86.88 38 TYR B N 1
ATOM 2402 C CA . TYR B 1 38 ? 7.219 -12.211 3.408 1 86.88 38 TYR B CA 1
ATOM 2403 C C . TYR B 1 38 ? 6.312 -11.719 2.289 1 86.88 38 TYR B C 1
ATOM 2405 O O . TYR B 1 38 ? 6.785 -11.117 1.319 1 86.88 38 TYR B O 1
ATOM 2413 N N . LEU B 1 39 ? 5.031 -11.992 2.504 1 92.88 39 LEU B N 1
ATOM 2414 C CA . LEU B 1 39 ? 4.062 -11.477 1.545 1 92.88 39 LEU B CA 1
ATOM 2415 C C . LEU B 1 39 ? 4.145 -9.953 1.453 1 92.88 39 LEU B C 1
ATOM 2417 O O . LEU B 1 39 ? 4.246 -9.398 0.358 1 92.88 39 LEU B O 1
ATOM 2421 N N . LEU B 1 40 ? 4.152 -9.305 2.572 1 86 40 LEU B N 1
ATOM 2422 C CA . LEU B 1 40 ? 4.203 -7.848 2.611 1 86 40 LEU B CA 1
ATOM 2423 C C . LEU B 1 40 ? 5.543 -7.336 2.094 1 86 40 LEU B C 1
ATOM 2425 O O . LEU B 1 40 ? 5.59 -6.371 1.327 1 86 40 LEU B O 1
ATOM 2429 N N . GLU B 1 41 ? 6.629 -7.977 2.479 1 84.56 41 GLU B N 1
ATOM 2430 C CA . GLU B 1 41 ? 7.961 -7.598 2.016 1 84.56 41 GLU B CA 1
ATOM 2431 C C . GLU B 1 41 ? 8.055 -7.66 0.493 1 84.56 41 GLU B C 1
ATOM 2433 O O . GLU B 1 41 ? 8.531 -6.719 -0.143 1 84.56 41 GLU B O 1
ATOM 2438 N N . GLU B 1 42 ? 7.555 -8.719 -0.067 1 91.12 42 GLU B N 1
ATOM 2439 C CA . GLU B 1 42 ? 7.641 -8.883 -1.516 1 91.12 42 GLU B CA 1
ATOM 2440 C C . GLU B 1 42 ? 6.77 -7.859 -2.238 1 91.12 42 GLU B C 1
ATOM 2442 O O . GLU B 1 42 ? 7.117 -7.402 -3.33 1 91.12 42 GLU B O 1
ATOM 2447 N N . ALA B 1 43 ? 5.59 -7.57 -1.658 1 92.94 43 ALA B N 1
ATOM 2448 C CA . ALA B 1 43 ? 4.734 -6.543 -2.248 1 92.94 43 ALA B CA 1
ATOM 2449 C C . ALA B 1 43 ? 5.457 -5.199 -2.318 1 92.94 43 ALA B C 1
ATOM 2451 O O . ALA B 1 43 ? 5.434 -4.531 -3.355 1 92.94 43 ALA B O 1
ATOM 2452 N N . TYR B 1 44 ? 6.129 -4.867 -1.282 1 86.62 44 TYR B N 1
ATOM 2453 C CA . TYR B 1 44 ? 6.828 -3.588 -1.238 1 86.62 44 TYR B CA 1
ATOM 2454 C C . TYR B 1 44 ? 8.055 -3.604 -2.148 1 86.62 44 TYR B C 1
ATOM 2456 O O . TYR B 1 44 ? 8.43 -2.574 -2.709 1 86.62 44 TYR B O 1
ATOM 2464 N N . GLU B 1 45 ? 8.695 -4.742 -2.33 1 89.81 45 GLU B N 1
ATOM 2465 C CA . GLU B 1 45 ? 9.812 -4.844 -3.262 1 89.81 45 GLU B CA 1
ATOM 2466 C C . GLU B 1 45 ? 9.359 -4.629 -4.703 1 89.81 45 GLU B C 1
ATOM 2468 O O . GLU B 1 45 ? 10.086 -4.047 -5.508 1 89.81 45 GLU B O 1
ATOM 2473 N N . VAL B 1 46 ? 8.188 -5.113 -5.031 1 94.88 46 VAL B N 1
ATOM 2474 C CA . VAL B 1 46 ? 7.625 -4.836 -6.348 1 94.88 46 VAL B CA 1
ATOM 2475 C C . VAL B 1 46 ? 7.422 -3.332 -6.52 1 94.88 46 VAL B C 1
ATOM 2477 O O . VAL B 1 46 ? 7.77 -2.77 -7.562 1 94.88 46 VAL B O 1
ATOM 2480 N N . ILE B 1 47 ? 6.883 -2.682 -5.523 1 89.88 47 ILE B N 1
ATOM 2481 C CA . ILE B 1 47 ? 6.629 -1.246 -5.566 1 89.88 47 ILE B CA 1
ATOM 2482 C C . ILE B 1 47 ? 7.949 -0.494 -5.734 1 89.88 47 ILE B C 1
ATOM 2484 O O . ILE B 1 47 ? 8.031 0.45 -6.523 1 89.88 47 ILE B O 1
ATOM 2488 N N . GLU B 1 48 ? 8.977 -0.936 -5.023 1 85.06 48 GLU B N 1
ATOM 2489 C CA . GLU B 1 48 ? 10.297 -0.336 -5.172 1 85.06 48 GLU B CA 1
ATOM 2490 C C . GLU B 1 48 ? 10.812 -0.48 -6.602 1 85.06 48 GLU B C 1
ATOM 2492 O O . GLU B 1 48 ? 11.406 0.45 -7.148 1 85.06 48 GLU B O 1
ATOM 2497 N N . ALA B 1 49 ? 10.633 -1.622 -7.191 1 91.75 49 ALA B N 1
ATOM 2498 C CA . ALA B 1 49 ? 11.062 -1.866 -8.562 1 91.75 49 ALA B CA 1
ATOM 2499 C C . ALA B 1 49 ? 10.328 -0.947 -9.539 1 91.75 49 ALA B C 1
ATOM 2501 O O . ALA B 1 49 ? 10.93 -0.442 -10.492 1 91.75 49 ALA B O 1
ATOM 2502 N N . ILE B 1 50 ? 9.062 -0.723 -9.305 1 92.69 50 ILE B N 1
ATOM 2503 C CA . ILE B 1 50 ? 8.273 0.177 -10.141 1 92.69 50 ILE B CA 1
ATOM 2504 C C . ILE B 1 50 ? 8.82 1.597 -10.031 1 92.69 50 ILE B C 1
ATOM 2506 O O . ILE B 1 50 ? 9.039 2.262 -11.047 1 92.69 50 ILE B O 1
ATOM 2510 N N . ASP B 1 51 ? 9.055 2.01 -8.836 1 84.12 51 ASP B N 1
ATOM 2511 C CA . ASP B 1 51 ? 9.555 3.361 -8.586 1 84.12 51 ASP B CA 1
ATOM 2512 C C . ASP B 1 51 ? 10.93 3.564 -9.219 1 84.12 51 ASP B C 1
ATOM 2514 O O . ASP B 1 51 ? 11.258 4.664 -9.664 1 84.12 51 ASP B O 1
ATOM 2518 N N . ALA B 1 52 ? 11.688 2.496 -9.258 1 83.81 52 ALA B N 1
ATOM 2519 C CA . ALA B 1 52 ? 13.031 2.557 -9.82 1 83.81 52 ALA B CA 1
ATOM 2520 C C . ALA B 1 52 ? 12.992 2.559 -11.344 1 83.81 52 ALA B C 1
ATOM 2522 O O . ALA B 1 52 ? 13.992 2.869 -12 1 83.81 52 ALA B O 1
ATOM 2523 N N . GLY B 1 53 ? 11.891 2.182 -11.875 1 90.56 53 GLY B N 1
ATOM 2524 C CA . GLY B 1 53 ? 11.758 2.115 -13.32 1 90.56 53 GLY B CA 1
ATOM 2525 C C . GLY B 1 53 ? 12.609 1.027 -13.953 1 90.56 53 GLY B C 1
ATOM 2526 O O . GLY B 1 53 ? 12.992 1.131 -15.117 1 90.56 53 GLY B O 1
ATOM 2527 N N . SER B 1 54 ? 12.961 0.049 -13.25 1 91.69 54 SER B N 1
ATOM 2528 C CA . SER B 1 54 ? 13.82 -1.034 -13.727 1 91.69 54 SER B CA 1
ATOM 2529 C C . SER B 1 54 ? 12.992 -2.246 -14.148 1 91.69 54 SER B C 1
ATOM 2531 O O . SER B 1 54 ? 12.43 -2.947 -13.305 1 91.69 54 SER B O 1
ATOM 2533 N N . ALA B 1 55 ? 13.031 -2.514 -15.375 1 95.56 55 ALA B N 1
ATOM 2534 C CA . ALA B 1 55 ? 12.297 -3.666 -15.891 1 95.56 55 ALA B CA 1
ATOM 2535 C C . ALA B 1 55 ? 12.867 -4.973 -15.344 1 95.56 55 ALA B C 1
ATOM 2537 O O . ALA B 1 55 ? 12.125 -5.91 -15.055 1 95.56 55 ALA B O 1
ATOM 2538 N N . ALA B 1 56 ? 14.164 -5.004 -15.234 1 94.81 56 ALA B N 1
ATOM 2539 C CA . ALA B 1 56 ? 14.828 -6.203 -14.734 1 94.81 56 ALA B CA 1
ATOM 2540 C C . ALA B 1 56 ? 14.453 -6.473 -13.281 1 94.81 56 ALA B C 1
ATOM 2542 O O . ALA B 1 56 ? 14.133 -7.609 -12.914 1 94.81 56 ALA B O 1
ATOM 2543 N N . MET B 1 57 ? 14.469 -5.426 -12.484 1 94.06 57 MET B N 1
ATOM 2544 C CA . MET B 1 57 ? 14.078 -5.559 -11.086 1 94.06 57 MET B CA 1
ATOM 2545 C C . MET B 1 57 ? 12.617 -5.965 -10.961 1 94.06 57 MET B C 1
ATOM 2547 O O . MET B 1 57 ? 12.266 -6.793 -10.117 1 94.06 57 MET B O 1
ATOM 2551 N N . LEU B 1 58 ? 11.852 -5.328 -11.828 1 96.75 58 LEU B N 1
ATOM 2552 C CA . LEU B 1 58 ? 10.422 -5.605 -11.758 1 96.75 58 LEU B CA 1
ATOM 2553 C C . LEU B 1 58 ? 10.125 -7.055 -12.125 1 96.75 58 LEU B C 1
ATOM 2555 O O . LEU B 1 58 ? 9.328 -7.719 -11.453 1 96.75 58 LEU B O 1
ATOM 2559 N N . ARG B 1 59 ? 10.758 -7.605 -13.125 1 97.56 59 ARG B N 1
ATOM 2560 C CA . ARG B 1 59 ? 10.594 -8.992 -13.539 1 97.56 59 ARG B CA 1
ATOM 2561 C C . ARG B 1 59 ? 10.938 -9.945 -12.398 1 97.56 59 ARG B C 1
ATOM 2563 O O . ARG B 1 59 ? 10.195 -10.891 -12.125 1 97.56 59 ARG B O 1
ATOM 2570 N N . GLU B 1 60 ? 11.992 -9.656 -11.719 1 96.06 60 GLU B N 1
ATOM 2571 C CA . GLU B 1 60 ? 12.438 -10.492 -10.609 1 96.06 60 GLU B CA 1
ATOM 2572 C C . GLU B 1 60 ? 11.453 -10.422 -9.445 1 96.06 60 GLU B C 1
ATOM 2574 O O . GLU B 1 60 ? 11.055 -11.453 -8.906 1 96.06 60 GLU B O 1
ATOM 2579 N N . GLU B 1 61 ? 11.102 -9.211 -9.094 1 96.44 61 GLU B N 1
ATOM 2580 C CA . GLU B 1 61 ? 10.25 -9.023 -7.918 1 96.44 61 GLU B CA 1
ATOM 2581 C C . GLU B 1 61 ? 8.844 -9.539 -8.172 1 96.44 61 GLU B C 1
ATOM 2583 O O . GLU B 1 61 ? 8.18 -10.023 -7.254 1 96.44 61 GLU B O 1
ATOM 2588 N N . LEU B 1 62 ? 8.367 -9.445 -9.398 1 98.19 62 LEU B N 1
ATOM 2589 C CA . LEU B 1 62 ? 7.066 -10.016 -9.719 1 98.19 62 LEU B CA 1
ATOM 2590 C C . LEU B 1 62 ? 7.07 -11.531 -9.516 1 98.19 62 LEU B C 1
ATOM 2592 O O . LEU B 1 62 ? 6.074 -12.102 -9.07 1 98.19 62 LEU B O 1
ATOM 2596 N N . GLY B 1 63 ? 8.188 -12.172 -9.875 1 98.19 63 GLY B N 1
ATOM 2597 C CA . GLY B 1 63 ? 8.32 -13.586 -9.57 1 98.19 63 GLY B CA 1
ATOM 2598 C C . GLY B 1 63 ? 8.234 -13.891 -8.094 1 98.19 63 GLY B C 1
ATOM 2599 O O . GLY B 1 63 ? 7.527 -14.82 -7.684 1 98.19 63 GLY B O 1
ATOM 2600 N N . ASP B 1 64 ? 8.938 -13.102 -7.293 1 96.5 64 ASP B N 1
ATOM 2601 C CA . ASP B 1 64 ? 8.922 -13.289 -5.848 1 96.5 64 ASP B CA 1
ATOM 2602 C C . ASP B 1 64 ? 7.523 -13.078 -5.273 1 96.5 64 ASP B C 1
ATOM 2604 O O . ASP B 1 64 ? 7.109 -13.781 -4.352 1 96.5 64 ASP B O 1
ATOM 2608 N N . LEU B 1 65 ? 6.832 -12.102 -5.793 1 97.19 65 LEU B N 1
ATOM 2609 C CA . LEU B 1 65 ? 5.453 -11.891 -5.363 1 97.19 65 LEU B CA 1
ATOM 2610 C C . LEU B 1 65 ? 4.574 -13.07 -5.754 1 97.19 65 LEU B C 1
ATOM 2612 O O . LEU B 1 65 ? 3.727 -13.508 -4.973 1 97.19 65 LEU B O 1
ATOM 2616 N N . LEU B 1 66 ? 4.727 -13.594 -6.945 1 98.44 66 LEU B N 1
ATOM 2617 C CA . LEU B 1 66 ? 3.93 -14.703 -7.449 1 98.44 66 LEU B CA 1
ATOM 2618 C C . LEU B 1 66 ? 4.141 -15.953 -6.605 1 98.44 66 LEU B C 1
ATOM 2620 O O . LEU B 1 66 ? 3.229 -16.766 -6.449 1 98.44 66 LEU B O 1
ATOM 2624 N N . LEU B 1 67 ? 5.301 -16.094 -5.992 1 98.06 67 LEU B N 1
ATOM 2625 C CA . LEU B 1 67 ? 5.613 -17.25 -5.148 1 98.06 67 LEU B CA 1
ATOM 2626 C C . LEU B 1 67 ? 4.691 -17.297 -3.936 1 98.06 67 LEU B C 1
ATOM 2628 O O . LEU B 1 67 ? 4.395 -18.375 -3.42 1 98.06 67 LEU B O 1
ATOM 2632 N N . GLN B 1 68 ? 4.191 -16.125 -3.547 1 97.62 68 GLN B N 1
ATOM 2633 C CA . GLN B 1 68 ? 3.424 -16.047 -2.309 1 97.62 68 GLN B CA 1
ATOM 2634 C C . GLN B 1 68 ? 2.109 -16.812 -2.43 1 97.62 68 GLN B C 1
ATOM 2636 O O . GLN B 1 68 ? 1.849 -17.734 -1.654 1 97.62 68 GLN B O 1
ATOM 2641 N N . PRO B 1 69 ? 1.299 -16.516 -3.438 1 98.56 69 PRO B N 1
ATOM 2642 C CA . PRO B 1 69 ? 0.084 -17.328 -3.541 1 98.56 69 PRO B CA 1
ATOM 2643 C C . PRO B 1 69 ? 0.381 -18.797 -3.83 1 98.56 69 PRO B C 1
ATOM 2645 O O . PRO B 1 69 ? -0.366 -19.672 -3.395 1 98.56 69 PRO B O 1
ATOM 2648 N N . VAL B 1 70 ? 1.413 -19.125 -4.527 1 98.56 70 VAL B N 1
ATOM 2649 C CA . VAL B 1 70 ? 1.798 -20.5 -4.801 1 98.56 70 VAL B CA 1
ATOM 2650 C C . VAL B 1 70 ? 2.137 -21.219 -3.494 1 98.56 70 VAL B C 1
ATOM 2652 O O . VAL B 1 70 ? 1.633 -22.312 -3.23 1 98.56 70 VAL B O 1
ATOM 2655 N N . PHE B 1 71 ? 2.963 -20.531 -2.66 1 98.19 71 PHE B N 1
ATOM 2656 C CA . PHE B 1 71 ? 3.367 -21.062 -1.366 1 98.19 71 PHE B CA 1
ATOM 2657 C C . PHE B 1 71 ? 2.152 -21.328 -0.487 1 98.19 71 PHE B C 1
ATOM 2659 O O . PHE B 1 71 ? 1.991 -22.438 0.038 1 98.19 71 PHE B O 1
ATOM 2666 N N . HIS B 1 72 ? 1.293 -20.359 -0.391 1 98.44 72 HIS B N 1
ATOM 2667 C CA . HIS B 1 72 ? 0.104 -20.469 0.447 1 98.44 72 HIS B CA 1
ATOM 2668 C C . HIS B 1 72 ? -0.822 -21.578 -0.056 1 98.44 72 HIS B C 1
ATOM 2670 O O . HIS B 1 72 ? -1.445 -22.281 0.741 1 98.44 72 HIS B O 1
ATOM 2676 N N . ALA B 1 73 ? -0.984 -21.719 -1.347 1 98.38 73 ALA B N 1
ATOM 2677 C CA . ALA B 1 73 ? -1.859 -22.75 -1.909 1 98.38 73 ALA B CA 1
ATOM 2678 C C . ALA B 1 73 ? -1.348 -24.141 -1.578 1 98.38 73 ALA B C 1
ATOM 2680 O O . ALA B 1 73 ? -2.135 -25.047 -1.29 1 98.38 73 ALA B O 1
ATOM 2681 N N . VAL B 1 74 ? -0.036 -24.344 -1.636 1 98.25 74 VAL B N 1
ATOM 2682 C CA . VAL B 1 74 ? 0.529 -25.656 -1.317 1 98.25 74 VAL B CA 1
ATOM 2683 C C . VAL B 1 74 ? 0.326 -25.953 0.166 1 98.25 74 VAL B C 1
ATOM 2685 O O . VAL B 1 74 ? -0.016 -27.078 0.533 1 98.25 74 VAL B O 1
ATOM 2688 N N . VAL B 1 75 ? 0.515 -24.969 1.01 1 97.62 75 VAL B N 1
ATOM 2689 C CA . VAL B 1 75 ? 0.244 -25.125 2.436 1 97.62 75 VAL B CA 1
ATOM 2690 C C . VAL B 1 75 ? -1.213 -25.547 2.641 1 97.62 75 VAL B C 1
ATOM 2692 O O . VAL B 1 75 ? -1.505 -26.453 3.424 1 97.62 75 VAL B O 1
ATOM 2695 N N . ALA B 1 76 ? -2.096 -24.859 1.953 1 98.06 76 ALA B N 1
ATOM 2696 C CA . ALA B 1 76 ? -3.52 -25.156 2.059 1 98.06 76 ALA B CA 1
ATOM 2697 C C . ALA B 1 76 ? -3.814 -26.578 1.561 1 98.06 76 ALA B C 1
ATOM 2699 O O . ALA B 1 76 ? -4.637 -27.281 2.143 1 98.06 76 ALA B O 1
ATOM 2700 N N . GLU B 1 77 ? -3.164 -26.953 0.507 1 96.94 77 GLU B N 1
ATOM 2701 C CA . GLU B 1 77 ? -3.32 -28.297 -0.056 1 96.94 77 GLU B CA 1
ATOM 2702 C C . GLU B 1 77 ? -2.916 -29.375 0.95 1 96.94 77 GLU B C 1
ATOM 2704 O O . GLU B 1 77 ? -3.59 -30.391 1.076 1 96.94 77 GLU B O 1
ATOM 2709 N N . GLU B 1 78 ? -1.845 -29.141 1.628 1 96.44 78 GLU B N 1
ATOM 2710 C CA . GLU B 1 78 ? -1.344 -30.062 2.635 1 96.44 78 GLU B CA 1
ATOM 2711 C C . GLU B 1 78 ? -2.352 -30.25 3.768 1 96.44 78 GLU B C 1
ATOM 2713 O O . GLU B 1 78 ? -2.418 -31.312 4.379 1 96.44 78 GLU B O 1
ATOM 2718 N N . ARG B 1 79 ? -3.152 -29.266 3.951 1 94.88 79 ARG B N 1
ATOM 2719 C CA . ARG B 1 79 ? -4.137 -29.297 5.027 1 94.88 79 ARG B CA 1
ATOM 2720 C C . ARG B 1 79 ? -5.504 -29.719 4.512 1 94.88 79 ARG B C 1
ATOM 2722 O O . ARG B 1 79 ? -6.473 -29.781 5.27 1 94.88 79 ARG B O 1
ATOM 2729 N N . GLY B 1 80 ? -5.594 -29.969 3.227 1 96.38 80 GLY B N 1
ATOM 2730 C CA . GLY B 1 80 ? -6.836 -30.422 2.619 1 96.38 80 GLY B CA 1
ATOM 2731 C C . GLY B 1 80 ? -7.867 -29.312 2.469 1 96.38 80 GLY B C 1
ATOM 2732 O O . GLY B 1 80 ? -9.07 -29.578 2.406 1 96.38 80 GLY B O 1
ATOM 2733 N N . ALA B 1 81 ? -7.469 -28.125 2.469 1 96.75 81 ALA B N 1
ATOM 2734 C CA . ALA B 1 81 ? -8.406 -27 2.424 1 96.75 81 ALA B CA 1
ATOM 2735 C C . ALA B 1 81 ? -8.789 -26.672 0.986 1 96.75 81 ALA B C 1
ATOM 2737 O O . ALA B 1 81 ? -9.969 -26.672 0.636 1 96.75 81 ALA B O 1
ATOM 2738 N N . PHE B 1 82 ? -7.828 -26.297 0.127 1 97.69 82 PHE B N 1
ATOM 2739 C CA . PHE B 1 82 ? -8.039 -26.016 -1.291 1 97.69 82 PHE B CA 1
ATOM 2740 C C . PHE B 1 82 ? -6.738 -26.172 -2.068 1 97.69 82 PHE B C 1
ATOM 2742 O O . PHE B 1 82 ? -5.66 -26.281 -1.477 1 97.69 82 PHE B O 1
ATOM 2749 N N . SER B 1 83 ? -6.871 -26.172 -3.381 1 97.62 83 SER B N 1
ATOM 2750 C CA . SER B 1 83 ? -5.723 -26.328 -4.27 1 97.62 83 SER B CA 1
ATOM 2751 C C . SER B 1 83 ? -5.504 -25.062 -5.094 1 97.62 83 SER B C 1
ATOM 2753 O O . SER B 1 83 ? -6.379 -24.188 -5.156 1 97.62 83 SER B O 1
ATOM 2755 N N . MET B 1 84 ? -4.348 -24.922 -5.664 1 98.19 84 MET B N 1
ATOM 2756 C CA . MET B 1 84 ? -4.066 -23.812 -6.574 1 98.19 84 MET B CA 1
ATOM 2757 C C . MET B 1 84 ? -5.047 -23.812 -7.742 1 98.19 84 MET B C 1
ATOM 2759 O O . MET B 1 84 ? -5.465 -22.75 -8.203 1 98.19 84 MET B O 1
ATOM 2763 N N . ALA B 1 85 ? -5.391 -24.984 -8.227 1 97.44 85 ALA B N 1
ATOM 2764 C CA . ALA B 1 85 ? -6.363 -25.078 -9.312 1 97.44 85 ALA B CA 1
ATOM 2765 C C . ALA B 1 85 ? -7.676 -24.391 -8.93 1 97.44 85 ALA B C 1
ATOM 2767 O O . ALA B 1 85 ? -8.289 -23.719 -9.75 1 97.44 85 ALA B O 1
ATOM 2768 N N . GLU B 1 86 ? -8.102 -24.594 -7.703 1 97.69 86 GLU B N 1
ATOM 2769 C CA . GLU B 1 86 ? -9.336 -23.984 -7.219 1 97.69 86 GLU B CA 1
ATOM 2770 C C . GLU B 1 86 ? -9.18 -22.469 -7.074 1 97.69 86 GLU B C 1
ATOM 2772 O O . GLU B 1 86 ? -10.125 -21.719 -7.309 1 97.69 86 GLU B O 1
ATOM 2777 N N . VAL B 1 87 ? -7.973 -22.016 -6.672 1 98.38 87 VAL B N 1
ATOM 2778 C CA . VAL B 1 87 ? -7.688 -20.594 -6.59 1 98.38 87 VAL B CA 1
ATOM 2779 C C . VAL B 1 87 ? -7.832 -19.953 -7.969 1 98.38 87 VAL B C 1
ATOM 2781 O O . VAL B 1 87 ? -8.492 -18.938 -8.125 1 98.38 87 VAL B O 1
ATOM 2784 N N . LEU B 1 88 ? -7.23 -20.578 -8.984 1 98.38 88 LEU B N 1
ATOM 2785 C CA . LEU B 1 88 ? -7.238 -20.062 -10.352 1 98.38 88 LEU B CA 1
ATOM 2786 C C . LEU B 1 88 ? -8.648 -20.062 -10.922 1 98.38 88 LEU B C 1
ATOM 2788 O O . LEU B 1 88 ? -9.047 -19.109 -11.609 1 98.38 88 LEU B O 1
ATOM 2792 N N . GLU B 1 89 ? -9.352 -21.094 -10.617 1 97.44 89 GLU B N 1
ATOM 2793 C CA . GLU B 1 89 ? -10.727 -21.188 -11.094 1 97.44 89 GLU B CA 1
ATOM 2794 C C . GLU B 1 89 ? -11.594 -20.094 -10.484 1 97.44 89 GLU B C 1
ATOM 2796 O O . GLU B 1 89 ? -12.391 -19.453 -11.18 1 97.44 89 GLU B O 1
ATOM 2801 N N . THR B 1 90 ? -11.453 -19.906 -9.188 1 96.88 90 THR B N 1
ATOM 2802 C CA . THR B 1 90 ? -12.195 -18.859 -8.484 1 96.88 90 THR B CA 1
ATOM 2803 C C . THR B 1 90 ? -11.891 -17.484 -9.078 1 96.88 90 THR B C 1
ATOM 2805 O O . THR B 1 90 ? -12.805 -16.688 -9.305 1 96.88 90 THR B O 1
ATOM 2808 N N . LEU B 1 91 ? -10.648 -17.219 -9.367 1 97.75 91 LEU B N 1
ATOM 2809 C CA . LEU B 1 91 ? -10.242 -15.938 -9.938 1 97.75 91 LEU B CA 1
ATOM 2810 C C . LEU B 1 91 ? -10.812 -15.766 -11.344 1 97.75 91 LEU B C 1
ATOM 2812 O O . LEU B 1 91 ? -11.328 -14.695 -11.68 1 97.75 91 LEU B O 1
ATOM 2816 N N . ALA B 1 92 ? -10.719 -16.812 -12.156 1 97.56 92 ALA B N 1
ATOM 2817 C CA . ALA B 1 92 ? -11.219 -16.734 -13.531 1 97.56 92 ALA B CA 1
ATOM 2818 C C . ALA B 1 92 ? -12.719 -16.438 -13.555 1 97.56 92 ALA B C 1
ATOM 2820 O O . ALA B 1 92 ? -13.18 -15.594 -14.32 1 97.56 92 ALA B O 1
ATOM 2821 N N . GLU B 1 93 ? -13.43 -17.141 -12.719 1 96.25 93 GLU B N 1
ATOM 2822 C CA . GLU B 1 93 ? -14.867 -16.938 -12.641 1 96.25 93 GLU B CA 1
ATOM 2823 C C . GLU B 1 93 ? -15.203 -15.508 -12.195 1 96.25 93 GLU B C 1
ATOM 2825 O O . GLU B 1 93 ? -16.109 -14.875 -12.734 1 96.25 93 GLU B O 1
ATOM 2830 N N . LYS B 1 94 ? -14.5 -15.031 -11.203 1 95.75 94 LYS B N 1
ATOM 2831 C CA . LYS B 1 94 ? -14.703 -13.68 -10.695 1 95.75 94 LYS B CA 1
ATOM 2832 C C . LYS B 1 94 ? -14.477 -12.641 -11.789 1 95.75 94 LYS B C 1
ATOM 2834 O O . LYS B 1 94 ? -15.281 -11.727 -11.961 1 95.75 94 LYS B O 1
ATOM 2839 N N . LEU B 1 95 ? -13.375 -12.758 -12.578 1 96.12 95 LEU B N 1
ATOM 2840 C CA . LEU B 1 95 ? -13.023 -11.805 -13.625 1 96.12 95 LEU B CA 1
ATOM 2841 C C . LEU B 1 95 ? -14.055 -11.828 -14.75 1 96.12 95 LEU B C 1
ATOM 2843 O O . LEU B 1 95 ? -14.477 -10.781 -15.234 1 96.12 95 LEU B O 1
ATOM 2847 N N . VAL B 1 96 ? -14.453 -13.016 -15.078 1 95.19 96 VAL B N 1
ATOM 2848 C CA . VAL B 1 96 ? -15.414 -13.156 -16.156 1 95.19 96 VAL B CA 1
ATOM 2849 C C . VAL B 1 96 ? -16.766 -12.594 -15.734 1 95.19 96 VAL B C 1
ATOM 2851 O O . VAL B 1 96 ? -17.406 -11.852 -16.484 1 95.19 96 VAL B O 1
ATOM 2854 N N . ASN B 1 97 ? -17.188 -12.93 -14.516 1 93 97 ASN B N 1
ATOM 2855 C CA . ASN B 1 97 ? -18.484 -12.5 -14.008 1 93 97 ASN B CA 1
ATOM 2856 C C . ASN B 1 97 ? -18.531 -10.992 -13.797 1 93 97 ASN B C 1
ATOM 2858 O O . ASN B 1 97 ? -19.594 -10.367 -13.969 1 93 97 ASN B O 1
ATOM 2862 N N . ARG B 1 98 ? -17.406 -10.383 -13.523 1 92.31 98 ARG B N 1
ATOM 2863 C CA . ARG B 1 98 ? -17.406 -8.961 -13.18 1 92.31 98 ARG B CA 1
ATOM 2864 C C . ARG B 1 98 ? -17.109 -8.109 -14.406 1 92.31 98 ARG B C 1
ATOM 2866 O O . ARG B 1 98 ? -16.984 -6.887 -14.305 1 92.31 98 ARG B O 1
ATOM 2873 N N . HIS B 1 99 ? -16.953 -8.758 -15.555 1 93.25 99 HIS B N 1
ATOM 2874 C CA . HIS B 1 99 ? -16.75 -8.039 -16.812 1 93.25 99 HIS B CA 1
ATOM 2875 C C . HIS B 1 99 ? -17.734 -8.492 -17.875 1 93.25 99 HIS B C 1
ATOM 2877 O O . HIS B 1 99 ? -17.344 -8.93 -18.953 1 93.25 99 HIS B O 1
ATOM 2883 N N . PRO B 1 100 ? -18.969 -8.328 -17.609 1 90 100 PRO B N 1
ATOM 2884 C CA . PRO B 1 100 ? -19.969 -8.773 -18.578 1 90 100 PRO B CA 1
ATOM 2885 C C . PRO B 1 100 ? -19.922 -7.988 -19.891 1 90 100 PRO B C 1
ATOM 2887 O O . PRO B 1 100 ? -20.406 -8.461 -20.922 1 90 100 PRO B O 1
ATOM 2890 N N . HIS B 1 101 ? -19.359 -6.875 -19.859 1 88.19 101 HIS B N 1
ATOM 2891 C CA . HIS B 1 101 ? -19.234 -6.059 -21.062 1 88.19 101 HIS B CA 1
ATOM 2892 C C . HIS B 1 101 ? -18.156 -6.598 -22 1 88.19 101 HIS B C 1
ATOM 2894 O O . HIS B 1 101 ? -18.141 -6.273 -23.188 1 88.19 101 HIS B O 1
ATOM 2900 N N . VAL B 1 102 ? -17.281 -7.375 -21.531 1 89.62 102 VAL B N 1
ATOM 2901 C CA . VAL B 1 102 ? -16.219 -7.984 -22.328 1 89.62 102 VAL B CA 1
ATOM 2902 C C . VAL B 1 102 ? -16.578 -9.43 -22.641 1 89.62 102 VAL B C 1
ATOM 2904 O O . VAL B 1 102 ? -16.359 -9.898 -23.766 1 89.62 102 VAL B O 1
ATOM 2907 N N . PHE B 1 103 ? -17.188 -10.141 -21.688 1 92.44 103 PHE B N 1
ATOM 2908 C CA . PHE B 1 103 ? -17.406 -11.578 -21.828 1 92.44 103 PHE B CA 1
ATOM 2909 C C . PHE B 1 103 ? -18.891 -11.898 -21.969 1 92.44 103 PHE B C 1
ATOM 2911 O O . PHE B 1 103 ? -19.281 -13.07 -22 1 92.44 103 PHE B O 1
ATOM 2918 N N . GLY B 1 104 ? -19.641 -10.852 -21.938 1 87.5 104 GLY B N 1
ATOM 2919 C CA . GLY B 1 104 ? -21.094 -10.969 -22.094 1 87.5 104 GLY B CA 1
ATOM 2920 C C . GLY B 1 104 ? -21.688 -9.906 -23 1 87.5 104 GLY B C 1
ATOM 2921 O O . GLY B 1 104 ? -21.094 -9.555 -24.031 1 87.5 104 GLY B O 1
ATOM 2922 N N . ASP B 1 105 ? -22.812 -9.43 -22.562 1 83.94 105 ASP B N 1
ATOM 2923 C CA . ASP B 1 105 ? -23.547 -8.602 -23.516 1 83.94 105 ASP B CA 1
ATOM 2924 C C . ASP B 1 105 ? -23.703 -7.176 -23 1 83.94 105 ASP B C 1
ATOM 2926 O O . ASP B 1 105 ? -24.219 -6.305 -23.703 1 83.94 105 ASP B O 1
ATOM 2930 N N . GLN B 1 106 ? -23.141 -6.91 -21.859 1 85.5 106 GLN B N 1
ATOM 2931 C CA . GLN B 1 106 ? -23.312 -5.574 -21.312 1 85.5 106 GLN B CA 1
ATOM 2932 C C . GLN B 1 106 ? -22.422 -4.562 -22.016 1 85.5 106 GLN B C 1
ATOM 2934 O O . GLN B 1 106 ? -21.344 -4.918 -22.5 1 85.5 106 GLN B O 1
ATOM 2939 N N . VAL B 1 107 ? -22.875 -3.387 -22.125 1 83.88 107 VAL B N 1
ATOM 2940 C CA . VAL B 1 107 ? -22.094 -2.348 -22.781 1 83.88 107 VAL B CA 1
ATOM 2941 C C . VAL B 1 107 ? -21.547 -1.374 -21.734 1 83.88 107 VAL B C 1
ATOM 2943 O O . VAL B 1 107 ? -22.312 -0.867 -20.906 1 83.88 107 VAL B O 1
ATOM 2946 N N . ILE B 1 108 ? -20.328 -1.233 -21.625 1 83.31 108 ILE B N 1
ATOM 2947 C CA . ILE B 1 108 ? -19.625 -0.271 -20.781 1 83.31 108 ILE B CA 1
ATOM 2948 C C . ILE B 1 108 ? -18.641 0.537 -21.641 1 83.31 108 ILE B C 1
ATOM 2950 O O . ILE B 1 108 ? -17.844 -0.032 -22.375 1 83.31 108 ILE B O 1
ATOM 2954 N N . LYS B 1 109 ? -18.828 1.879 -21.531 1 81.5 109 LYS B N 1
ATOM 2955 C CA . LYS B 1 109 ? -18.062 2.723 -22.438 1 81.5 109 LYS B CA 1
ATOM 2956 C C . LYS B 1 109 ? -16.906 3.42 -21.719 1 81.5 109 LYS B C 1
ATOM 2958 O O . LYS B 1 109 ? -15.938 3.83 -22.359 1 81.5 109 LYS B O 1
ATOM 2963 N N . THR B 1 110 ? -17.031 3.607 -20.391 1 84.56 110 THR B N 1
ATOM 2964 C CA . THR B 1 110 ? -16.016 4.402 -19.703 1 84.56 110 THR B CA 1
ATOM 2965 C C . THR B 1 110 ? -15.484 3.658 -18.484 1 84.56 110 THR B C 1
ATOM 2967 O O . THR B 1 110 ? -16.125 2.738 -17.969 1 84.56 110 THR B O 1
ATOM 2970 N N . SER B 1 111 ? -14.328 4.023 -18.016 1 86 111 SER B N 1
ATOM 2971 C CA . SER B 1 111 ? -13.695 3.479 -16.828 1 86 111 SER B CA 1
ATOM 2972 C C . SER B 1 111 ? -14.578 3.693 -15.594 1 86 111 SER B C 1
ATOM 2974 O O . SER B 1 111 ? -14.656 2.824 -14.727 1 86 111 SER B O 1
ATOM 2976 N N . GLN B 1 112 ? -15.156 4.867 -15.547 1 82.06 112 GLN B N 1
ATOM 2977 C CA . GLN B 1 112 ? -16.031 5.184 -14.422 1 82.06 112 GLN B CA 1
ATOM 2978 C C . GLN B 1 112 ? -17.219 4.234 -14.375 1 82.06 112 GLN B C 1
ATOM 2980 O O . GLN B 1 112 ? -17.594 3.756 -13.297 1 82.06 112 GLN B O 1
ATOM 2985 N N . GLU B 1 113 ? -17.812 3.973 -15.5 1 85.06 113 GLU B N 1
ATOM 2986 C CA . GLU B 1 113 ? -18.938 3.043 -15.586 1 85.06 113 GLU B CA 1
ATOM 2987 C C . GLU B 1 113 ? -18.516 1.638 -15.156 1 85.06 113 GLU B C 1
ATOM 2989 O O . GLU B 1 113 ? -19.281 0.927 -14.508 1 85.06 113 GLU B O 1
ATOM 2994 N N . GLN B 1 114 ? -17.312 1.229 -15.523 1 82.25 114 GLN B N 1
ATOM 2995 C CA . GLN B 1 114 ? -16.812 -0.085 -15.133 1 82.25 114 GLN B CA 1
ATOM 2996 C C . GLN B 1 114 ? -16.672 -0.196 -13.617 1 82.25 114 GLN B C 1
ATOM 2998 O O . GLN B 1 114 ? -17 -1.23 -13.039 1 82.25 114 GLN B O 1
ATOM 3003 N N . LEU B 1 115 ? -16.141 0.847 -13.055 1 82.69 115 LEU B N 1
ATOM 3004 C CA . LEU B 1 115 ? -15.969 0.852 -11.609 1 82.69 115 LEU B CA 1
ATOM 3005 C C . LEU B 1 115 ? -17.312 0.712 -10.898 1 82.69 115 LEU B C 1
ATOM 3007 O O . LEU B 1 115 ? -17.422 -0.034 -9.922 1 82.69 115 LEU B O 1
ATOM 3011 N N . GLU B 1 116 ? -18.312 1.449 -11.352 1 80.56 116 GLU B N 1
ATOM 3012 C CA . GLU B 1 116 ? -19.641 1.383 -10.773 1 80.56 116 GLU B CA 1
ATOM 3013 C C . GLU B 1 116 ? -20.25 -0.013 -10.922 1 80.56 116 GLU B C 1
ATOM 3015 O O . GLU B 1 116 ? -20.828 -0.549 -9.977 1 80.56 116 GLU B O 1
ATOM 3020 N N . ASN B 1 117 ? -20.062 -0.519 -12.109 1 83.38 117 ASN B N 1
ATOM 3021 C CA . ASN B 1 117 ? -20.578 -1.863 -12.367 1 83.38 117 ASN B CA 1
ATOM 3022 C C . ASN B 1 117 ? -19.875 -2.902 -11.5 1 83.38 117 ASN B C 1
ATOM 3024 O O . ASN B 1 117 ? -20.516 -3.814 -10.977 1 83.38 117 ASN B O 1
ATOM 3028 N N . TRP B 1 118 ? -18.594 -2.811 -11.398 1 84.75 118 TRP B N 1
ATOM 3029 C CA . TRP B 1 118 ? -17.781 -3.705 -10.578 1 84.75 118 TRP B CA 1
ATOM 3030 C C . TRP B 1 118 ? -18.281 -3.697 -9.133 1 84.75 118 TRP B C 1
ATOM 3032 O O . TRP B 1 118 ? -18.453 -4.758 -8.523 1 84.75 118 TRP B O 1
ATOM 3042 N N . GLU B 1 119 ? -18.516 -2.518 -8.617 1 79.38 119 GLU B N 1
ATOM 3043 C CA . GLU B 1 119 ? -18.984 -2.393 -7.238 1 79.38 119 GLU B CA 1
ATOM 3044 C C . GLU B 1 119 ? -20.391 -2.986 -7.07 1 79.38 119 GLU B C 1
ATOM 3046 O O . GLU B 1 119 ? -20.688 -3.6 -6.047 1 79.38 119 GLU B O 1
ATOM 3051 N N . ARG B 1 120 ? -21.203 -2.764 -7.996 1 80.44 120 ARG B N 1
ATOM 3052 C CA . ARG B 1 120 ? -22.562 -3.322 -7.969 1 80.44 120 ARG B CA 1
ATOM 3053 C C . ARG B 1 120 ? -22.516 -4.848 -7.957 1 80.44 120 ARG B C 1
ATOM 3055 O O . ARG B 1 120 ? -23.203 -5.484 -7.152 1 80.44 120 ARG B O 1
ATOM 3062 N N . LEU B 1 121 ? -21.734 -5.422 -8.797 1 84 121 LEU B N 1
ATOM 3063 C CA . LEU B 1 121 ? -21.625 -6.871 -8.891 1 84 121 LEU B CA 1
ATOM 3064 C C . LEU B 1 121 ? -21 -7.453 -7.621 1 84 121 LEU B C 1
ATOM 3066 O O . LEU B 1 121 ? -21.438 -8.508 -7.145 1 84 121 LEU B O 1
ATOM 3070 N N . LYS B 1 122 ? -19.984 -6.707 -7.137 1 80.25 122 LYS B N 1
ATOM 3071 C CA . LYS B 1 122 ? -19.375 -7.113 -5.875 1 80.25 122 LYS B CA 1
ATOM 3072 C C . LYS B 1 122 ? -20.406 -7.172 -4.754 1 80.25 122 LYS B C 1
ATOM 3074 O O . LYS B 1 122 ? -20.406 -8.102 -3.941 1 80.25 122 LYS B O 1
ATOM 3079 N N . GLN B 1 123 ? -21.297 -6.262 -4.652 1 76.75 123 GLN B N 1
ATOM 3080 C CA . GLN B 1 123 ? -22.328 -6.188 -3.625 1 76.75 123 GLN B CA 1
ATOM 3081 C C . GLN B 1 123 ? -23.344 -7.32 -3.781 1 76.75 123 GLN B C 1
ATOM 3083 O O . GLN B 1 123 ? -23.828 -7.867 -2.789 1 76.75 123 GLN B O 1
ATOM 3088 N N . GLN B 1 124 ? -23.594 -7.719 -4.969 1 77.5 124 GLN B N 1
ATOM 3089 C CA . GLN B 1 124 ? -24.547 -8.781 -5.25 1 77.5 124 GLN B CA 1
ATOM 3090 C C . GLN B 1 124 ? -24 -10.141 -4.82 1 77.5 124 GLN B C 1
ATOM 3092 O O . GLN B 1 124 ? -24.766 -11.039 -4.445 1 77.5 124 GLN B O 1
ATOM 3097 N N . GLU B 1 125 ? -22.688 -10.273 -5.016 1 77.44 125 GLU B N 1
ATOM 3098 C CA . GLU B 1 125 ? -22.031 -11.523 -4.641 1 77.44 125 GLU B CA 1
ATOM 3099 C C . GLU B 1 125 ? -22.062 -11.727 -3.127 1 77.44 125 GLU B C 1
ATOM 3101 O O . GLU B 1 125 ? -22.016 -12.859 -2.648 1 77.44 125 GLU B O 1
ATOM 3106 N N . LYS B 1 126 ? -21.922 -10.602 -2.438 1 66.25 126 LYS B N 1
ATOM 3107 C CA . LYS B 1 126 ? -21.844 -10.68 -0.982 1 66.25 126 LYS B CA 1
ATOM 3108 C C . LYS B 1 126 ? -23.234 -10.844 -0.369 1 66.25 126 LYS B C 1
ATOM 3110 O O . LYS B 1 126 ? -24.203 -10.234 -0.837 1 66.25 126 LYS B O 1
ATOM 3115 N N . LYS B 1 127 ? -23.5 -12.039 0.231 1 56.12 127 LYS B N 1
ATOM 3116 C CA . LYS B 1 127 ? -24.766 -12.32 0.89 1 56.12 127 LYS B CA 1
ATOM 3117 C C . LYS B 1 127 ? -25.203 -11.148 1.76 1 56.12 127 LYS B C 1
ATOM 3119 O O . LYS B 1 127 ? -24.375 -10.336 2.178 1 56.12 127 LYS B O 1
ATOM 3124 N N . GLU B 1 128 ? -26.688 -10.922 2.111 1 51.34 128 GLU B N 1
ATOM 3125 C CA . GLU B 1 128 ? -27.656 -9.969 2.652 1 51.34 128 GLU B CA 1
ATOM 3126 C C . GLU B 1 128 ? -27.141 -9.336 3.941 1 51.34 128 GLU B C 1
ATOM 3128 O O . GLU B 1 128 ? -27.875 -8.617 4.625 1 51.34 128 GLU B O 1
ATOM 3133 N N . GLU B 1 129 ? -26.188 -9.836 4.633 1 50.31 129 GLU B N 1
ATOM 3134 C CA . GLU B 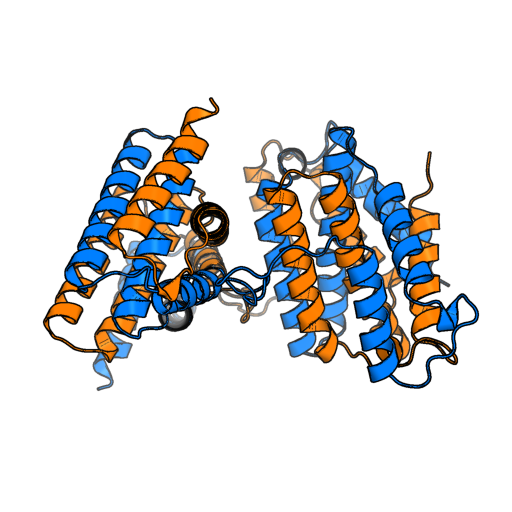1 129 ? -26.297 -9.227 5.953 1 50.31 129 GLU B CA 1
ATOM 3135 C C . GLU B 1 129 ? -25.906 -7.754 5.918 1 50.31 129 GLU B C 1
ATOM 3137 O O . GLU B 1 129 ? -25.156 -7.328 5.043 1 50.31 129 GLU B O 1
ATOM 3142 N N . ARG B 1 130 ? -26.656 -6.953 6.582 1 55.53 130 ARG B N 1
ATOM 3143 C CA . ARG B 1 130 ? -26.609 -5.52 6.836 1 55.53 130 ARG B CA 1
ATOM 3144 C C . ARG B 1 130 ? -25.188 -5.07 7.16 1 55.53 130 ARG B C 1
ATOM 3146 O O . ARG B 1 130 ? -24.766 -5.129 8.312 1 55.53 130 ARG B O 1
ATOM 3153 N N . LYS B 1 131 ? -24.188 -5.016 6.094 1 70.31 131 LYS B N 1
ATOM 3154 C CA . LYS B 1 131 ? -22.797 -4.613 6.316 1 70.31 131 LYS B CA 1
ATOM 3155 C C . LYS B 1 131 ? -22.641 -3.105 6.172 1 70.31 131 LYS B C 1
ATOM 3157 O O . LYS B 1 131 ? -23.406 -2.457 5.461 1 70.31 131 LYS B O 1
ATOM 3162 N N . SER B 1 132 ? -22.031 -2.48 7.266 1 84.75 132 SER B N 1
ATOM 3163 C CA . SER B 1 132 ? -21.625 -1.079 7.191 1 84.75 132 SER B CA 1
ATOM 3164 C C . SER B 1 132 ? -21.141 -0.718 5.793 1 84.75 132 SER B C 1
ATOM 3166 O O . SER B 1 132 ? -20.547 -1.555 5.102 1 84.75 132 SER B O 1
ATOM 3168 N N . ALA B 1 133 ? -21.531 0.406 5.355 1 88.5 133 ALA B N 1
ATOM 3169 C CA . ALA B 1 133 ? -20.984 0.919 4.102 1 88.5 133 ALA B CA 1
ATOM 3170 C C . ALA B 1 133 ? -19.453 0.899 4.113 1 88.5 133 ALA B C 1
ATOM 3172 O O . ALA B 1 133 ? -18.812 0.912 3.061 1 88.5 133 ALA B O 1
ATOM 3173 N N . LEU B 1 134 ? -18.875 0.891 5.348 1 90.69 134 LEU B N 1
ATOM 3174 C CA . LEU B 1 134 ? -17.422 0.931 5.492 1 90.69 134 LEU B CA 1
ATOM 3175 C C . LEU B 1 134 ? -16.859 -0.475 5.652 1 90.69 134 LEU B C 1
ATOM 3177 O O . LEU B 1 134 ? -15.648 -0.646 5.809 1 90.69 134 LEU B O 1
ATOM 3181 N N . SER B 1 135 ? -17.672 -1.436 5.527 1 84.88 135 SER B N 1
ATOM 3182 C CA . SER B 1 135 ? -17.219 -2.814 5.668 1 84.88 135 SER B CA 1
ATOM 3183 C C . SER B 1 135 ? -16.25 -3.195 4.555 1 84.88 135 SER B C 1
ATOM 3185 O O . SER B 1 135 ? -16.266 -2.59 3.48 1 84.88 135 SER B O 1
ATOM 3187 N N . GLY B 1 136 ? -15.352 -4.098 4.852 1 83.06 136 GLY B N 1
ATOM 3188 C CA . GLY B 1 136 ? -14.461 -4.617 3.828 1 83.06 136 GLY B CA 1
ATOM 3189 C C . GLY B 1 136 ? -13.117 -3.918 3.795 1 83.06 136 GLY B C 1
ATOM 3190 O O . GLY B 1 136 ? -12.273 -4.211 2.941 1 83.06 136 GLY B O 1
ATOM 3191 N N . VAL B 1 137 ? -12.891 -2.975 4.664 1 87.06 137 VAL B N 1
ATOM 3192 C CA . VAL B 1 137 ? -11.578 -2.348 4.785 1 87.06 137 VAL B CA 1
ATOM 3193 C C . VAL B 1 137 ? -10.656 -3.223 5.637 1 87.06 137 VAL B C 1
ATOM 3195 O O . VAL B 1 137 ? -10.922 -3.434 6.824 1 87.06 137 VAL B O 1
ATOM 3198 N N . PRO B 1 138 ? -9.641 -3.727 5.062 1 82.25 138 PRO B N 1
ATOM 3199 C CA . PRO B 1 138 ? -8.75 -4.594 5.84 1 82.25 138 PRO B CA 1
ATOM 3200 C C . PRO B 1 138 ? -8.203 -3.906 7.09 1 82.25 138 PRO B C 1
ATOM 3202 O O . PRO B 1 138 ? -7.758 -2.756 7.023 1 82.25 138 PRO B O 1
ATOM 3205 N N . PRO B 1 139 ? -8.211 -4.539 8.172 1 76.94 139 PRO B N 1
ATOM 3206 C CA . PRO B 1 139 ? -7.816 -3.914 9.438 1 76.94 139 PRO B CA 1
ATOM 3207 C C . PRO B 1 139 ? -6.32 -3.613 9.508 1 76.94 139 PRO B C 1
ATOM 3209 O O . PRO B 1 139 ? -5.898 -2.746 10.281 1 76.94 139 PRO B O 1
ATOM 3212 N N . HIS B 1 140 ? -5.504 -4.246 8.727 1 80.31 140 HIS B N 1
ATOM 3213 C CA . HIS B 1 140 ? -4.059 -4.121 8.875 1 80.31 140 HIS B CA 1
ATOM 3214 C C . HIS B 1 140 ? -3.477 -3.174 7.832 1 80.31 140 HIS B C 1
ATOM 3216 O O . HIS B 1 140 ? -2.26 -2.98 7.77 1 80.31 140 HIS B O 1
ATOM 3222 N N . LEU B 1 141 ? -4.348 -2.572 7.035 1 88.38 141 LEU B N 1
ATOM 3223 C CA . LEU B 1 141 ? -3.869 -1.607 6.055 1 88.38 141 LEU B CA 1
ATOM 3224 C C . LEU B 1 141 ? -3.078 -0.492 6.73 1 88.38 141 LEU B C 1
ATOM 3226 O O . LEU B 1 141 ? -3.408 -0.078 7.844 1 88.38 141 LEU B O 1
ATOM 3230 N N . PRO B 1 142 ? -2.01 -0.024 6.023 1 91.5 142 PRO B N 1
ATOM 3231 C CA . PRO B 1 142 ? -1.399 1.211 6.52 1 91.5 142 PRO B CA 1
ATOM 3232 C C . PRO B 1 142 ? -2.424 2.318 6.766 1 91.5 142 PRO B C 1
ATOM 3234 O O . PRO B 1 142 ? -3.404 2.43 6.023 1 91.5 142 PRO B O 1
ATOM 3237 N N . ALA B 1 143 ? -2.219 3.061 7.73 1 93.56 143 ALA B N 1
ATOM 3238 C CA . ALA B 1 143 ? -3.209 4.035 8.18 1 93.56 143 ALA B CA 1
ATOM 3239 C C . ALA B 1 143 ? -3.602 4.98 7.055 1 93.56 143 ALA B C 1
ATOM 3241 O O . ALA B 1 143 ? -4.781 5.312 6.895 1 93.56 143 ALA B O 1
ATOM 3242 N N . LEU B 1 144 ? -2.625 5.426 6.293 1 96.88 144 LEU B N 1
ATOM 3243 C CA . LEU B 1 144 ? -2.943 6.32 5.184 1 96.88 144 LEU B CA 1
ATOM 3244 C C . LEU B 1 144 ? -3.887 5.641 4.195 1 96.88 144 LEU B C 1
ATOM 3246 O O . LEU B 1 144 ? -4.867 6.246 3.752 1 96.88 144 LEU B O 1
ATOM 3250 N N . MET B 1 145 ? -3.65 4.418 3.908 1 94.62 145 MET B N 1
ATOM 3251 C CA . MET B 1 145 ? -4.484 3.666 2.975 1 94.62 145 MET B CA 1
ATOM 3252 C C . MET B 1 145 ? -5.852 3.375 3.582 1 94.62 145 MET B C 1
ATOM 3254 O O . MET B 1 145 ? -6.871 3.43 2.889 1 94.62 145 MET B O 1
ATOM 3258 N N . LYS B 1 146 ? -5.82 3.016 4.82 1 94.69 146 LYS B N 1
ATOM 3259 C CA . LYS B 1 146 ? -7.082 2.754 5.512 1 94.69 146 LYS B CA 1
ATOM 3260 C C . LYS B 1 146 ? -7.969 3.996 5.527 1 94.69 146 LYS B C 1
ATOM 3262 O O . LYS B 1 146 ? -9.164 3.912 5.25 1 94.69 146 LYS B O 1
ATOM 3267 N N . ALA B 1 147 ? -7.375 5.117 5.867 1 97.06 147 ALA B N 1
ATOM 3268 C CA . ALA B 1 147 ? -8.117 6.375 5.871 1 97.06 147 ALA B CA 1
ATOM 3269 C C . ALA B 1 147 ? -8.695 6.676 4.488 1 97.06 147 ALA B C 1
ATOM 3271 O O . ALA B 1 147 ? -9.852 7.078 4.367 1 97.06 147 ALA B O 1
ATOM 3272 N N . GLN B 1 148 ? -7.902 6.492 3.494 1 96.44 148 GLN B N 1
ATOM 3273 C CA . GLN B 1 148 ? -8.359 6.73 2.129 1 96.44 148 GLN B CA 1
ATOM 3274 C C . GLN B 1 148 ? -9.531 5.816 1.772 1 96.44 148 GLN B C 1
ATOM 3276 O O . GLN B 1 148 ? -10.523 6.266 1.2 1 96.44 148 GLN B O 1
ATOM 3281 N N . LYS B 1 149 ? -9.422 4.566 2.072 1 94.5 149 LYS B N 1
ATOM 3282 C CA . LYS B 1 149 ? -10.453 3.592 1.72 1 94.5 149 LYS B CA 1
ATOM 3283 C C . LYS B 1 149 ? -11.758 3.877 2.459 1 94.5 149 LYS B C 1
ATOM 3285 O O . LYS B 1 149 ? -12.836 3.814 1.869 1 94.5 149 LYS B O 1
ATOM 3290 N N . VAL B 1 150 ? -11.719 4.195 3.74 1 95.94 150 VAL B N 1
ATOM 3291 C CA . VAL B 1 150 ? -12.922 4.457 4.523 1 95.94 150 VAL B CA 1
ATOM 3292 C C . VAL B 1 150 ? -13.617 5.711 4 1 95.94 150 VAL B C 1
ATOM 3294 O O . VAL B 1 150 ? -14.852 5.766 3.93 1 95.94 150 VAL B O 1
ATOM 3297 N N . THR B 1 151 ? -12.852 6.707 3.631 1 96.81 151 THR B N 1
ATOM 3298 C CA . THR B 1 151 ? -13.453 7.945 3.148 1 96.81 151 THR B CA 1
ATOM 3299 C C . THR B 1 151 ? -14.008 7.762 1.739 1 96.81 151 THR B C 1
ATOM 3301 O O . THR B 1 151 ? -15.008 8.383 1.375 1 96.81 151 THR B O 1
ATOM 3304 N N . GLU B 1 152 ? -13.375 6.914 0.915 1 94.88 152 GLU B N 1
ATOM 3305 C CA . GLU B 1 152 ? -13.922 6.562 -0.392 1 94.88 152 GLU B CA 1
ATOM 3306 C C . GLU B 1 152 ? -15.281 5.883 -0.255 1 94.88 152 GLU B C 1
ATOM 3308 O O . GLU B 1 152 ? -16.219 6.211 -0.981 1 94.88 152 GLU B O 1
ATOM 3313 N N . LYS B 1 153 ? -15.336 4.957 0.621 1 93.38 153 LYS B N 1
ATOM 3314 C CA . LYS B 1 153 ? -16.578 4.215 0.837 1 93.38 153 LYS B CA 1
ATOM 3315 C C . LYS B 1 153 ? -17.672 5.125 1.379 1 93.38 153 LYS B C 1
ATOM 3317 O O . LYS B 1 153 ? -18.828 5.027 0.964 1 93.38 153 LYS B O 1
ATOM 3322 N N . ALA B 1 154 ? -17.328 6.027 2.332 1 95.06 154 ALA B N 1
ATOM 3323 C CA . ALA B 1 154 ? -18.297 7 2.846 1 95.06 154 ALA B CA 1
ATOM 3324 C C . ALA B 1 154 ? -18.797 7.91 1.73 1 95.06 154 ALA B C 1
ATOM 3326 O O . ALA B 1 154 ? -20 8.188 1.644 1 95.06 154 ALA B O 1
ATOM 3327 N N . ALA B 1 155 ? -17.906 8.344 0.853 1 93.69 155 ALA B N 1
ATOM 3328 C CA . ALA B 1 155 ? -18.234 9.227 -0.259 1 93.69 155 ALA B CA 1
ATOM 3329 C C . ALA B 1 155 ? -19.234 8.555 -1.21 1 93.69 155 ALA B C 1
ATOM 3331 O O . ALA B 1 155 ? -20.109 9.211 -1.758 1 93.69 155 ALA B O 1
ATOM 3332 N N . ARG B 1 156 ? -19.047 7.242 -1.389 1 90.19 156 ARG B N 1
ATOM 3333 C CA . ARG B 1 156 ? -19.875 6.48 -2.316 1 90.19 156 ARG B CA 1
ATOM 3334 C C . ARG B 1 156 ? -21.344 6.496 -1.883 1 90.19 156 ARG B C 1
ATOM 3336 O O . ARG B 1 156 ? -22.234 6.348 -2.713 1 90.19 156 ARG B O 1
ATOM 3343 N N . VAL B 1 157 ? -21.594 6.723 -0.619 1 91.38 157 VAL B N 1
ATOM 3344 C CA . VAL B 1 157 ? -22.969 6.711 -0.131 1 91.38 157 VAL B CA 1
ATOM 3345 C C . VAL B 1 157 ? -23.422 8.133 0.17 1 91.38 157 VAL B C 1
ATOM 3347 O O . VAL B 1 157 ? -24.391 8.344 0.901 1 91.38 157 VAL B O 1
ATOM 3350 N N . GLY B 1 158 ? -22.609 9.094 -0.243 1 92.5 158 GLY B N 1
ATOM 3351 C CA . GLY B 1 158 ? -23.062 10.477 -0.239 1 92.5 158 GLY B CA 1
ATOM 3352 C C . GLY B 1 158 ? -22.484 11.289 0.905 1 92.5 158 GLY B C 1
ATOM 3353 O O . GLY B 1 158 ? -22.797 12.477 1.044 1 92.5 158 GLY B O 1
ATOM 3354 N N . PHE B 1 159 ? -21.703 10.703 1.771 1 94.69 159 PHE B N 1
ATOM 3355 C CA . PHE B 1 159 ? -21.062 11.438 2.857 1 94.69 159 PHE B CA 1
ATOM 3356 C C . PHE B 1 159 ? -19.703 11.977 2.418 1 94.69 159 PHE B C 1
ATOM 3358 O O . PHE B 1 159 ? -18.672 11.391 2.732 1 94.69 159 PHE B O 1
ATOM 3365 N N . ASP B 1 160 ? -19.812 13.047 1.769 1 94.19 160 ASP B N 1
ATOM 3366 C CA . ASP B 1 160 ? -18.594 13.602 1.162 1 94.19 160 ASP B CA 1
ATOM 3367 C C . ASP B 1 160 ? -18.688 15.125 1.076 1 94.19 160 ASP B C 1
ATOM 3369 O O . ASP B 1 160 ? -19.703 15.711 1.408 1 94.19 160 ASP B O 1
ATOM 3373 N N . TRP B 1 161 ? -17.516 15.727 0.734 1 93.38 161 TRP B N 1
ATOM 3374 C CA . TRP B 1 161 ? -17.438 17.156 0.465 1 93.38 161 TRP B CA 1
ATOM 3375 C C . TRP B 1 161 ? -17.922 17.484 -0.941 1 93.38 161 TRP B C 1
ATOM 3377 O O . TRP B 1 161 ? -17.938 16.609 -1.817 1 93.38 161 TRP B O 1
ATOM 3387 N N . SER B 1 162 ? -18.328 18.703 -1.158 1 92.38 162 SER B N 1
ATOM 3388 C CA . SER B 1 162 ? -18.828 19.109 -2.463 1 92.38 162 SER B CA 1
ATOM 3389 C C . SER B 1 162 ? -17.75 19.781 -3.297 1 92.38 162 SER B C 1
ATOM 3391 O O . SER B 1 162 ? -17.75 19.688 -4.523 1 92.38 162 SER B O 1
ATOM 3393 N N . HIS B 1 163 ? -16.859 20.469 -2.584 1 94.06 163 HIS B N 1
ATOM 3394 C CA . HIS B 1 163 ? -15.812 21.219 -3.275 1 94.06 163 HIS B CA 1
ATOM 3395 C C . HIS B 1 163 ? -14.477 21.094 -2.557 1 94.06 163 HIS B C 1
ATOM 3397 O O . HIS B 1 163 ? -14.438 20.969 -1.329 1 94.06 163 HIS B O 1
ATOM 3403 N N . VAL B 1 164 ? -13.453 21.188 -3.396 1 94.19 164 VAL B N 1
ATOM 3404 C CA . VAL B 1 164 ? -12.102 21 -2.871 1 94.19 164 VAL B CA 1
ATOM 3405 C C . VAL B 1 164 ? -11.805 22.094 -1.846 1 94.19 164 VAL B C 1
ATOM 3407 O O . VAL B 1 164 ? -11.086 21.844 -0.868 1 94.19 164 VAL B O 1
ATOM 3410 N N . ASP B 1 165 ? -12.352 23.297 -2.016 1 94.38 165 ASP B N 1
ATOM 3411 C CA . ASP B 1 165 ? -12.117 24.406 -1.098 1 94.38 165 ASP B CA 1
ATOM 3412 C C . ASP B 1 165 ? -12.578 24.062 0.315 1 94.38 165 ASP B C 1
ATOM 3414 O O . ASP B 1 165 ? -11.984 24.5 1.297 1 94.38 165 ASP B O 1
ATOM 3418 N N 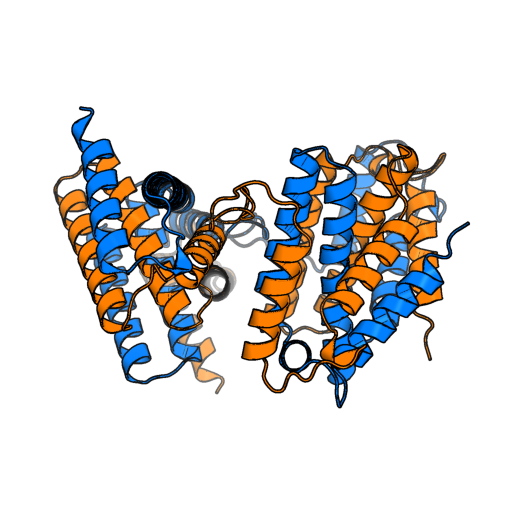. GLU B 1 166 ? -13.656 23.266 0.396 1 95.25 166 GLU B N 1
ATOM 3419 C CA . GLU B 1 166 ? -14.156 22.844 1.697 1 95.25 166 GLU B CA 1
ATOM 3420 C C . GLU B 1 166 ? -13.172 21.906 2.385 1 95.25 166 GLU B C 1
ATOM 3422 O O . GLU B 1 166 ? -12.977 21.984 3.6 1 95.25 166 GLU B O 1
ATOM 3427 N N . VAL B 1 167 ? -12.641 21.047 1.615 1 96.5 167 VAL B N 1
ATOM 3428 C CA . VAL B 1 167 ? -11.688 20.094 2.156 1 96.5 167 VAL B CA 1
ATOM 3429 C C . VAL B 1 167 ? -10.43 20.828 2.629 1 96.5 167 VAL B C 1
ATOM 3431 O O . VAL B 1 167 ? -9.906 20.547 3.709 1 96.5 167 VAL B O 1
ATOM 3434 N N . PHE B 1 168 ? -9.938 21.75 1.829 1 96.56 168 PHE B N 1
ATOM 3435 C CA . PHE B 1 168 ? -8.75 22.516 2.182 1 96.56 168 PHE B CA 1
ATOM 3436 C C . PHE B 1 168 ? -9 23.344 3.441 1 96.56 168 PHE B C 1
ATOM 3438 O O . PHE B 1 168 ? -8.125 23.453 4.301 1 96.56 168 PHE B O 1
ATOM 3445 N N . ALA B 1 169 ? -10.164 23.953 3.518 1 96.44 169 ALA B N 1
ATOM 3446 C CA . ALA B 1 169 ? -10.523 24.703 4.715 1 96.44 169 ALA B CA 1
ATOM 3447 C C . ALA B 1 169 ? -10.477 23.812 5.953 1 96.44 169 ALA B C 1
ATOM 3449 O O . ALA B 1 169 ? -10.086 24.266 7.035 1 96.44 169 ALA B O 1
ATOM 3450 N N . LYS B 1 170 ? -10.914 22.594 5.805 1 97.31 170 LYS B N 1
ATOM 3451 C CA . LYS B 1 170 ? -10.867 21.656 6.922 1 97.31 170 LYS B CA 1
ATOM 3452 C C . LYS B 1 170 ? -9.43 21.359 7.324 1 97.31 170 LYS B C 1
ATOM 3454 O O . LYS B 1 170 ? -9.125 21.219 8.508 1 97.31 170 LYS B O 1
ATOM 3459 N N . VAL B 1 171 ? -8.523 21.188 6.383 1 97.81 171 VAL B N 1
ATOM 3460 C CA . VAL B 1 171 ? -7.105 20.984 6.672 1 97.81 171 VAL B CA 1
ATOM 3461 C C . VAL B 1 171 ? -6.566 22.156 7.496 1 97.81 171 VAL B C 1
ATOM 3463 O O . VAL B 1 171 ? -5.883 21.953 8.5 1 97.81 171 VAL B O 1
ATOM 3466 N N . MET B 1 172 ? -6.91 23.359 7.09 1 96.81 172 MET B N 1
ATOM 3467 C CA . MET B 1 172 ? -6.461 24.547 7.797 1 96.81 172 MET B CA 1
ATOM 3468 C C . MET B 1 172 ? -7.02 24.578 9.219 1 96.81 172 MET B C 1
ATOM 3470 O O . MET B 1 172 ? -6.312 24.969 10.156 1 96.81 172 MET B O 1
ATOM 3474 N N . GLU B 1 173 ? -8.258 24.234 9.312 1 97.06 173 GLU B N 1
ATOM 3475 C CA . GLU B 1 173 ? -8.891 24.172 10.625 1 97.06 173 GLU B CA 1
ATOM 3476 C C . GLU B 1 173 ? -8.164 23.188 11.539 1 97.06 173 GLU B C 1
ATOM 3478 O O . GLU B 1 173 ? -7.844 23.531 12.688 1 97.06 173 GLU B O 1
ATOM 3483 N N . GLU B 1 174 ? -7.887 21.953 11.023 1 97.56 174 GLU B N 1
ATOM 3484 C CA . GLU B 1 174 ? -7.203 20.938 11.828 1 97.56 174 GLU B CA 1
ATOM 3485 C C . GLU B 1 174 ? -5.789 21.375 12.18 1 97.56 174 GLU B C 1
ATOM 3487 O O . GLU B 1 174 ? -5.293 21.078 13.273 1 97.56 174 GLU B O 1
ATOM 3492 N N . LEU B 1 175 ? -5.137 22.016 11.242 1 96.69 175 LEU B N 1
ATOM 3493 C CA . LEU B 1 175 ? -3.793 22.516 11.508 1 96.69 175 LEU B CA 1
ATOM 3494 C C . LEU B 1 175 ? -3.809 23.547 12.641 1 96.69 175 LEU B C 1
ATOM 3496 O O . LEU B 1 175 ? -2.939 23.516 13.516 1 96.69 175 LEU B O 1
ATOM 3500 N N . HIS B 1 176 ? -4.75 24.469 12.617 1 96 176 HIS B N 1
ATOM 3501 C CA . HIS B 1 176 ? -4.895 25.469 13.664 1 96 176 HIS B CA 1
ATOM 3502 C C . HIS B 1 176 ? -5.176 24.828 15.016 1 96 176 HIS B C 1
ATOM 3504 O O . HIS B 1 176 ? -4.609 25.234 16.031 1 96 176 HIS B O 1
ATOM 3510 N N . GLU B 1 177 ? -6.082 23.812 14.992 1 96.38 177 GLU B N 1
ATOM 3511 C CA . GLU B 1 177 ? -6.379 23.094 16.219 1 96.38 177 GLU B CA 1
ATOM 3512 C C . GLU B 1 177 ? -5.133 22.406 16.766 1 96.38 177 GLU B C 1
ATOM 3514 O O . GLU B 1 177 ? -4.898 22.406 17.984 1 96.38 177 GLU B O 1
ATOM 3519 N N . PHE B 1 178 ? -4.387 21.828 15.922 1 96.5 178 PHE B N 1
ATOM 3520 C CA . PHE B 1 178 ? -3.145 21.188 16.344 1 96.5 178 PHE B CA 1
ATOM 3521 C C . PHE B 1 178 ? -2.199 22.203 16.969 1 96.5 178 PHE B C 1
ATOM 3523 O O . PHE B 1 178 ? -1.611 21.953 18.031 1 96.5 178 PHE B O 1
ATOM 3530 N N . GLU B 1 179 ? -2.012 23.391 16.312 1 95.19 179 GLU B N 1
ATOM 3531 C CA . GLU B 1 179 ? -1.139 24.438 16.828 1 95.19 179 GLU B CA 1
ATOM 3532 C C . GLU B 1 179 ? -1.552 24.875 18.219 1 95.19 179 GLU B C 1
ATOM 3534 O O . GLU B 1 179 ? -0.701 25.078 19.094 1 95.19 179 GLU B O 1
ATOM 3539 N N . GLU B 1 180 ? -2.857 25.016 18.406 1 95.38 180 GLU B N 1
ATOM 3540 C CA . GLU B 1 180 ? -3.375 25.406 19.719 1 95.38 180 GLU B CA 1
ATOM 3541 C C . GLU B 1 180 ? -2.986 24.391 20.797 1 95.38 180 GLU B C 1
ATOM 3543 O O . GLU B 1 180 ? -2.588 24.766 21.891 1 95.38 180 GLU B O 1
ATOM 3548 N N . THR B 1 181 ? -3.152 23.141 20.438 1 94.81 181 THR B N 1
ATOM 3549 C CA . THR B 1 181 ? -2.824 22.109 21.422 1 94.81 181 THR B CA 1
ATOM 3550 C C . THR B 1 181 ? -1.32 22.062 21.656 1 94.81 181 THR B C 1
ATOM 3552 O O . THR B 1 181 ? -0.879 21.766 22.781 1 94.81 181 THR B O 1
ATOM 3555 N N . MET B 1 182 ? -0.551 22.297 20.625 1 92.69 182 MET B N 1
ATOM 3556 C CA . MET B 1 182 ? 0.902 22.344 20.75 1 92.69 182 MET B CA 1
ATOM 3557 C C . MET B 1 182 ? 1.325 23.438 21.734 1 92.69 182 MET B C 1
ATOM 3559 O O . MET B 1 182 ? 2.16 23.203 22.609 1 92.69 182 MET B O 1
ATOM 3563 N N . LEU B 1 183 ? 0.722 24.609 21.625 1 93 183 LEU B N 1
ATOM 3564 C CA . LEU B 1 183 ? 1.012 25.75 22.484 1 93 183 LEU B CA 1
ATOM 3565 C C . LEU B 1 183 ? 0.582 25.453 23.922 1 93 183 LEU B C 1
ATOM 3567 O O . LEU B 1 183 ? 1.231 25.906 24.875 1 93 183 LEU B O 1
ATOM 3571 N N . ALA B 1 184 ? -0.475 24.719 24.047 1 93.38 184 ALA B N 1
ATOM 3572 C CA . ALA B 1 184 ? -0.994 24.359 25.375 1 93.38 184 ALA B CA 1
ATOM 3573 C C . ALA B 1 184 ? -0.162 23.234 26 1 93.38 184 ALA B C 1
ATOM 3575 O O . ALA B 1 184 ? -0.251 23 27.203 1 93.38 184 ALA B O 1
ATOM 3576 N N . GLY B 1 185 ? 0.586 22.562 25.234 1 88.56 185 GLY B N 1
ATOM 3577 C CA . GLY B 1 185 ? 1.432 21.484 25.734 1 88.56 185 GLY B CA 1
ATOM 3578 C C . GLY B 1 185 ? 0.647 20.25 26.141 1 88.56 185 GLY B C 1
ATOM 3579 O O . GLY B 1 185 ? 1.035 19.547 27.078 1 88.56 185 GLY B O 1
ATOM 3580 N N . ASP B 1 186 ? -0.487 20 25.594 1 88.62 186 ASP B N 1
ATOM 3581 C CA . ASP B 1 186 ? -1.346 18.859 25.891 1 88.62 186 ASP B CA 1
ATOM 3582 C C . ASP B 1 186 ? -1.032 17.688 24.953 1 88.62 186 ASP B C 1
ATOM 3584 O O . ASP B 1 186 ? -1.574 17.594 23.859 1 88.62 186 ASP B O 1
ATOM 3588 N N . GLN B 1 187 ? -0.337 16.719 25.422 1 83.31 187 GLN B N 1
ATOM 3589 C CA . GLN B 1 187 ? 0.196 15.641 24.594 1 83.31 187 GLN B CA 1
ATOM 3590 C C . GLN B 1 187 ? -0.929 14.797 24 1 83.31 187 GLN B C 1
ATOM 3592 O O . GLN B 1 187 ? -0.889 14.438 22.828 1 83.31 187 GLN B O 1
ATOM 3597 N N . GLU B 1 188 ? -1.888 14.406 24.859 1 81.12 188 GLU B N 1
ATOM 3598 C CA . GLU B 1 188 ? -2.996 13.57 24.406 1 81.12 188 GLU B CA 1
ATOM 3599 C C . GLU B 1 188 ? -3.816 14.273 23.328 1 81.12 188 GLU B C 1
ATOM 3601 O O . GLU B 1 188 ? -4.145 13.68 22.297 1 81.12 188 GLU B O 1
ATOM 3606 N N . ARG B 1 189 ? -4.078 15.484 23.609 1 91.75 189 ARG B N 1
ATOM 3607 C CA . ARG B 1 189 ? -4.852 16.25 22.625 1 91.75 189 ARG B CA 1
ATOM 3608 C C . ARG B 1 189 ? -4.043 16.484 21.359 1 91.75 189 ARG B C 1
ATOM 3610 O O . ARG B 1 189 ? -4.605 16.516 20.266 1 91.75 189 ARG B O 1
ATOM 3617 N N . MET B 1 190 ? -2.752 16.672 21.484 1 93 190 MET B N 1
ATOM 3618 C CA . MET B 1 190 ? -1.887 16.844 20.328 1 93 190 MET B CA 1
ATOM 3619 C C . MET B 1 190 ? -1.946 15.625 19.406 1 93 190 MET B C 1
ATOM 3621 O O . MET B 1 190 ? -1.995 15.766 18.188 1 93 190 MET B O 1
ATOM 3625 N N . GLU B 1 191 ? -1.922 14.477 20.016 1 92.94 191 GLU B N 1
ATOM 3626 C CA . GLU B 1 191 ? -1.992 13.25 19.219 1 92.94 191 GLU B CA 1
ATOM 3627 C C . GLU B 1 191 ? -3.309 13.164 18.453 1 92.94 191 GLU B C 1
ATOM 3629 O O . GLU B 1 191 ? -3.324 12.812 17.266 1 92.94 191 GLU B O 1
ATOM 3634 N N . ALA B 1 192 ? -4.41 13.453 19.125 1 93.38 192 ALA B N 1
ATOM 3635 C CA . ALA B 1 192 ? -5.727 13.43 18.484 1 93.38 192 ALA B CA 1
ATOM 3636 C C . ALA B 1 192 ? -5.793 14.422 17.328 1 93.38 192 ALA B C 1
ATOM 3638 O O . ALA B 1 192 ? -6.289 14.094 16.25 1 93.38 192 ALA B O 1
ATOM 3639 N N . GLU B 1 193 ? -5.27 15.625 17.578 1 96.5 193 GLU B N 1
ATOM 3640 C CA . GLU B 1 193 ? -5.328 16.656 16.547 1 96.5 193 GLU B CA 1
ATOM 3641 C C . GLU B 1 193 ? -4.406 16.344 15.375 1 96.5 193 GLU B C 1
ATOM 3643 O O . GLU B 1 193 ? -4.707 16.672 14.227 1 96.5 193 GLU B O 1
ATOM 3648 N N . LEU B 1 194 ? -3.281 15.68 15.664 1 96.94 194 LEU B N 1
ATOM 3649 C CA . LEU B 1 194 ? -2.412 15.242 14.578 1 96.94 194 LEU B CA 1
ATOM 3650 C C . LEU B 1 194 ? -3.117 14.211 13.703 1 96.94 194 LEU B C 1
ATOM 3652 O O . LEU B 1 194 ? -3.016 14.266 12.469 1 96.94 194 LEU B O 1
ATOM 3656 N N . GLY B 1 195 ? -3.777 13.258 14.352 1 97.5 195 GLY B N 1
ATOM 3657 C CA . GLY B 1 195 ? -4.578 12.305 13.609 1 97.5 195 GLY B CA 1
ATOM 3658 C C . GLY B 1 195 ? -5.637 12.953 12.742 1 97.5 195 GLY B C 1
ATOM 3659 O O . GLY B 1 195 ? -5.816 12.578 11.578 1 97.5 195 GLY B O 1
ATOM 3660 N N . ASP B 1 196 ? -6.332 13.938 13.312 1 97.81 196 ASP B N 1
ATOM 3661 C CA . ASP B 1 196 ? -7.359 14.664 12.57 1 97.81 196 ASP B CA 1
ATOM 3662 C C . ASP B 1 196 ? -6.754 15.406 11.383 1 97.81 196 ASP B C 1
ATOM 3664 O O . ASP B 1 196 ? -7.355 15.453 10.305 1 97.81 196 ASP B O 1
ATOM 3668 N N . LEU B 1 197 ? -5.594 16.031 11.633 1 98.31 197 LEU B N 1
ATOM 3669 C CA . LEU B 1 197 ? -4.895 16.734 10.562 1 98.31 197 LEU B CA 1
ATOM 3670 C C . LEU B 1 197 ? -4.527 15.773 9.438 1 98.31 197 LEU B C 1
ATOM 3672 O O . LEU B 1 197 ? -4.801 16.062 8.266 1 98.31 197 LEU B O 1
ATOM 3676 N N . LEU B 1 198 ? -3.947 14.609 9.734 1 98.5 198 LEU B N 1
ATOM 3677 C CA . LEU B 1 198 ? -3.584 13.594 8.742 1 98.5 198 LEU B CA 1
ATOM 3678 C C . LEU B 1 198 ? -4.816 13.102 7.996 1 98.5 198 LEU B C 1
ATOM 3680 O O . LEU B 1 198 ? -4.781 12.93 6.773 1 98.5 198 LEU B O 1
ATOM 3684 N N . PHE B 1 199 ? -5.906 12.875 8.711 1 98.5 199 PHE B N 1
ATOM 3685 C CA . PHE B 1 199 ? -7.152 12.406 8.117 1 98.5 199 PHE B CA 1
ATOM 3686 C C . PHE B 1 199 ? -7.688 13.406 7.105 1 98.5 199 PHE B C 1
ATOM 3688 O O . PHE B 1 199 ? -8.133 13.031 6.02 1 98.5 199 PHE B O 1
ATOM 3695 N N . ALA B 1 200 ? -7.648 14.703 7.496 1 98.19 200 ALA B N 1
ATOM 3696 C CA . ALA B 1 200 ? -8.094 15.766 6.59 1 98.19 200 ALA B CA 1
ATOM 3697 C C . ALA B 1 200 ? -7.223 15.805 5.332 1 98.19 200 ALA B C 1
ATOM 3699 O O . ALA B 1 200 ? -7.734 16.016 4.227 1 98.19 200 ALA B O 1
ATOM 3700 N N . ILE B 1 201 ? -5.949 15.609 5.496 1 98.19 201 ILE B N 1
ATOM 3701 C CA . ILE B 1 201 ? -5.02 15.641 4.371 1 98.19 201 ILE B CA 1
ATOM 3702 C C . ILE B 1 201 ? -5.281 14.445 3.459 1 98.19 201 ILE B C 1
ATOM 3704 O O . ILE B 1 201 ? -5.211 14.562 2.232 1 98.19 201 ILE B O 1
ATOM 3708 N N . VAL B 1 202 ? -5.574 13.289 4.02 1 97.94 202 VAL B N 1
ATOM 3709 C CA . VAL B 1 202 ? -5.938 12.117 3.227 1 97.94 202 VAL B CA 1
ATOM 3710 C C . VAL B 1 202 ? -7.188 12.422 2.404 1 97.94 202 VAL B C 1
ATOM 3712 O O . VAL B 1 202 ? -7.258 12.078 1.222 1 97.94 202 VAL B O 1
ATOM 3715 N N . ASN B 1 203 ? -8.203 13.078 3.012 1 97.38 203 ASN B N 1
ATOM 3716 C CA . ASN B 1 203 ? -9.414 13.461 2.285 1 97.38 203 ASN B CA 1
ATOM 3717 C C . ASN B 1 203 ? -9.102 14.398 1.126 1 97.38 203 ASN B C 1
ATOM 3719 O O . ASN B 1 203 ? -9.672 14.273 0.045 1 97.38 203 ASN B O 1
ATOM 3723 N N . LEU B 1 204 ? -8.211 15.305 1.403 1 97.06 204 LEU B N 1
ATOM 3724 C CA . LEU B 1 204 ? -7.793 16.234 0.36 1 97.06 204 LEU B CA 1
ATOM 3725 C C . LEU B 1 204 ? -7.133 15.492 -0.797 1 97.06 204 LEU B C 1
ATOM 3727 O O . LEU B 1 204 ? -7.457 15.734 -1.962 1 97.06 204 LEU B O 1
ATOM 3731 N N . GLY B 1 205 ? -6.184 14.578 -0.487 1 96.62 205 GLY B N 1
ATOM 3732 C CA . GLY B 1 205 ? -5.574 13.742 -1.51 1 96.62 205 GLY B CA 1
ATOM 3733 C C . GLY B 1 205 ? -6.59 12.945 -2.309 1 96.62 205 GLY B C 1
ATOM 3734 O O . GLY B 1 205 ? -6.539 12.93 -3.541 1 96.62 205 GLY B O 1
ATOM 3735 N N . ARG B 1 206 ? -7.508 12.344 -1.602 1 94.94 206 ARG B N 1
ATOM 3736 C CA . ARG B 1 206 ? -8.562 11.555 -2.238 1 94.94 206 ARG B CA 1
ATOM 3737 C C . ARG B 1 206 ? -9.383 12.406 -3.195 1 94.94 206 ARG B C 1
ATOM 3739 O O . ARG B 1 206 ? -9.633 12.008 -4.336 1 94.94 206 ARG B O 1
ATOM 3746 N N . PHE B 1 207 ? -9.789 13.555 -2.732 1 94.25 207 PHE B N 1
ATOM 3747 C CA . PHE B 1 207 ? -10.609 14.469 -3.525 1 94.25 207 PHE B CA 1
ATOM 3748 C C . PHE B 1 207 ? -9.883 14.891 -4.793 1 94.25 207 PHE B C 1
ATOM 3750 O O . PHE B 1 207 ? -10.508 15.102 -5.836 1 94.25 207 PHE B O 1
ATOM 3757 N N . LEU B 1 208 ? -8.578 14.914 -4.758 1 95 208 LEU B N 1
ATOM 3758 C CA . LEU B 1 208 ? -7.746 15.344 -5.875 1 95 208 LEU B CA 1
ATOM 3759 C C . LEU B 1 208 ? -7.18 14.148 -6.629 1 95 208 LEU B C 1
ATOM 3761 O O . LEU B 1 208 ? -6.289 14.305 -7.465 1 95 208 LEU B O 1
ATOM 3765 N N . ALA B 1 209 ? -7.609 12.922 -6.25 1 93.25 209 ALA B N 1
ATOM 3766 C CA . ALA B 1 209 ? -7.203 11.672 -6.891 1 93.25 209 ALA B CA 1
ATOM 3767 C C . ALA B 1 209 ? -5.707 11.422 -6.707 1 93.25 209 ALA B C 1
ATOM 3769 O O . ALA B 1 209 ? -5.023 11 -7.645 1 93.25 209 ALA B O 1
ATOM 3770 N N . ILE B 1 210 ? -5.176 11.828 -5.574 1 94.38 210 ILE B N 1
ATOM 3771 C CA . ILE B 1 210 ? -3.793 11.562 -5.191 1 94.38 210 ILE B CA 1
ATOM 3772 C C . ILE B 1 210 ? -3.756 10.516 -4.078 1 94.38 210 ILE B C 1
ATOM 3774 O O . ILE B 1 210 ? -4.527 10.594 -3.121 1 94.38 210 ILE B O 1
ATOM 3778 N N . ASP B 1 211 ? -2.924 9.539 -4.199 1 94.38 211 ASP B N 1
ATOM 3779 C CA . ASP B 1 211 ? -2.721 8.508 -3.184 1 94.38 211 ASP B CA 1
ATOM 3780 C C . ASP B 1 211 ? -1.699 8.961 -2.143 1 94.38 211 ASP B C 1
ATOM 3782 O O . ASP B 1 211 ? -0.497 8.984 -2.414 1 94.38 211 ASP B O 1
ATOM 3786 N N . PRO B 1 212 ? -2.148 9.195 -0.942 1 95.94 212 PRO B N 1
ATOM 3787 C CA . PRO B 1 212 ? -1.239 9.758 0.059 1 95.94 212 PRO B CA 1
ATOM 3788 C C . PRO B 1 212 ? -0.11 8.805 0.435 1 95.94 212 PRO B C 1
ATOM 3790 O O . PRO B 1 212 ? 1.013 9.242 0.699 1 95.94 212 PRO B O 1
ATOM 3793 N N . GLU B 1 213 ? -0.425 7.516 0.553 1 94.94 213 GLU B N 1
ATOM 3794 C CA . GLU B 1 213 ? 0.598 6.52 0.859 1 94.94 213 GLU B CA 1
ATOM 3795 C C . GLU B 1 213 ? 1.715 6.539 -0.182 1 94.94 213 GLU B C 1
ATOM 3797 O O . GLU B 1 213 ? 2.896 6.566 0.169 1 94.94 213 GLU B O 1
ATOM 3802 N N . GLU B 1 214 ? 1.355 6.535 -1.45 1 92.5 214 GLU B N 1
ATOM 3803 C CA . GLU B 1 214 ? 2.32 6.57 -2.547 1 92.5 214 GLU B CA 1
ATOM 3804 C C . GLU B 1 214 ? 3.094 7.887 -2.561 1 92.5 214 GLU B C 1
ATOM 3806 O O . GLU B 1 214 ? 4.301 7.898 -2.801 1 92.5 214 GLU B O 1
ATOM 3811 N N . ALA B 1 215 ? 2.404 8.992 -2.369 1 95.19 215 ALA B N 1
ATOM 3812 C CA . ALA B 1 215 ? 3.039 10.312 -2.348 1 95.19 215 ALA B CA 1
ATOM 3813 C C . ALA B 1 215 ? 4.137 10.375 -1.29 1 95.19 215 ALA B C 1
ATOM 3815 O O . ALA B 1 215 ? 5.246 10.836 -1.562 1 95.19 215 ALA B O 1
ATOM 3816 N N . LEU B 1 216 ? 3.836 9.883 -0.076 1 96.75 216 LEU B N 1
ATOM 3817 C CA . LEU B 1 216 ? 4.809 9.922 1.011 1 96.75 216 LEU B CA 1
ATOM 3818 C C . LEU B 1 216 ? 5.961 8.961 0.739 1 96.75 216 LEU B C 1
ATOM 3820 O O . LEU B 1 216 ? 7.117 9.281 1.021 1 96.75 216 LEU B O 1
ATOM 3824 N N . ARG B 1 217 ? 5.664 7.793 0.224 1 93.31 217 ARG B N 1
ATOM 3825 C CA . ARG B 1 217 ? 6.711 6.836 -0.113 1 93.31 217 ARG B CA 1
ATOM 3826 C C . ARG B 1 217 ? 7.711 7.438 -1.095 1 93.31 217 ARG B C 1
ATOM 3828 O O . ARG B 1 217 ? 8.922 7.273 -0.937 1 93.31 217 ARG B O 1
ATOM 3835 N N . LYS B 1 218 ? 7.242 8.109 -2.098 1 93.06 218 LYS B N 1
ATOM 3836 C CA . LYS B 1 218 ? 8.117 8.758 -3.074 1 93.06 218 LYS B CA 1
ATOM 3837 C C . LYS B 1 218 ? 8.984 9.82 -2.412 1 93.06 218 LYS B C 1
ATOM 3839 O O . LYS B 1 218 ? 10.164 9.961 -2.744 1 93.06 218 LYS B O 1
ATOM 3844 N N . THR B 1 219 ? 8.383 10.57 -1.507 1 96.31 219 THR B N 1
ATOM 3845 C CA . THR B 1 219 ? 9.133 11.586 -0.773 1 96.31 219 THR B CA 1
ATOM 3846 C C . THR B 1 219 ? 10.242 10.938 0.054 1 96.31 219 THR B C 1
ATOM 3848 O O . THR B 1 219 ? 11.367 11.445 0.108 1 96.31 219 THR B O 1
ATOM 3851 N N . ILE B 1 220 ? 9.945 9.82 0.687 1 95.31 220 ILE B N 1
ATOM 3852 C CA . ILE B 1 220 ? 10.93 9.102 1.489 1 95.31 220 ILE B CA 1
ATOM 3853 C C . ILE B 1 220 ? 12.078 8.633 0.601 1 95.31 220 ILE B C 1
ATOM 3855 O O . ILE B 1 220 ? 13.25 8.719 0.992 1 95.31 220 ILE B O 1
ATOM 3859 N N . THR B 1 221 ? 11.758 8.172 -0.578 1 92.62 221 THR B N 1
ATOM 3860 C CA . THR B 1 221 ? 12.773 7.734 -1.534 1 92.62 221 THR B CA 1
ATOM 3861 C C . THR B 1 221 ? 13.695 8.891 -1.907 1 92.62 221 THR B C 1
ATOM 3863 O O . THR B 1 221 ? 14.914 8.734 -1.941 1 92.62 221 THR B O 1
ATOM 3866 N N . ARG B 1 222 ? 13.125 10.055 -2.156 1 94.25 222 ARG B N 1
ATOM 3867 C CA . ARG B 1 222 ? 13.914 11.234 -2.477 1 94.25 222 ARG B CA 1
ATOM 3868 C C . ARG B 1 222 ? 14.789 11.648 -1.296 1 94.25 222 ARG B C 1
ATOM 3870 O O . ARG B 1 222 ? 15.961 11.984 -1.473 1 94.25 222 ARG B O 1
ATOM 3877 N N . PHE B 1 223 ? 14.25 11.656 -0.135 1 95.88 223 PHE B N 1
ATOM 3878 C CA . PHE B 1 223 ? 15 11.992 1.071 1 95.88 223 PHE B CA 1
ATOM 3879 C C . PHE B 1 223 ? 16.203 11.078 1.24 1 95.88 223 PHE B C 1
ATOM 3881 O O . PHE B 1 223 ? 17.312 11.539 1.489 1 95.88 223 PHE B O 1
ATOM 3888 N N . THR B 1 224 ? 15.922 9.758 1.142 1 93.5 224 THR B N 1
ATOM 3889 C CA . THR B 1 224 ? 16.984 8.766 1.324 1 93.5 224 THR B CA 1
ATOM 3890 C C . THR B 1 224 ? 18.062 8.93 0.263 1 93.5 224 THR B C 1
ATOM 3892 O O . THR B 1 224 ? 19.25 8.766 0.552 1 93.5 224 THR B O 1
ATOM 3895 N N . GLY B 1 225 ? 17.656 9.219 -0.937 1 92.69 225 GLY B N 1
ATOM 3896 C CA . GLY B 1 225 ? 18.625 9.492 -1.989 1 92.69 225 GLY B CA 1
ATOM 3897 C C . GLY B 1 225 ? 19.5 10.703 -1.697 1 92.69 225 GLY B C 1
ATOM 3898 O O . GLY B 1 225 ? 20.719 10.633 -1.824 1 92.69 225 GLY B O 1
ATOM 3899 N N . ARG B 1 226 ? 18.859 11.789 -1.314 1 94.56 226 ARG B N 1
ATOM 3900 C CA . ARG B 1 226 ? 19.594 13 -0.978 1 94.56 226 ARG B CA 1
ATOM 3901 C C . ARG B 1 226 ? 20.531 12.766 0.201 1 94.56 226 ARG B C 1
ATOM 3903 O O . ARG B 1 226 ? 21.672 13.242 0.199 1 94.56 226 ARG B O 1
ATOM 3910 N N . PHE B 1 227 ? 20.031 12.055 1.142 1 94.56 227 PHE B N 1
ATOM 3911 C CA . PHE B 1 227 ? 20.859 11.758 2.307 1 94.56 227 PHE B CA 1
ATOM 3912 C C . PHE B 1 227 ? 22.047 10.883 1.919 1 94.56 227 PHE B C 1
ATOM 3914 O O . PHE B 1 227 ? 23.141 11.031 2.469 1 94.56 227 PHE B O 1
ATOM 3921 N N . GLY B 1 228 ? 21.812 9.93 1.025 1 93.25 228 GLY B N 1
ATOM 3922 C CA . GLY B 1 228 ? 22.906 9.125 0.493 1 93.25 228 GLY B CA 1
ATOM 3923 C C . GLY B 1 228 ? 24.016 9.961 -0.125 1 93.25 228 GLY B C 1
ATOM 3924 O O . GLY B 1 228 ? 25.188 9.664 0.052 1 93.25 228 GLY B O 1
ATOM 3925 N N . HIS B 1 229 ? 23.625 11 -0.823 1 94.25 229 HIS B N 1
ATOM 3926 C CA . HIS B 1 229 ? 24.609 11.922 -1.39 1 94.25 229 HIS B CA 1
ATOM 3927 C C . HIS B 1 229 ? 25.438 12.578 -0.296 1 94.25 229 HIS B C 1
ATOM 3929 O O . HIS B 1 229 ? 26.656 12.719 -0.438 1 94.25 229 HIS B O 1
ATOM 3935 N N . ILE B 1 230 ? 24.797 12.992 0.727 1 94.62 230 ILE B N 1
ATOM 3936 C CA . ILE B 1 230 ? 25.484 13.578 1.866 1 94.62 230 ILE B CA 1
ATOM 3937 C C . ILE B 1 230 ? 26.516 12.594 2.406 1 94.62 230 ILE B C 1
ATOM 3939 O O . ILE B 1 230 ? 27.688 12.938 2.574 1 94.62 230 ILE B O 1
ATOM 3943 N N . GLU B 1 231 ? 26.078 11.344 2.582 1 94.31 231 GLU B N 1
ATOM 3944 C CA . GLU B 1 231 ? 26.938 10.312 3.143 1 94.31 231 GLU B CA 1
ATOM 3945 C C . GLU B 1 231 ? 28.125 10.031 2.23 1 94.31 231 GLU B C 1
ATOM 3947 O O . GLU B 1 231 ? 29.266 9.969 2.691 1 94.31 231 GLU B O 1
ATOM 3952 N N . GLU B 1 232 ? 27.844 9.906 1.027 1 93.12 232 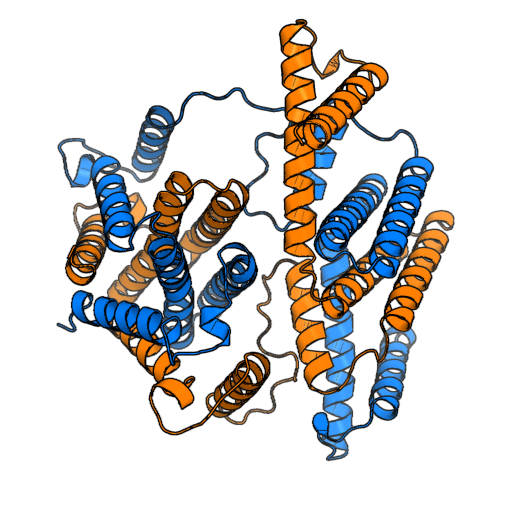GLU B N 1
ATOM 3953 C CA . GLU B 1 232 ? 28.875 9.57 0.059 1 93.12 232 GLU B CA 1
ATOM 3954 C C . GLU B 1 232 ? 29.891 10.703 -0.075 1 93.12 232 GLU B C 1
ATOM 3956 O O . GLU B 1 232 ? 31.094 10.453 -0.149 1 93.12 232 GLU B O 1
ATOM 3961 N N . THR B 1 233 ? 29.391 11.922 -0.145 1 94.5 233 THR B N 1
ATOM 3962 C CA . THR B 1 233 ? 30.266 13.078 -0.305 1 94.5 233 THR B CA 1
ATOM 3963 C C . THR B 1 233 ? 31.141 13.266 0.929 1 94.5 233 THR B C 1
ATOM 3965 O O . THR B 1 233 ? 32.344 13.5 0.81 1 94.5 233 THR B O 1
ATOM 3968 N N . LEU B 1 234 ? 30.562 13.148 2.084 1 94.38 234 LEU B N 1
ATOM 3969 C CA . LEU B 1 234 ? 31.328 13.266 3.318 1 94.38 234 LEU B CA 1
ATOM 3970 C C . LEU B 1 234 ? 32.375 12.148 3.43 1 94.38 234 LEU B C 1
ATOM 3972 O O . LEU B 1 234 ? 33.5 12.391 3.828 1 94.38 234 LEU B O 1
ATOM 3976 N N . HIS B 1 235 ? 31.953 10.984 3.107 1 91.62 235 HIS B N 1
ATOM 3977 C CA . HIS B 1 235 ? 32.875 9.859 3.109 1 91.62 235 HIS B CA 1
ATOM 3978 C C . HIS B 1 235 ? 34.062 10.109 2.17 1 91.62 235 HIS B C 1
ATOM 3980 O O . HIS B 1 235 ? 35.188 9.812 2.512 1 91.62 235 HIS B O 1
ATOM 3986 N N . GLY B 1 236 ? 33.719 10.562 1.04 1 93.19 236 GLY B N 1
ATOM 3987 C CA . GLY B 1 236 ? 34.75 10.891 0.081 1 93.19 236 GLY B CA 1
ATOM 3988 C C . GLY B 1 236 ? 35.75 11.922 0.602 1 93.19 236 GLY B C 1
ATOM 3989 O O . GLY B 1 236 ? 36.938 11.906 0.224 1 93.19 236 GLY B O 1
ATOM 3990 N N . ARG B 1 237 ? 35.312 12.766 1.498 1 93.75 237 ARG B N 1
ATOM 3991 C CA . ARG B 1 237 ? 36.125 13.812 2.098 1 93.75 237 ARG B CA 1
ATOM 3992 C C . ARG B 1 237 ? 36.812 13.312 3.371 1 93.75 237 ARG B C 1
ATOM 3994 O O . ARG B 1 237 ? 37.531 14.062 4.023 1 93.75 237 ARG B O 1
ATOM 4001 N N . GLY B 1 238 ? 36.406 12.039 3.771 1 92.44 238 GLY B N 1
ATOM 4002 C CA . GLY B 1 238 ? 36.969 11.453 4.977 1 92.44 238 GLY B CA 1
ATOM 4003 C C . GLY B 1 238 ? 36.312 11.945 6.246 1 92.44 238 GLY B C 1
ATOM 4004 O O . GLY B 1 238 ? 36.938 11.922 7.32 1 92.44 238 GLY B O 1
ATOM 4005 N N . VAL B 1 239 ? 35.188 12.531 6.102 1 92.56 239 VAL B N 1
ATOM 4006 C CA . VAL B 1 239 ? 34.469 13.062 7.25 1 92.56 239 VAL B CA 1
ATOM 4007 C C . VAL B 1 239 ? 33.344 12.109 7.629 1 92.56 239 VAL B C 1
ATOM 4009 O O . VAL B 1 239 ? 32.531 11.711 6.777 1 92.56 239 VAL B O 1
ATOM 4012 N N . SER B 1 240 ? 33.344 11.734 8.898 1 89.81 240 SER B N 1
ATOM 4013 C CA . SER B 1 240 ? 32.25 10.914 9.383 1 89.81 240 SER B CA 1
ATOM 4014 C C . SER B 1 240 ? 30.984 11.75 9.555 1 89.81 240 SER B C 1
ATOM 4016 O O . SER B 1 240 ? 31.047 12.945 9.82 1 89.81 240 SER B O 1
ATOM 4018 N N . LEU B 1 241 ? 29.859 11.164 9.398 1 89.19 241 LEU B N 1
ATOM 4019 C CA . LEU B 1 241 ? 28.562 11.836 9.508 1 89.19 241 LEU B CA 1
ATOM 4020 C C . LEU B 1 241 ? 28.406 12.477 10.883 1 89.19 241 LEU B C 1
ATOM 4022 O O . LEU B 1 241 ? 27.891 13.586 11 1 89.19 241 LEU B O 1
ATOM 4026 N N . LYS B 1 242 ? 28.891 11.789 11.883 1 85.69 242 LYS B N 1
ATOM 4027 C CA . LYS B 1 242 ? 28.75 12.266 13.258 1 85.69 242 LYS B CA 1
ATOM 4028 C C . LYS B 1 242 ? 29.625 13.477 13.523 1 85.69 242 LYS B C 1
ATOM 4030 O O . LYS B 1 242 ? 29.375 14.25 14.453 1 85.69 242 LYS B O 1
ATOM 4035 N N . ASP B 1 243 ? 30.609 13.625 12.727 1 91.06 243 ASP B N 1
ATOM 4036 C CA . ASP B 1 243 ? 31.562 14.711 12.914 1 91.06 243 ASP B CA 1
ATOM 4037 C C . ASP B 1 243 ? 31.219 15.906 12.031 1 91.06 243 ASP B C 1
ATOM 4039 O O . ASP B 1 243 ? 31.797 16.984 12.172 1 91.06 243 ASP B O 1
ATOM 4043 N N . ALA B 1 244 ? 30.312 15.672 11.117 1 93.44 244 ALA B N 1
ATOM 4044 C CA . ALA B 1 244 ? 29.906 16.75 10.219 1 93.44 244 ALA B CA 1
ATOM 4045 C C . ALA B 1 244 ? 28.953 17.719 10.914 1 93.44 244 ALA B C 1
ATOM 4047 O O . ALA B 1 244 ? 28.141 17.312 11.742 1 93.44 244 ALA B O 1
ATOM 4048 N N . SER B 1 245 ? 29.078 18.984 10.539 1 93.31 245 SER B N 1
ATOM 4049 C CA . SER B 1 245 ? 28.141 19.969 11.07 1 93.31 245 SER B CA 1
ATOM 4050 C C . SER B 1 245 ? 26.812 19.938 10.32 1 93.31 245 SER B C 1
ATOM 4052 O O . SER B 1 245 ? 26.75 19.5 9.172 1 93.31 245 SER B O 1
ATOM 4054 N N . LEU B 1 246 ? 25.766 20.453 10.953 1 93.38 246 LEU B N 1
ATOM 4055 C CA . LEU B 1 246 ? 24.453 20.547 10.305 1 93.38 246 LEU B CA 1
ATOM 4056 C C . LEU B 1 246 ? 24.531 21.453 9.078 1 93.38 246 LEU B C 1
ATOM 4058 O O . LEU B 1 246 ? 23.891 21.188 8.062 1 93.38 246 LEU B O 1
ATOM 4062 N N . ALA B 1 247 ? 25.344 22.469 9.25 1 94.38 247 ALA B N 1
ATOM 4063 C CA . ALA B 1 247 ? 25.5 23.406 8.141 1 94.38 247 ALA B CA 1
ATOM 4064 C C . ALA B 1 247 ? 26.094 22.719 6.918 1 94.38 247 ALA B C 1
ATOM 4066 O O . ALA B 1 247 ? 25.672 22.953 5.789 1 94.38 247 ALA B O 1
ATOM 4067 N N . GLU B 1 248 ? 27.078 21.906 7.172 1 94.69 248 GLU B N 1
ATOM 4068 C CA . GLU B 1 248 ? 27.703 21.141 6.094 1 94.69 248 GLU B CA 1
ATOM 4069 C C . GLU B 1 248 ? 26.719 20.172 5.461 1 94.69 248 GLU B C 1
ATOM 4071 O O . GLU B 1 248 ? 26.641 20.047 4.234 1 94.69 248 GLU B O 1
ATOM 4076 N N . MET B 1 249 ? 26.031 19.516 6.266 1 95.44 249 MET B N 1
ATOM 4077 C CA . MET B 1 249 ? 25.062 18.547 5.773 1 95.44 249 MET B CA 1
ATOM 4078 C C . MET B 1 249 ? 23.953 19.25 4.98 1 95.44 249 MET B C 1
ATOM 4080 O O . MET B 1 249 ? 23.531 18.75 3.938 1 95.44 249 MET B O 1
ATOM 4084 N N . GLU B 1 250 ? 23.516 20.391 5.449 1 94.75 250 GLU B N 1
ATOM 4085 C CA . GLU B 1 250 ? 22.469 21.141 4.77 1 94.75 250 GLU B CA 1
ATOM 4086 C C . GLU B 1 250 ? 22.953 21.641 3.402 1 94.75 250 GLU B C 1
ATOM 4088 O O . GLU B 1 250 ? 22.172 21.672 2.447 1 94.75 250 GLU B O 1
ATOM 4093 N N . ALA B 1 251 ? 24.203 22.031 3.328 1 95.44 251 ALA B N 1
ATOM 4094 C CA . ALA B 1 251 ? 24.766 22.453 2.051 1 95.44 251 ALA B CA 1
ATOM 4095 C C . ALA B 1 251 ? 24.766 21.312 1.044 1 95.44 251 ALA B C 1
ATOM 4097 O O . ALA B 1 251 ? 24.438 21.5 -0.129 1 95.44 251 ALA B O 1
ATOM 4098 N N . LEU B 1 252 ? 25.141 20.188 1.512 1 95.88 252 LEU B N 1
ATOM 4099 C CA . LEU B 1 252 ? 25.172 19.016 0.65 1 95.88 252 LEU B CA 1
ATOM 4100 C C . LEU B 1 252 ? 23.75 18.594 0.261 1 95.88 252 LEU B C 1
ATOM 4102 O O . LEU B 1 252 ? 23.531 18.094 -0.847 1 95.88 252 LEU B O 1
ATOM 4106 N N . TRP B 1 253 ? 22.812 18.797 1.157 1 95.19 253 TRP B N 1
ATOM 4107 C CA . TRP B 1 253 ? 21.406 18.531 0.884 1 95.19 253 TRP B CA 1
ATOM 4108 C C . TRP B 1 253 ? 20.891 19.406 -0.262 1 95.19 253 TRP B C 1
ATOM 4110 O O . TRP B 1 253 ? 20.25 18.906 -1.184 1 95.19 253 TRP B O 1
ATOM 4120 N N . LYS B 1 254 ? 21.266 20.656 -0.194 1 94.75 254 LYS B N 1
ATOM 4121 C CA . LYS B 1 254 ? 20.891 21.578 -1.247 1 94.75 254 LYS B CA 1
ATOM 4122 C C . LYS B 1 254 ? 21.531 21.219 -2.576 1 94.75 254 LYS B C 1
ATOM 4124 O O . LYS B 1 254 ? 20.922 21.359 -3.635 1 94.75 254 LYS B O 1
ATOM 4129 N N . GLU B 1 255 ? 22.734 20.781 -2.488 1 94.44 255 GLU B N 1
ATOM 4130 C CA . GLU B 1 255 ? 23.422 20.312 -3.68 1 94.44 255 GLU B CA 1
ATOM 4131 C C . GLU B 1 255 ? 22.719 19.109 -4.301 1 94.44 255 GLU B C 1
ATOM 4133 O O . GLU B 1 255 ? 22.531 19.047 -5.52 1 94.44 255 GLU B O 1
ATOM 4138 N N . ALA B 1 256 ? 22.344 18.172 -3.459 1 94.19 256 ALA B N 1
ATOM 4139 C CA . ALA B 1 256 ? 21.625 17 -3.926 1 94.19 256 ALA B CA 1
ATOM 4140 C C . ALA B 1 256 ? 20.312 17.391 -4.617 1 94.19 256 ALA B C 1
ATOM 4142 O O . ALA B 1 256 ? 19.953 16.828 -5.652 1 94.19 256 ALA B O 1
ATOM 4143 N N . LYS B 1 257 ? 19.609 18.359 -4.031 1 93.12 257 LYS B N 1
ATOM 4144 C CA . LYS B 1 257 ? 18.359 18.844 -4.598 1 93.12 257 LYS B CA 1
ATOM 4145 C C . LYS B 1 257 ? 18.578 19.453 -5.98 1 93.12 257 LYS B C 1
ATOM 4147 O O . LYS B 1 257 ? 17.781 19.234 -6.891 1 93.12 257 LYS B O 1
ATOM 4152 N N . ARG B 1 258 ? 19.672 20.172 -6.133 1 91.56 258 ARG B N 1
ATOM 4153 C CA . ARG B 1 258 ? 20 20.812 -7.41 1 91.56 258 ARG B CA 1
ATOM 4154 C C . ARG B 1 258 ? 20.312 19.75 -8.469 1 91.56 258 ARG B C 1
ATOM 4156 O O . ARG B 1 258 ? 19.953 19.906 -9.633 1 91.56 258 ARG B O 1
ATOM 4163 N N . MET B 1 259 ? 20.922 18.734 -8.094 1 89.88 259 MET B N 1
ATOM 4164 C CA . MET B 1 259 ? 21.312 17.672 -9.008 1 89.88 259 MET B CA 1
ATOM 4165 C C . MET B 1 259 ? 20.078 16.938 -9.523 1 89.88 259 MET B C 1
ATOM 4167 O O . MET B 1 259 ? 20.078 16.438 -10.656 1 89.88 259 MET B O 1
ATOM 4171 N N . GLU B 1 260 ? 19.125 16.828 -8.68 1 84.62 260 GLU B N 1
ATOM 4172 C CA . GLU B 1 260 ? 17.891 16.156 -9.07 1 84.62 260 GLU B CA 1
ATOM 4173 C C . GLU B 1 260 ? 17.094 17 -10.07 1 84.62 260 GLU B C 1
ATOM 4175 O O . GLU B 1 260 ? 16.438 16.453 -10.953 1 84.62 260 GLU B O 1
ATOM 4180 N N . HIS B 1 261 ? 17.016 18.312 -9.805 1 73.5 261 HIS B N 1
ATOM 4181 C CA . HIS B 1 261 ? 16.234 19.203 -10.664 1 73.5 261 HIS B CA 1
ATOM 4182 C C . HIS B 1 261 ? 17.031 19.578 -11.914 1 73.5 261 HIS B C 1
ATOM 4184 O O . HIS B 1 261 ? 16.438 19.969 -12.93 1 73.5 261 HIS B O 1
ATOM 4190 N N . GLY B 1 262 ? 18.344 19.781 -11.859 1 57.97 262 GLY B N 1
ATOM 4191 C CA . GLY B 1 262 ? 19.172 20.203 -12.977 1 57.97 262 GLY B CA 1
ATOM 4192 C C . GLY B 1 262 ? 19.344 19.109 -14.023 1 57.97 262 GLY B C 1
ATOM 4193 O O . GLY B 1 262 ? 19.922 19.359 -15.086 1 57.97 262 GLY B O 1
ATOM 4194 N N . GLY B 1 263 ? 19.156 17.922 -13.883 1 40.09 263 GLY B N 1
ATOM 4195 C CA . GLY B 1 263 ? 19.297 17.047 -15.031 1 40.09 263 GLY B CA 1
ATOM 4196 C C . GLY B 1 263 ? 18.234 17.25 -16.078 1 40.09 263 GLY B C 1
ATOM 4197 O O . GLY B 1 263 ? 18.078 16.438 -17 1 40.09 263 GLY B O 1
ATOM 4198 N N . GLU B 1 264 ? 17.125 17.984 -15.961 1 33.88 264 GLU B N 1
ATOM 4199 C CA . GLU B 1 264 ? 16.562 18.391 -17.234 1 33.88 264 GLU B CA 1
ATOM 4200 C C . GLU B 1 264 ? 17.359 19.516 -17.875 1 33.88 264 GLU B C 1
ATOM 4202 O O . GLU B 1 264 ? 17.891 20.375 -17.172 1 33.88 264 GLU B O 1
#

pLDDT: mean 90.6, std 10.16, range [32.66, 98.62]

Sequence (528 aa):
MKNEGAGFERIMEIMRRLRGPGGCPWDAEQTHESLKRYLLEEAYEVIEAIDAGSAAMLREELGDLLLQPVFHAVVAEERGAFSMAEVLETLAEKLVNRHPHVFGDQVIKTSQEQLENWERLKQQEKKEERKSALSGVPPHLPALMKAQKVTEKAARVGFDWSHVDEVFAKVMEELHEFEETMLAGDQERMEAELGDLLFAIVNLGRFLAIDPEEALRKTITRFTGRFGHIEETLHGRGVSLKDASLAEMEALWKEAKRMEHGGEMKNEGAGFERIMEIMRRLRGPGGCPWDAEQTHESLKRYLLEEAYEVIEAIDAGSAAMLREELGDLLLQPVFHAVVAEERGAFSMAEVLETLAEKLVNRHPHVFGDQVIKTSQEQLENWERLKQQEKKEERKSALSGVPPHLPALMKAQKVTEKAARVGFDWSHVDEVFAKVMEELHEFEETMLAGDQERMEAELGDLLFAIVNLGRFLAIDPEEALRKTITRFTGRFGHIEETLHGRGVSLKDASLAEMEALWKEAKRMEHGGE

Solvent-accessible surface area (backbone atoms only — not comparable to full-atom values): 27581 Å² total; per-residue (Å²): 130,80,54,48,20,60,38,49,40,49,46,53,51,51,53,52,46,33,45,34,91,81,30,38,58,49,60,47,68,55,43,72,76,68,44,45,62,56,47,53,53,30,51,36,41,31,47,46,18,56,74,65,67,34,65,68,51,31,38,51,27,33,22,56,41,47,45,44,45,54,53,49,25,52,55,31,41,77,69,70,69,49,44,56,40,55,19,36,47,52,38,46,50,50,54,47,69,62,30,34,47,62,74,51,84,46,86,68,91,43,40,69,53,46,52,53,49,40,50,51,54,49,46,74,70,43,80,88,68,82,83,53,82,61,56,87,64,64,79,52,47,42,43,58,52,40,49,41,49,45,50,51,41,38,35,73,44,51,58,62,81,93,48,68,67,59,38,51,50,47,30,53,51,28,48,51,52,26,51,52,28,57,76,68,65,39,67,71,57,30,34,52,27,48,6,46,26,52,50,31,47,35,50,40,26,50,76,71,74,34,61,59,46,59,23,29,42,52,39,46,52,50,51,53,51,30,50,48,48,34,52,51,52,33,49,73,71,72,42,53,62,77,74,49,52,55,70,57,48,50,52,38,39,53,50,37,53,47,59,66,63,54,73,106,129,80,54,47,20,60,39,48,40,50,46,54,51,50,54,52,45,33,45,34,92,80,30,38,56,48,61,47,67,55,44,74,75,69,43,47,62,57,47,46,41,30,51,34,47,30,49,51,18,56,74,66,66,36,64,69,51,30,39,52,27,35,22,56,40,48,44,43,43,54,52,50,26,52,54,30,40,76,70,70,69,48,44,54,39,54,19,38,48,52,38,45,50,50,55,48,69,59,31,34,46,61,74,52,82,44,86,68,89,43,40,67,54,46,53,53,50,36,52,52,51,53,55,66,70,47,75,84,69,91,64,60,75,59,58,89,64,48,86,77,42,43,42,58,52,39,47,39,52,45,49,51,37,38,35,74,44,52,58,60,82,92,44,71,68,57,40,51,51,46,30,52,50,28,47,52,52,25,51,52,28,56,76,67,65,39,66,70,57,29,34,52,27,48,6,47,26,52,51,33,48,34,50,42,25,51,76,69,75,34,58,57,45,60,23,29,42,52,40,46,52,51,50,53,51,30,49,46,47,35,52,51,54,33,47,75,71,71,41,52,62,77,73,48,51,55,68,57,48,51,52,38,39,53,50,38,53,47,57,68,63,55,74,108